Protein AF-A0A812SIA8-F1 (afdb_monomer_lite)

Sequence (496 aa):
LVAKLEPYLVTMYHTCRINGMEFVLPHRTGDLTIATNLSPSQRYTIWCGRNTEAVYGKTVLQALLVDAGTQMFEPQRQDDELRVEFVGDSITAGWLVLNDPGSYVNQNQTGEDIFQTWDRHLADAWGTSNWRAVARTGIAIFPYTAYGLQFHRIKDRFLCSEFSYSQCCPNPWDFNKWQADVVVINVGTNDYIPVNPNKPSAATFAVGYGELLLVVRSKYPHALILCIMPLAYTCDSQSRYDAMCRGLTEAVRDAEDEKIRLHLTGTRQAPWLNCNADYVDGTHPTIAGGKKFADRLLPGLTPQIRQFFPEKCRGIGSRCQSPAPVSTSLQNTLSTTDKTTSAASTVATTGLPSTTAASGSRCCYPNCRGPQSFCNTETESPFCTSSAENCQQCGGELCGGGSQTTAAPPSSTTGRTIPASTTTTSEGTESTSGVPGGAVCCYPDCGAPQNQCNTERDSPFCTSSAANCRGCGGELCSGGGGGAQTSAEPTTTTTW

Organism: Symbiodinium pilosum (NCBI:txid2952)

Radius of gyration: 30.66 Å; chains: 1; bounding box: 105×71×91 Å

Foldseek 3Di:
DKWFKAAFPDWWWKWKDKQRDIDIFIGHDGITDPDDPDDQPDDIDMDMDTFADLVRDDIDGPDDDDDPPDDDDDDDDCPLAAAEEEQEECQQQAQQQQPFFQDPPPRDNVSTGNCLFLVVLLCVLAVHPNYYYQYYYLEALPWFDFPNATHHHSLQSVQEPHDDRLASHPHGDDLVVDAHQEYEYAHHVNLQPPRGPRNDALQRLLVSVLSSVVLSCLSHVNHQYEYEDQQLQLLDPPCRCVSVVNSVVNNQVVNPDPSRYYDYAAHVVGRQADQRGQARHSRHGHSVNRNSRSVRCQQVPLVVSCVSSVSNQDDDGSGRDHDDPDPPPDDDDDDDDDDDDDDDDDDDDDDDDDDDDDADKWWWAPDSPDDDTDTDGCSSCVQLRVDQVSSVVVRTGIDGDDDDDDDDDDDDDDDDDDDDDDDDDDDDDDDDDDDDWFKFWFADPPDDDDDTGDPVPDDVQLRVDQVSSVVVHTGIDTDDDDDDDDDDDDDDDDDD

pLDDT: mean 75.32, std 26.22, range [24.23, 98.94]

Secondary structure (DSSP, 8-state):
-EEEE---SS-EEEEEEETTEEEEEEESSSEEE---S--TTS---EEEEE-S-GGG----EEEEE--TTPPP-PPPP-TTS--EEEEESHHHHTTTTTSPTT----TTTTS--GGGSHHHHHHHHTT-S-EEEEE-TT-BSS-EEETTEEEPBHHHHHTBSS--SS-S-SSB--GGG---SEEEEE--HHHHSTT-S----HHHHHHHHHHHHHHHHHH-TT-EEEEE--GGGGT-TT-TTHHHHHHHHHHHHHT--TTEEEE----SSS-SS-TTTSBSSSSSBPHHHHHHHHHHHHHHHHHHHHHH-TTTS-SSTTS--PPP-------------------------------------EEEEPPSSSS--EEE-TTT-HHHHS-HHHHHHTT-EEE--------PPPP----------------------------EEE-S-TTS-S----TTS--HHHHS-HHHHHHTT-EEEP--PPPP------------

InterPro domains:
  IPR013830 SGNH hydrolase-type esterase domain [PF13472] (86-289)
  IPR036514 SGNH hydrolase superfamily [G3DSA:3.40.50.1110] (79-305)
  IPR052762 Plant cell wall deacetylase/carbohydrate esterase [PTHR37834] (31-300)

Structure (mmCIF, N/CA/C/O backbone):
data_AF-A0A812SIA8-F1
#
_entry.id   AF-A0A812SIA8-F1
#
loop_
_atom_site.group_PDB
_atom_site.id
_atom_site.type_symbol
_atom_site.label_atom_id
_atom_site.label_alt_id
_atom_site.label_comp_id
_atom_site.label_asym_id
_atom_site.label_entity_id
_atom_site.label_seq_id
_atom_site.pdbx_PDB_ins_code
_atom_site.Cartn_x
_atom_site.Cartn_y
_atom_site.Cartn_z
_atom_site.occupancy
_atom_site.B_iso_or_equiv
_atom_site.auth_seq_id
_atom_site.auth_comp_id
_atom_site.auth_asym_id
_atom_site.auth_atom_id
_atom_site.pdbx_PDB_model_num
ATOM 1 N N . LEU A 1 1 ? -10.620 5.745 27.747 1.00 90.12 1 LEU A N 1
ATOM 2 C CA . LEU A 1 1 ? -10.294 4.605 26.858 1.00 90.12 1 LEU A CA 1
ATOM 3 C C . LEU A 1 1 ? -8.789 4.522 26.667 1.00 90.12 1 LEU A C 1
ATOM 5 O O . LEU A 1 1 ? -8.183 5.458 26.150 1.00 90.12 1 LEU A O 1
ATOM 9 N N . VAL A 1 2 ? -8.201 3.404 27.073 1.00 94.12 2 VAL A N 1
ATOM 10 C CA . VAL A 1 2 ? -6.756 3.168 27.038 1.00 94.12 2 VAL A CA 1
ATOM 11 C C . VAL A 1 2 ? -6.493 1.768 26.477 1.00 94.12 2 VAL A C 1
ATOM 13 O O . VAL A 1 2 ? -7.212 0.833 26.815 1.00 94.12 2 VAL A O 1
ATOM 16 N N . ALA A 1 3 ? -5.481 1.604 25.632 1.00 93.31 3 ALA A N 1
ATOM 17 C CA . ALA A 1 3 ? -5.003 0.302 25.179 1.00 93.31 3 ALA A CA 1
ATOM 18 C C . ALA A 1 3 ? -3.750 -0.107 25.960 1.00 93.31 3 ALA A C 1
ATOM 20 O O . ALA A 1 3 ? -2.763 0.625 25.988 1.00 93.31 3 ALA A O 1
ATOM 21 N N . LYS A 1 4 ? -3.766 -1.298 26.560 1.00 93.44 4 LYS A N 1
ATOM 22 C CA . LYS A 1 4 ? -2.557 -1.919 27.107 1.00 93.44 4 LYS A CA 1
ATOM 23 C C . LYS A 1 4 ? -1.784 -2.565 25.971 1.00 93.44 4 LYS A C 1
ATOM 25 O O . LYS A 1 4 ? -2.264 -3.535 25.378 1.00 93.44 4 LYS A O 1
ATOM 30 N N . LEU A 1 5 ? -0.617 -2.011 25.670 1.00 91.94 5 LEU A N 1
ATOM 31 C CA . LEU A 1 5 ? 0.277 -2.489 24.622 1.00 91.94 5 LEU A CA 1
ATOM 32 C C . LEU A 1 5 ? 1.606 -2.925 25.233 1.00 91.94 5 LEU A C 1
ATOM 34 O O . LEU A 1 5 ? 2.056 -2.361 26.232 1.00 91.94 5 LEU A O 1
ATOM 38 N N . GLU A 1 6 ? 2.258 -3.903 24.610 1.00 89.62 6 GLU A N 1
ATOM 39 C CA . GLU A 1 6 ? 3.629 -4.252 24.980 1.00 89.62 6 GLU A CA 1
ATOM 40 C C . GLU A 1 6 ? 4.594 -3.077 24.743 1.00 89.62 6 GLU A C 1
ATOM 42 O O . GLU A 1 6 ? 4.413 -2.308 23.794 1.00 89.62 6 GLU A O 1
ATOM 47 N N . PRO A 1 7 ? 5.612 -2.902 25.604 1.00 83.38 7 PRO A N 1
ATOM 48 C CA . PRO A 1 7 ? 6.613 -1.862 25.427 1.00 83.38 7 PRO A CA 1
ATOM 49 C C . PRO A 1 7 ? 7.530 -2.157 24.234 1.00 83.38 7 PRO A C 1
ATOM 51 O O . PRO A 1 7 ? 7.851 -3.306 23.933 1.00 83.38 7 PRO A O 1
ATOM 54 N N . TYR A 1 8 ? 8.028 -1.091 23.616 1.00 84.25 8 TYR A N 1
ATOM 55 C CA . TYR A 1 8 ? 8.915 -1.137 22.460 1.00 84.25 8 TYR A CA 1
ATOM 56 C C . TYR A 1 8 ? 10.282 -0.540 22.786 1.00 84.25 8 TYR A C 1
ATOM 58 O O . TYR A 1 8 ? 10.429 0.340 23.638 1.00 84.25 8 TYR A O 1
ATOM 66 N N . LEU A 1 9 ? 11.302 -0.970 22.042 1.00 85.56 9 LEU A N 1
ATOM 67 C CA . LEU A 1 9 ? 12.637 -0.370 22.124 1.00 85.56 9 LEU A CA 1
ATOM 68 C C . LEU A 1 9 ? 12.656 1.061 21.560 1.00 85.56 9 LEU A C 1
ATOM 70 O O . LEU A 1 9 ? 13.369 1.933 22.064 1.00 85.56 9 LEU A O 1
ATOM 74 N N . VAL A 1 10 ? 11.826 1.305 20.548 1.00 90.69 10 VAL A N 1
ATOM 75 C CA . VAL A 1 10 ? 11.660 2.579 19.841 1.00 90.69 10 VAL A CA 1
ATOM 76 C C . VAL A 1 10 ? 10.206 3.043 19.922 1.00 90.69 10 VAL A C 1
ATOM 78 O O . VAL A 1 10 ? 9.308 2.231 20.112 1.00 90.69 10 VAL A O 1
ATOM 81 N N . THR A 1 11 ? 9.954 4.343 19.790 1.00 92.44 11 THR A N 1
ATOM 82 C CA . THR A 1 11 ? 8.580 4.868 19.781 1.00 92.44 11 THR A CA 1
ATOM 83 C C . THR A 1 11 ? 7.831 4.382 18.543 1.00 92.44 11 THR A C 1
ATOM 85 O O . THR A 1 11 ? 8.273 4.636 17.427 1.00 92.44 11 THR A O 1
ATOM 88 N N . MET A 1 12 ? 6.703 3.708 18.744 1.00 93.19 12 MET A N 1
ATOM 89 C CA . MET A 1 12 ? 5.738 3.348 17.709 1.00 93.19 12 MET A CA 1
ATOM 90 C C . MET A 1 12 ? 4.672 4.428 17.571 1.00 93.19 12 MET A C 1
ATOM 92 O O . MET A 1 12 ? 4.285 5.053 18.557 1.00 93.19 12 MET A O 1
ATOM 96 N N . TYR A 1 13 ? 4.151 4.601 16.362 1.00 95.44 13 TYR A N 1
ATOM 97 C CA . TYR A 1 13 ? 3.065 5.533 16.077 1.00 95.44 13 TYR A CA 1
ATOM 98 C C . TYR A 1 13 ? 1.818 4.762 15.655 1.00 95.44 13 TYR A C 1
ATOM 100 O O . TYR A 1 13 ? 1.906 3.783 14.907 1.00 95.44 13 TYR A O 1
ATOM 108 N N . HIS A 1 14 ? 0.672 5.191 16.178 1.00 96.06 14 HIS A N 1
ATOM 109 C CA . HIS A 1 14 ? -0.622 4.592 15.889 1.00 96.06 14 HIS A CA 1
ATOM 110 C C . HIS A 1 14 ? -1.625 5.671 15.503 1.00 96.06 14 HIS A C 1
ATOM 112 O O . HIS A 1 14 ? -1.846 6.623 16.251 1.00 96.06 14 HIS A O 1
ATOM 118 N N . THR A 1 15 ? -2.268 5.492 14.361 1.00 96.31 15 THR A N 1
ATOM 119 C CA . THR A 1 15 ? -3.341 6.351 13.884 1.00 96.31 15 THR A CA 1
ATOM 120 C C . THR A 1 15 ? -4.644 5.793 14.402 1.00 96.31 15 THR A C 1
ATOM 122 O O . THR A 1 15 ? -5.022 4.676 14.056 1.00 96.31 15 THR A O 1
ATOM 125 N N . CYS A 1 16 ? -5.322 6.564 15.243 1.00 96.00 16 CYS A N 1
ATOM 126 C CA . CYS A 1 16 ? -6.601 6.209 15.831 1.00 96.00 16 CYS A CA 1
ATOM 127 C C . CYS A 1 16 ? -7.698 7.153 15.342 1.00 96.00 16 CYS A C 1
ATOM 129 O O . CYS A 1 16 ? -7.508 8.364 15.272 1.00 96.00 16 CYS A O 1
ATOM 131 N N . ARG A 1 17 ? -8.875 6.599 15.053 1.00 93.88 17 ARG A N 1
ATOM 132 C CA . ARG A 1 17 ? -10.089 7.326 14.692 1.00 93.88 17 ARG A CA 1
ATOM 133 C C . ARG A 1 17 ? -11.150 7.152 15.755 1.00 93.88 17 ARG A C 1
ATOM 135 O O . ARG A 1 17 ? -11.394 6.031 16.186 1.00 93.88 17 ARG A O 1
ATOM 142 N N . ILE A 1 18 ? -11.824 8.241 16.107 1.00 93.62 18 ILE A N 1
ATOM 143 C CA . ILE A 1 18 ? -12.968 8.249 17.022 1.00 93.62 18 ILE A CA 1
ATOM 144 C C . ILE A 1 18 ? -14.119 8.947 16.316 1.00 93.62 18 ILE A C 1
ATOM 146 O O . ILE A 1 18 ? -14.053 10.146 16.050 1.00 93.62 18 ILE A O 1
ATOM 150 N N . ASN A 1 19 ? -15.160 8.186 15.969 1.00 90.12 19 ASN A N 1
ATOM 151 C CA . ASN A 1 19 ? -16.284 8.668 15.153 1.00 90.12 19 ASN A CA 1
ATOM 152 C C . ASN A 1 19 ? -15.824 9.399 13.873 1.00 90.12 19 ASN A C 1
ATOM 154 O O . ASN A 1 19 ? -16.420 10.388 13.457 1.00 90.12 19 ASN A O 1
ATOM 158 N N . GLY A 1 20 ? -14.735 8.916 13.265 1.00 85.56 20 GLY A N 1
ATOM 159 C CA . GLY A 1 20 ? -14.153 9.467 12.039 1.00 85.56 20 GLY A CA 1
ATOM 160 C C . GLY A 1 20 ? -13.110 10.572 12.238 1.00 85.56 20 GLY A C 1
ATOM 161 O O . GLY A 1 20 ? -12.382 10.858 11.294 1.00 85.56 20 GLY A O 1
ATOM 162 N N . MET A 1 21 ? -12.973 11.155 13.435 1.00 90.81 21 MET A N 1
ATOM 163 C CA . MET A 1 21 ? -11.885 12.101 13.724 1.00 90.81 21 MET A CA 1
ATOM 164 C C . MET A 1 21 ? -10.586 11.347 13.984 1.00 90.81 21 MET A C 1
ATOM 166 O O . MET A 1 21 ? -10.565 10.475 14.850 1.00 90.81 21 MET A O 1
ATOM 170 N N . GLU A 1 22 ? -9.529 11.679 13.248 1.00 94.25 22 GLU A N 1
ATOM 171 C CA . GLU A 1 22 ? -8.248 10.971 13.261 1.00 94.25 22 GLU A CA 1
ATOM 172 C C . GLU A 1 22 ? -7.178 11.693 14.091 1.00 94.25 22 GLU A C 1
ATOM 174 O O . GLU A 1 22 ? -7.073 12.919 14.057 1.00 94.25 22 GLU A O 1
ATOM 179 N N . PHE A 1 23 ? -6.369 10.916 14.813 1.00 94.88 23 PHE A N 1
ATOM 180 C CA . PHE A 1 23 ? -5.256 11.382 15.635 1.00 94.88 23 PHE A CA 1
ATOM 181 C C . PHE A 1 23 ? -4.086 10.403 15.529 1.00 94.88 23 PHE A C 1
ATOM 183 O O . PHE A 1 23 ? -4.294 9.189 15.541 1.00 94.88 23 PHE A O 1
ATOM 190 N N . VAL A 1 24 ? -2.858 10.920 15.505 1.00 96.00 24 VAL A N 1
ATOM 191 C CA . VAL A 1 24 ? -1.638 10.104 15.585 1.00 96.00 24 VAL A CA 1
ATOM 192 C C . VAL A 1 24 ? -1.130 10.108 17.022 1.00 96.00 24 VAL A C 1
ATOM 194 O O . VAL A 1 24 ? -0.903 11.166 17.610 1.00 96.00 24 VAL A O 1
ATOM 197 N N . LEU A 1 25 ? -0.953 8.919 17.595 1.00 96.00 25 LEU A N 1
ATOM 198 C CA . LEU A 1 25 ? -0.569 8.724 18.988 1.00 96.00 25 LEU A CA 1
ATOM 199 C C . LEU A 1 25 ? 0.788 8.006 19.081 1.00 96.00 25 LEU A C 1
ATOM 201 O O . LEU A 1 25 ? 0.918 6.879 18.588 1.00 96.00 25 LEU A O 1
ATOM 205 N N . PRO A 1 26 ? 1.802 8.614 19.725 1.00 94.94 26 PRO A N 1
ATOM 206 C CA . PRO A 1 26 ? 3.062 7.944 20.004 1.00 94.94 26 PRO A CA 1
ATOM 207 C C . PRO A 1 26 ? 2.915 6.991 21.195 1.00 94.94 26 PRO A C 1
ATOM 209 O O . PRO A 1 26 ? 2.277 7.304 22.200 1.00 94.94 26 PRO A O 1
ATOM 212 N N . HIS A 1 27 ? 3.573 5.842 21.119 1.00 93.56 27 HIS A N 1
ATOM 213 C CA . HIS A 1 27 ? 3.637 4.862 22.194 1.00 93.56 27 HIS A CA 1
ATOM 214 C C . HIS A 1 27 ? 5.036 4.259 22.278 1.00 93.56 27 HIS A C 1
ATOM 216 O O . HIS A 1 27 ? 5.619 3.875 21.270 1.00 93.56 27 HIS A O 1
ATOM 222 N N . ARG A 1 28 ? 5.594 4.177 23.485 1.00 91.25 28 ARG A N 1
ATOM 223 C CA . ARG A 1 28 ? 6.912 3.564 23.710 1.00 91.25 28 ARG A CA 1
ATOM 224 C C . ARG A 1 28 ? 6.871 2.574 24.861 1.00 91.25 28 ARG A C 1
ATOM 226 O O . ARG A 1 28 ? 7.358 1.458 24.734 1.00 91.25 28 ARG A O 1
ATOM 233 N N . THR A 1 29 ? 6.294 2.979 25.984 1.00 90.19 29 THR A N 1
ATOM 234 C CA . THR A 1 29 ? 6.144 2.153 27.183 1.00 90.19 29 THR A CA 1
ATOM 235 C C . THR A 1 29 ? 4.802 2.437 27.849 1.00 90.19 29 THR A C 1
ATOM 237 O O . THR A 1 29 ? 4.195 3.481 27.611 1.00 90.19 29 THR A O 1
ATOM 240 N N . GLY A 1 30 ? 4.361 1.515 28.708 1.00 90.62 30 GLY A N 1
ATOM 241 C CA . GLY A 1 30 ? 3.122 1.656 29.472 1.00 90.62 30 GLY A CA 1
ATOM 242 C C . GLY A 1 30 ? 1.870 1.530 28.608 1.00 90.62 30 GLY A C 1
ATOM 243 O O . GLY A 1 30 ? 1.895 0.918 27.542 1.00 90.62 30 GLY A O 1
ATOM 244 N N . ASP A 1 31 ? 0.777 2.115 29.077 1.00 95.00 31 ASP A N 1
ATOM 245 C CA . ASP A 1 31 ? -0.505 2.054 28.388 1.00 95.00 31 ASP A CA 1
ATOM 246 C C . ASP A 1 31 ? -0.655 3.219 27.383 1.00 95.00 31 ASP A C 1
ATOM 248 O O . ASP A 1 31 ? -0.233 4.346 27.647 1.00 95.00 31 ASP A O 1
ATOM 252 N N . LEU A 1 32 ? -1.275 2.966 26.226 1.00 96.12 32 LEU A N 1
ATOM 253 C CA . LEU A 1 32 ? -1.594 3.976 25.214 1.00 96.12 32 LEU A CA 1
ATOM 254 C C . LEU A 1 32 ? -2.969 4.593 25.488 1.00 96.12 32 LEU A C 1
ATOM 256 O O . LEU A 1 32 ? -4.004 3.964 25.257 1.00 96.12 32 LEU A O 1
ATOM 260 N N . THR A 1 33 ? -3.006 5.844 25.938 1.00 96.25 33 THR A N 1
ATOM 261 C CA . THR A 1 33 ? -4.268 6.583 26.090 1.00 96.25 33 THR A CA 1
ATOM 262 C C . THR A 1 33 ? -4.817 6.975 24.720 1.00 96.25 33 THR A C 1
ATOM 264 O O . THR A 1 33 ? -4.254 7.839 24.058 1.00 96.25 33 THR A O 1
ATOM 267 N N . ILE A 1 34 ? -5.933 6.361 24.313 1.00 96.25 34 ILE A N 1
ATOM 268 C CA . ILE A 1 34 ? -6.592 6.646 23.028 1.00 96.25 34 ILE A CA 1
ATOM 269 C C . ILE A 1 34 ? -7.491 7.876 23.152 1.00 96.25 34 ILE A C 1
ATOM 271 O O . ILE A 1 34 ? -7.475 8.751 22.293 1.00 96.25 34 ILE A O 1
ATOM 275 N N . ALA A 1 35 ? -8.285 7.942 24.224 1.00 94.75 35 ALA A N 1
ATOM 276 C CA . ALA A 1 35 ? -9.158 9.078 24.489 1.00 94.75 35 ALA A CA 1
ATOM 277 C C . ALA A 1 35 ? -9.558 9.201 25.953 1.00 94.75 35 ALA A C 1
ATOM 279 O O . ALA A 1 35 ? -9.746 8.208 26.667 1.00 94.75 35 ALA A O 1
ATOM 280 N N . THR A 1 36 ? -9.768 10.447 26.355 1.00 94.75 36 THR A N 1
ATOM 281 C CA . THR A 1 36 ? -10.303 10.864 27.651 1.00 94.75 36 THR A CA 1
ATOM 282 C C . THR A 1 36 ? -11.478 11.814 27.432 1.00 94.75 36 THR A C 1
ATOM 284 O O . THR A 1 36 ? -11.692 12.296 26.320 1.00 94.75 36 THR A O 1
ATOM 287 N N . ASN A 1 37 ? -12.256 12.074 28.487 1.00 94.44 37 ASN A N 1
ATOM 288 C CA . ASN A 1 37 ? -13.378 13.023 28.463 1.00 94.44 37 ASN A CA 1
ATOM 289 C C . ASN A 1 37 ? -14.449 12.715 27.396 1.00 94.44 37 ASN A C 1
ATOM 291 O O . ASN A 1 37 ? -15.082 13.623 26.860 1.00 94.44 37 ASN A O 1
ATOM 295 N N . LEU A 1 38 ? -14.655 11.431 27.087 1.00 93.38 38 LEU A N 1
ATOM 296 C CA . LEU A 1 38 ? -15.755 10.988 26.234 1.00 93.38 38 LEU A CA 1
ATOM 297 C C . LEU A 1 38 ? -17.080 11.088 27.003 1.00 93.38 38 LEU A C 1
ATOM 299 O O . LEU A 1 38 ? -17.133 10.803 28.199 1.00 93.38 38 LEU A O 1
ATOM 303 N N . SER A 1 39 ? -18.156 11.483 26.322 1.00 94.00 39 SER A N 1
ATOM 304 C CA . SER A 1 39 ? -19.481 11.571 26.938 1.00 94.00 39 SER A CA 1
ATOM 305 C C . SER A 1 39 ? -20.013 10.170 27.261 1.00 94.00 39 SER A C 1
ATOM 307 O O . SER A 1 39 ? -20.141 9.355 26.344 1.00 94.00 39 SER A O 1
ATOM 309 N N . PRO A 1 40 ? -20.423 9.880 28.510 1.00 91.56 40 PRO A N 1
ATOM 310 C CA . PRO A 1 40 ? -20.933 8.559 28.883 1.00 91.56 40 PRO A CA 1
ATOM 311 C C . PRO A 1 40 ? -22.282 8.221 28.227 1.00 91.56 40 PRO A C 1
ATOM 313 O O . PRO A 1 40 ? -22.687 7.064 28.210 1.00 91.56 40 PRO A O 1
ATOM 316 N N . SER A 1 41 ? -22.991 9.215 27.680 1.00 92.19 41 SER A N 1
ATOM 317 C CA . SER A 1 41 ? -24.277 9.030 26.995 1.00 92.19 41 SER A CA 1
ATOM 318 C C . SER A 1 41 ? -24.155 8.755 25.493 1.00 92.19 41 SER A C 1
ATOM 320 O O . SER A 1 41 ? -25.172 8.604 24.817 1.00 92.19 41 SER A O 1
ATOM 322 N N . GLN A 1 42 ? -22.936 8.716 24.945 1.00 93.81 42 GLN A N 1
ATOM 323 C CA . GLN A 1 42 ? -22.697 8.542 23.514 1.00 93.81 42 GLN A CA 1
ATOM 324 C C . GLN A 1 42 ? -22.036 7.200 23.200 1.00 93.81 42 GLN A C 1
ATOM 326 O O . GLN A 1 42 ? -21.227 6.680 23.965 1.00 93.81 42 GLN A O 1
ATOM 331 N N . ARG A 1 43 ? -22.352 6.661 22.018 1.00 93.56 43 ARG A N 1
ATOM 332 C CA . ARG A 1 43 ? -21.612 5.546 21.423 1.00 93.56 43 ARG A CA 1
ATOM 333 C C . ARG A 1 43 ? -20.447 6.094 20.599 1.00 93.56 43 ARG A C 1
ATOM 335 O O . ARG A 1 43 ? -20.614 7.052 19.843 1.00 93.56 43 ARG A O 1
ATOM 342 N N . TYR A 1 44 ? -19.301 5.429 20.708 1.00 93.06 44 TYR A N 1
ATOM 343 C CA . TYR A 1 44 ? -18.110 5.727 19.922 1.00 93.06 44 TYR A CA 1
ATOM 344 C C . TYR A 1 44 ? -17.671 4.504 19.124 1.00 93.06 44 TYR A C 1
ATOM 346 O O . TYR A 1 44 ? -17.627 3.398 19.659 1.00 93.06 44 TYR A O 1
ATOM 354 N N . THR A 1 45 ? -17.309 4.722 17.864 1.00 92.12 45 THR A N 1
ATOM 355 C CA . THR A 1 45 ? -16.558 3.757 17.061 1.00 92.12 45 THR A CA 1
ATOM 356 C C . THR A 1 45 ? -15.093 4.156 17.102 1.00 92.12 45 THR A C 1
ATOM 358 O O . THR A 1 45 ? -14.754 5.279 16.716 1.00 92.12 45 THR A O 1
ATOM 361 N N . ILE A 1 46 ? -14.244 3.241 17.572 1.00 91.88 46 ILE A N 1
ATOM 362 C CA . ILE A 1 46 ? -12.792 3.411 17.578 1.00 91.88 46 ILE A CA 1
ATOM 363 C C . ILE A 1 46 ? -12.165 2.454 16.574 1.00 91.88 46 ILE A C 1
ATOM 365 O O . ILE A 1 46 ? -12.459 1.262 16.573 1.00 91.88 46 ILE A O 1
ATOM 369 N N . TRP A 1 47 ? -11.274 2.988 15.751 1.00 91.88 47 TRP A N 1
ATOM 370 C CA . TRP A 1 47 ? -10.407 2.224 14.863 1.00 91.88 47 TRP A CA 1
ATOM 371 C C . TRP A 1 47 ? -8.976 2.685 15.102 1.00 91.88 47 TRP A C 1
ATOM 373 O O . TRP A 1 47 ? -8.759 3.886 15.198 1.00 91.88 47 TRP A O 1
ATOM 383 N N . CYS A 1 48 ? -8.011 1.779 15.209 1.00 93.69 48 CYS A N 1
ATOM 384 C CA . CYS A 1 48 ? -6.603 2.148 15.314 1.00 93.69 48 CYS A CA 1
ATOM 385 C C . CYS A 1 48 ? -5.758 1.242 14.424 1.00 93.69 48 CYS A C 1
ATOM 387 O O . CYS A 1 48 ? -5.990 0.035 14.374 1.00 93.69 48 CYS A O 1
ATOM 389 N N . GLY A 1 49 ? -4.749 1.817 13.782 1.00 93.94 49 GLY A N 1
ATOM 390 C CA . GLY A 1 49 ? -3.759 1.095 12.997 1.00 93.94 49 GLY A CA 1
ATOM 391 C C . GLY A 1 49 ? -2.356 1.603 13.291 1.00 93.94 49 GLY A C 1
ATOM 392 O O . GLY A 1 49 ? -2.170 2.721 13.766 1.00 93.94 49 GLY A O 1
ATOM 393 N N . ARG A 1 50 ? -1.360 0.759 13.042 1.00 94.81 50 ARG A N 1
ATOM 394 C CA . ARG A 1 50 ? 0.052 1.104 13.213 1.00 94.81 50 ARG A CA 1
ATOM 395 C C . ARG A 1 50 ? 0.571 1.818 11.967 1.00 94.81 50 ARG A C 1
ATOM 397 O O . ARG A 1 50 ? 0.323 1.344 10.865 1.00 94.81 50 ARG A O 1
ATOM 404 N N . ASN A 1 51 ? 1.303 2.913 12.160 1.00 96.81 51 ASN A N 1
ATOM 405 C CA . ASN A 1 51 ? 1.822 3.742 11.067 1.00 96.81 51 ASN A CA 1
ATOM 406 C C . ASN A 1 51 ? 3.084 3.149 10.422 1.00 96.81 51 ASN A C 1
ATOM 408 O O . ASN A 1 51 ? 3.307 3.353 9.237 1.00 96.81 51 ASN A O 1
ATOM 412 N N . THR A 1 52 ? 3.903 2.450 11.213 1.00 94.56 52 THR A N 1
ATOM 413 C CA . THR A 1 52 ? 5.284 2.087 10.867 1.00 94.56 52 THR A CA 1
ATOM 414 C C . THR A 1 52 ? 5.465 0.597 10.563 1.00 94.56 52 THR A C 1
ATOM 416 O O . THR A 1 52 ? 4.746 -0.259 11.083 1.00 94.56 52 THR A O 1
ATOM 419 N N . GLU A 1 53 ? 6.493 0.263 9.793 1.00 94.38 53 GLU A N 1
ATOM 420 C CA . GLU A 1 53 ? 6.838 -1.072 9.321 1.00 94.38 53 GLU A CA 1
ATOM 421 C C . GLU A 1 53 ? 7.058 -2.072 10.454 1.00 94.38 53 GLU A C 1
ATOM 423 O O . GLU A 1 53 ? 7.598 -1.753 11.518 1.00 94.38 53 GLU A O 1
ATOM 428 N N . ALA A 1 54 ? 6.756 -3.344 10.182 1.00 92.62 54 ALA A N 1
ATOM 429 C CA . ALA A 1 54 ? 6.962 -4.459 11.111 1.00 92.62 54 ALA A CA 1
ATOM 430 C C . ALA A 1 54 ? 8.429 -4.634 11.561 1.00 92.62 54 ALA A C 1
ATOM 432 O O . ALA A 1 54 ? 8.695 -5.253 12.593 1.00 92.62 54 ALA A O 1
ATOM 433 N N . VAL A 1 55 ? 9.383 -4.051 10.828 1.00 90.62 55 VAL A N 1
ATOM 434 C CA . VAL A 1 55 ? 10.813 -4.042 11.158 1.00 90.62 55 VAL A CA 1
ATOM 435 C C . VAL A 1 55 ? 11.115 -3.428 12.531 1.00 90.62 55 VAL A C 1
ATOM 437 O O . VAL A 1 55 ? 12.079 -3.827 13.187 1.00 90.62 55 VAL A O 1
ATOM 440 N N . TYR A 1 56 ? 10.263 -2.516 13.008 1.00 91.38 56 TYR A N 1
ATOM 441 C CA . TYR A 1 56 ? 10.426 -1.859 14.306 1.00 91.38 56 TYR A CA 1
ATOM 442 C C . TYR A 1 56 ? 9.898 -2.661 15.503 1.00 91.38 56 TYR A C 1
ATOM 444 O O . TYR A 1 56 ? 9.904 -2.174 16.634 1.00 91.38 56 TYR A O 1
ATOM 452 N N . GLY A 1 57 ? 9.462 -3.899 15.271 1.00 88.75 57 GLY A N 1
ATOM 453 C CA . GLY A 1 57 ? 8.969 -4.808 16.302 1.00 88.75 57 GLY A CA 1
ATOM 454 C C . GLY A 1 57 ? 7.499 -5.149 16.110 1.00 88.75 57 GLY A C 1
ATOM 455 O O . GLY A 1 57 ? 6.853 -4.662 15.188 1.00 88.75 57 GLY A O 1
ATOM 456 N N . LYS A 1 58 ? 6.958 -5.995 16.984 1.00 88.75 58 LYS A N 1
ATOM 457 C CA . LYS A 1 58 ? 5.570 -6.466 16.932 1.00 88.75 58 LYS A CA 1
ATOM 458 C C . LYS A 1 58 ? 4.681 -5.631 17.844 1.00 88.75 58 LYS A C 1
ATOM 460 O O . LYS A 1 58 ? 5.053 -5.383 18.982 1.00 88.75 58 LYS A O 1
ATOM 465 N N . THR A 1 59 ? 3.500 -5.256 17.360 1.00 90.62 59 THR A N 1
ATOM 466 C CA . THR A 1 59 ? 2.474 -4.603 18.181 1.00 90.62 59 THR A CA 1
ATOM 467 C C . THR A 1 59 ? 1.502 -5.628 18.737 1.00 90.62 59 THR A C 1
ATOM 469 O O . THR A 1 59 ? 0.851 -6.333 17.971 1.00 90.62 59 THR A O 1
ATOM 472 N N . VAL A 1 60 ? 1.401 -5.707 20.066 1.00 91.81 60 VAL A N 1
ATOM 473 C CA . VAL A 1 60 ? 0.509 -6.641 20.767 1.00 91.81 60 VAL A CA 1
ATOM 474 C C . VAL A 1 60 ? -0.479 -5.855 21.623 1.00 91.81 60 VAL A C 1
ATOM 476 O O . VAL A 1 60 ? -0.079 -5.168 22.562 1.00 91.81 60 VAL A O 1
ATOM 479 N N . LEU A 1 61 ? -1.772 -5.970 21.303 1.00 93.62 61 LEU A N 1
ATOM 480 C CA . LEU A 1 61 ? -2.864 -5.454 22.129 1.00 93.62 61 LEU A CA 1
ATOM 481 C C . LEU A 1 61 ? -3.224 -6.485 23.200 1.00 93.62 61 LEU A C 1
ATOM 483 O O . LEU A 1 61 ? -3.769 -7.539 22.887 1.00 93.62 61 LEU A O 1
ATOM 487 N N . GLN A 1 62 ? -2.928 -6.172 24.459 1.00 95.38 62 GLN A N 1
ATOM 488 C CA . GLN A 1 62 ? -3.178 -7.070 25.588 1.00 95.38 62 GLN A CA 1
ATOM 489 C C . GLN A 1 62 ? -4.573 -6.871 26.183 1.00 95.38 62 GLN A C 1
ATOM 491 O O . GLN A 1 62 ? -5.240 -7.834 26.554 1.00 95.38 62 GLN A O 1
ATOM 496 N N . ALA A 1 63 ? -5.010 -5.616 26.302 1.00 94.25 63 ALA A N 1
ATOM 497 C CA . ALA A 1 63 ? -6.313 -5.274 26.857 1.00 94.25 63 ALA A CA 1
ATOM 498 C C . ALA A 1 63 ? -6.772 -3.884 26.408 1.00 94.25 63 ALA A C 1
ATOM 500 O O . ALA A 1 63 ? -5.959 -3.012 26.100 1.00 94.25 63 ALA A O 1
ATOM 501 N N . LEU A 1 64 ? -8.083 -3.661 26.463 1.00 95.06 64 LEU A N 1
ATOM 502 C CA . LEU A 1 64 ? -8.683 -2.331 26.442 1.00 95.06 64 LEU A CA 1
ATOM 503 C C . LEU A 1 64 ? -9.174 -1.996 27.850 1.00 95.06 64 LEU A C 1
ATOM 505 O O . LEU A 1 64 ? -9.905 -2.774 28.460 1.00 95.06 64 LEU A O 1
ATOM 509 N N . LEU A 1 65 ? -8.771 -0.838 28.362 1.00 95.94 65 LEU A N 1
ATOM 510 C CA . LEU A 1 65 ? -9.240 -0.287 29.626 1.00 95.94 65 LEU A CA 1
ATOM 511 C C . LEU A 1 65 ? -10.254 0.812 29.339 1.00 95.94 65 LEU A C 1
ATOM 513 O O . LEU A 1 65 ? -9.999 1.767 28.592 1.00 95.94 65 LEU A O 1
ATOM 517 N N . VAL A 1 66 ? -11.411 0.668 29.961 1.00 95.69 66 VAL A N 1
ATOM 518 C CA . VAL A 1 66 ? -12.554 1.561 29.828 1.00 95.69 66 VAL A CA 1
ATOM 519 C C . VAL A 1 66 ? -13.086 1.903 31.211 1.00 95.69 66 VAL A C 1
ATOM 521 O O . VAL A 1 66 ? -12.840 1.173 32.174 1.00 95.69 66 VAL A O 1
ATOM 524 N N . ASP A 1 67 ? -13.805 3.017 31.306 1.00 95.94 67 ASP A N 1
ATOM 525 C CA . ASP A 1 67 ? -14.401 3.446 32.566 1.00 95.94 67 ASP A CA 1
ATOM 526 C C . ASP A 1 67 ? -15.494 2.458 32.997 1.00 95.94 67 ASP A C 1
ATOM 528 O O . ASP A 1 67 ? -16.126 1.792 32.165 1.00 95.94 67 ASP A O 1
ATOM 532 N N . ALA A 1 68 ? -15.723 2.353 34.308 1.00 94.06 68 ALA A N 1
ATOM 533 C CA . ALA A 1 68 ? -16.733 1.455 34.856 1.00 94.06 68 ALA A CA 1
ATOM 534 C C . ALA A 1 68 ? -18.120 1.759 34.262 1.00 94.06 68 ALA A C 1
ATOM 536 O O . ALA A 1 68 ? -18.521 2.914 34.145 1.00 94.06 68 ALA A O 1
ATOM 537 N N . GLY A 1 69 ? -18.857 0.710 33.890 1.00 91.19 69 GLY A N 1
ATOM 538 C CA . GLY A 1 69 ? -20.167 0.841 33.243 1.00 91.19 69 GLY A CA 1
ATOM 539 C C . GLY A 1 69 ? -20.121 1.042 31.723 1.00 91.19 69 GLY A C 1
ATOM 540 O O . GLY A 1 69 ? -21.180 1.095 31.103 1.00 91.19 69 GLY A O 1
ATOM 541 N N . THR A 1 70 ? -18.935 1.102 31.104 1.00 94.50 70 THR A N 1
ATOM 542 C CA . THR A 1 70 ? -18.816 1.127 29.638 1.00 94.50 70 THR A CA 1
ATOM 543 C C . THR A 1 70 ? -19.372 -0.158 29.033 1.00 94.50 70 THR A C 1
ATOM 545 O O . THR A 1 70 ? -18.927 -1.259 29.357 1.00 94.50 70 THR A O 1
ATOM 548 N N . GLN A 1 71 ? -20.317 -0.015 28.106 1.00 94.06 71 GLN A N 1
ATOM 549 C CA . GLN A 1 71 ? -20.828 -1.120 27.309 1.00 94.06 71 GLN A CA 1
ATOM 550 C C . GLN A 1 71 ? -20.018 -1.254 26.017 1.00 94.06 71 GLN A C 1
ATOM 552 O O . GLN A 1 71 ? -19.927 -0.310 25.232 1.00 94.06 71 GLN A O 1
ATOM 557 N N . MET A 1 72 ? -19.467 -2.444 25.780 1.00 92.06 72 MET A N 1
ATOM 558 C CA . MET A 1 72 ? -18.831 -2.795 24.511 1.00 92.06 72 MET A CA 1
ATOM 559 C C . MET A 1 72 ? -19.880 -3.350 23.546 1.00 92.06 72 MET A C 1
ATOM 561 O O . MET A 1 72 ? -20.774 -4.098 23.946 1.00 92.06 72 MET A O 1
ATOM 565 N N . PHE A 1 73 ? -19.764 -2.980 22.276 1.00 90.69 73 PHE A N 1
ATOM 566 C CA . PHE A 1 73 ? -20.604 -3.489 21.197 1.00 90.69 73 PHE A CA 1
ATOM 567 C C . PHE A 1 73 ? -19.728 -4.222 20.192 1.00 90.69 73 PHE A C 1
ATOM 569 O O . PHE A 1 73 ? -18.574 -3.842 19.989 1.00 90.69 73 PHE A O 1
ATOM 576 N N . GLU A 1 74 ? -20.295 -5.234 19.541 1.00 88.69 74 GLU A N 1
ATOM 577 C CA . GLU A 1 74 ? -19.643 -5.848 18.389 1.00 88.69 74 GLU A CA 1
ATOM 578 C C . GLU A 1 74 ? -19.425 -4.791 17.295 1.00 88.69 74 GLU A C 1
ATOM 580 O O . GLU A 1 74 ? -20.350 -4.016 17.003 1.00 88.69 74 GLU A O 1
ATOM 585 N N . PRO A 1 75 ? -18.222 -4.721 16.698 1.00 83.94 75 PRO A N 1
ATOM 586 C CA . PRO A 1 75 ? -17.979 -3.826 15.581 1.00 83.94 75 PRO A CA 1
ATOM 587 C C . PRO A 1 75 ? -18.883 -4.205 14.405 1.00 83.94 75 PRO A C 1
ATOM 589 O O . PRO A 1 75 ? -19.254 -5.367 14.219 1.00 83.94 75 PRO A O 1
ATOM 592 N N . GLN A 1 76 ? -19.253 -3.212 13.593 1.00 80.19 76 GLN A N 1
ATOM 593 C CA . GLN A 1 76 ? -20.012 -3.486 12.377 1.00 80.19 76 GLN A CA 1
ATOM 594 C C . GLN A 1 76 ? -19.205 -4.415 11.470 1.00 80.19 76 GLN A C 1
ATOM 596 O O . GLN A 1 76 ? -18.015 -4.191 11.241 1.00 80.19 76 GLN A O 1
ATOM 601 N N . ARG A 1 77 ? -19.857 -5.463 10.958 1.00 79.19 77 ARG A N 1
ATOM 602 C CA . ARG A 1 77 ? -19.227 -6.353 9.987 1.00 79.19 77 ARG A CA 1
ATOM 603 C C . ARG A 1 77 ? -18.910 -5.577 8.717 1.00 79.19 77 ARG A C 1
ATOM 605 O O . ARG A 1 77 ? -19.742 -4.825 8.223 1.00 79.19 77 ARG A O 1
ATOM 612 N N . GLN A 1 78 ? -17.723 -5.824 8.184 1.00 80.38 78 GLN A N 1
ATOM 613 C CA . GLN A 1 78 ? -17.209 -5.202 6.964 1.00 80.38 78 GLN A CA 1
ATOM 614 C C . GLN A 1 78 ? -17.227 -6.194 5.797 1.00 80.38 78 GLN A C 1
ATOM 616 O O . GLN A 1 78 ? -16.340 -6.187 4.947 1.00 80.38 78 GLN A O 1
ATOM 621 N N . ASP A 1 79 ? -18.195 -7.113 5.795 1.00 81.31 79 ASP A N 1
ATOM 622 C CA . ASP A 1 79 ? -18.277 -8.188 4.798 1.00 81.31 79 ASP A CA 1
ATOM 623 C C . ASP A 1 79 ? -18.577 -7.641 3.392 1.00 81.31 79 ASP A C 1
ATOM 625 O O . ASP A 1 79 ? -18.104 -8.197 2.398 1.00 81.31 79 ASP A O 1
ATOM 629 N N . ASP A 1 80 ? -19.278 -6.506 3.332 1.00 85.44 80 ASP A N 1
ATOM 630 C CA . ASP A 1 80 ? -19.608 -5.788 2.099 1.00 85.44 80 ASP A CA 1
ATOM 631 C C . ASP A 1 80 ? -18.520 -4.786 1.671 1.00 85.44 80 ASP A C 1
ATOM 633 O O . ASP A 1 80 ? -18.598 -4.227 0.575 1.00 85.44 80 ASP A O 1
ATOM 637 N N . GLU A 1 81 ? -17.506 -4.537 2.510 1.00 91.81 81 GLU A N 1
ATOM 638 C CA . GLU A 1 81 ? -16.387 -3.669 2.135 1.00 91.81 81 GLU A CA 1
ATOM 639 C C . GLU A 1 81 ? -15.453 -4.381 1.151 1.00 91.81 81 GLU A C 1
ATOM 641 O O . GLU A 1 81 ? -15.229 -5.595 1.213 1.00 91.81 81 GLU A O 1
ATOM 646 N N . LEU A 1 82 ? -14.864 -3.595 0.249 1.00 95.88 82 LEU A N 1
ATOM 647 C CA . LEU A 1 82 ? -13.801 -4.064 -0.627 1.00 95.88 82 LEU A CA 1
ATOM 648 C C . LEU A 1 82 ? -12.563 -4.423 0.202 1.00 95.88 82 LEU A C 1
ATOM 650 O O . LEU A 1 82 ? -11.990 -3.565 0.867 1.00 95.88 82 LEU A O 1
ATOM 654 N N . ARG A 1 83 ? -12.119 -5.674 0.134 1.00 97.62 83 ARG A N 1
ATOM 655 C CA . ARG A 1 83 ? -10.909 -6.156 0.803 1.00 97.62 83 ARG A CA 1
ATOM 656 C C . ARG A 1 83 ? -9.698 -5.926 -0.081 1.00 97.62 83 ARG A C 1
ATOM 658 O O . ARG A 1 83 ? -9.589 -6.547 -1.140 1.00 97.62 83 ARG A O 1
ATOM 665 N N . VAL A 1 84 ? -8.791 -5.052 0.347 1.00 98.62 84 VAL A N 1
ATOM 666 C CA . VAL A 1 84 ? -7.634 -4.648 -0.466 1.00 98.62 84 VAL A CA 1
ATOM 667 C C . VAL A 1 84 ? -6.326 -4.980 0.238 1.00 98.62 84 VAL A C 1
ATOM 669 O O . VAL A 1 84 ? -6.111 -4.581 1.378 1.00 98.62 84 VAL A O 1
ATOM 672 N N . GLU A 1 85 ? -5.428 -5.685 -0.443 1.00 98.81 85 GLU A N 1
ATOM 673 C CA . GLU A 1 85 ? -4.053 -5.859 0.023 1.00 98.81 85 GLU A CA 1
ATOM 674 C C . GLU A 1 85 ? -3.073 -5.117 -0.879 1.00 98.81 85 GLU A C 1
ATOM 676 O O . GLU A 1 85 ? -2.994 -5.364 -2.081 1.00 98.81 85 GLU A O 1
ATOM 681 N N . PHE A 1 86 ? -2.296 -4.220 -0.287 1.00 98.88 86 PHE A N 1
ATOM 682 C CA . PHE A 1 86 ? -1.188 -3.557 -0.957 1.00 98.88 86 PHE A CA 1
ATOM 683 C C . PHE A 1 86 ? 0.098 -4.347 -0.715 1.00 98.88 86 PHE A C 1
ATOM 685 O O . PHE A 1 86 ? 0.428 -4.682 0.420 1.00 98.88 86 PHE A O 1
ATOM 692 N N . VAL A 1 87 ? 0.836 -4.656 -1.774 1.00 98.88 87 VAL A N 1
ATOM 693 C CA . VAL A 1 87 ? 2.115 -5.371 -1.709 1.00 98.88 87 VAL A CA 1
ATOM 694 C C . VAL A 1 87 ? 3.182 -4.461 -2.290 1.00 98.88 87 VAL A C 1
ATOM 696 O O . VAL A 1 87 ? 3.079 -4.050 -3.447 1.00 98.88 87 VAL A O 1
ATOM 699 N N . GLY A 1 88 ? 4.201 -4.117 -1.508 1.00 98.19 88 GLY A N 1
ATOM 700 C CA . GLY A 1 88 ? 5.087 -3.035 -1.917 1.00 98.19 88 GLY A CA 1
ATOM 701 C C . GLY A 1 88 ? 6.426 -2.950 -1.211 1.00 98.19 88 GLY A C 1
ATOM 702 O O . GLY A 1 88 ? 6.813 -3.806 -0.418 1.00 98.19 88 GLY A O 1
ATOM 703 N N . ASP A 1 89 ? 7.142 -1.882 -1.535 1.00 98.00 89 ASP A N 1
ATOM 704 C CA . ASP A 1 89 ? 8.408 -1.506 -0.919 1.00 98.00 89 ASP A CA 1
ATOM 705 C C . ASP A 1 89 ? 8.260 -0.285 0.009 1.00 98.00 89 ASP A C 1
ATOM 707 O O . ASP A 1 89 ? 7.178 -0.028 0.545 1.00 98.00 89 ASP A O 1
ATOM 711 N N . SER A 1 90 ? 9.345 0.464 0.213 1.00 97.25 90 SER A N 1
ATOM 712 C CA . SER A 1 90 ? 9.386 1.692 1.011 1.00 97.25 90 SER A CA 1
ATOM 713 C C . SER A 1 90 ? 8.339 2.733 0.599 1.00 97.25 90 SER A C 1
ATOM 715 O O . SER A 1 90 ? 7.848 3.470 1.450 1.00 97.25 90 SER A O 1
ATOM 717 N N . ILE A 1 91 ? 7.954 2.784 -0.681 1.00 97.94 91 ILE A N 1
ATOM 718 C CA . ILE A 1 91 ? 6.947 3.729 -1.190 1.00 97.94 91 ILE A CA 1
ATOM 719 C C . ILE A 1 91 ? 5.554 3.394 -0.640 1.00 97.94 91 ILE A C 1
ATOM 721 O O . ILE A 1 91 ? 4.747 4.288 -0.401 1.00 97.94 91 ILE A O 1
ATOM 725 N N . THR A 1 92 ? 5.268 2.105 -0.447 1.00 98.50 92 THR A N 1
ATOM 726 C CA . THR A 1 92 ? 4.002 1.625 0.138 1.00 98.50 92 THR A CA 1
ATOM 727 C C . THR A 1 92 ? 4.064 1.634 1.662 1.00 98.50 92 THR A C 1
ATOM 729 O O . THR A 1 92 ? 3.079 1.945 2.307 1.00 98.50 92 THR A O 1
ATOM 732 N N . ALA A 1 93 ? 5.229 1.353 2.247 1.00 97.88 93 ALA A N 1
ATOM 733 C CA . ALA A 1 93 ? 5.439 1.442 3.692 1.00 97.88 93 ALA A CA 1
ATOM 734 C C . ALA A 1 93 ? 5.347 2.880 4.240 1.00 97.88 93 ALA A C 1
ATOM 736 O O . ALA A 1 93 ? 5.065 3.078 5.416 1.00 97.88 93 ALA A O 1
ATOM 737 N N . GLY A 1 94 ? 5.573 3.886 3.390 1.00 97.69 94 GLY A N 1
ATOM 738 C CA . GLY A 1 94 ? 5.549 5.294 3.784 1.00 97.69 94 GLY A CA 1
ATOM 739 C C . GLY A 1 94 ? 6.882 5.811 4.299 1.00 97.69 94 GLY A C 1
ATOM 740 O O . GLY A 1 94 ? 6.908 6.799 5.027 1.00 97.69 94 GLY A O 1
ATOM 741 N N . TRP A 1 95 ? 7.995 5.180 3.921 1.00 97.38 95 TRP A N 1
ATOM 742 C CA . TRP A 1 95 ? 9.335 5.632 4.289 1.00 97.38 95 TRP A CA 1
ATOM 743 C C . TRP A 1 95 ? 9.575 7.078 3.841 1.00 97.38 95 TRP A C 1
ATOM 745 O O . TRP A 1 95 ? 9.406 7.407 2.667 1.00 97.38 95 TRP A O 1
ATOM 755 N N . LEU A 1 96 ? 9.991 7.930 4.784 1.00 97.38 96 LEU A N 1
ATOM 756 C CA . LEU A 1 96 ? 10.225 9.372 4.613 1.00 97.38 96 LEU A CA 1
ATOM 757 C C . LEU A 1 96 ? 9.005 10.198 4.186 1.00 97.38 96 LEU A C 1
ATOM 759 O O . LEU A 1 96 ? 9.166 11.386 3.927 1.00 97.38 96 LEU A O 1
ATOM 763 N N . VAL A 1 97 ? 7.794 9.639 4.127 1.00 97.69 97 VAL A N 1
ATOM 764 C CA . VAL A 1 97 ? 6.614 10.346 3.594 1.00 97.69 97 VAL A CA 1
ATOM 765 C C . VAL A 1 97 ? 6.311 11.658 4.331 1.00 97.69 97 VAL A C 1
ATOM 767 O O . VAL A 1 97 ? 5.761 12.584 3.734 1.00 97.69 97 VAL A O 1
ATOM 770 N N . LEU A 1 98 ? 6.705 11.753 5.608 1.00 97.06 98 LEU A N 1
ATOM 771 C CA . LEU A 1 98 ? 6.522 12.932 6.462 1.00 97.06 98 LEU A CA 1
ATOM 772 C C . LEU A 1 98 ? 7.577 14.029 6.247 1.00 97.06 98 LEU A C 1
ATOM 774 O O . LEU A 1 98 ? 7.480 15.095 6.856 1.00 97.06 98 LEU A O 1
ATOM 778 N N . ASN A 1 99 ? 8.593 13.780 5.424 1.00 97.50 99 ASN A N 1
ATOM 779 C CA . ASN A 1 99 ? 9.641 14.749 5.149 1.00 97.50 99 ASN A CA 1
ATOM 780 C C . ASN A 1 99 ? 9.274 15.678 3.988 1.00 97.50 99 ASN A C 1
ATOM 782 O O . ASN A 1 99 ? 8.598 15.301 3.029 1.00 97.50 99 ASN A O 1
ATOM 786 N N . ASP A 1 100 ? 9.819 16.891 4.046 1.00 96.19 100 ASP A N 1
ATOM 787 C CA . ASP A 1 100 ? 9.766 17.839 2.938 1.00 96.19 100 ASP A CA 1
ATOM 788 C C . ASP A 1 100 ? 10.651 17.398 1.755 1.00 96.19 100 ASP A C 1
ATOM 790 O O . ASP A 1 100 ? 11.639 16.677 1.947 1.00 96.19 100 ASP A O 1
ATOM 794 N N . PRO A 1 101 ? 10.367 17.877 0.527 1.00 96.31 101 PRO A N 1
ATOM 795 C CA . PRO A 1 101 ? 11.234 17.652 -0.625 1.00 96.31 101 PRO A CA 1
ATOM 796 C C . PRO A 1 101 ? 12.689 18.054 -0.358 1.00 96.31 101 PRO A C 1
ATOM 798 O O . PRO A 1 101 ? 12.969 19.157 0.113 1.00 96.31 101 PRO A O 1
ATOM 801 N N . GLY A 1 102 ? 13.631 17.161 -0.664 1.00 91.19 102 GLY A N 1
ATOM 802 C CA . GLY A 1 102 ? 15.063 17.356 -0.423 1.00 91.19 102 GLY A CA 1
ATOM 803 C C . GLY A 1 102 ? 15.503 17.202 1.038 1.00 91.19 102 GLY A C 1
ATOM 804 O O . GLY A 1 102 ? 16.688 17.378 1.329 1.00 91.19 102 GLY A O 1
ATOM 805 N N . SER A 1 103 ? 14.592 16.875 1.962 1.00 92.19 103 SER A N 1
ATOM 806 C CA . SER A 1 103 ? 14.899 16.723 3.385 1.00 92.19 103 SER A CA 1
ATOM 807 C C . SER A 1 103 ? 15.195 15.270 3.754 1.00 92.19 103 SER A C 1
ATOM 809 O O . SER A 1 103 ? 14.325 14.402 3.761 1.00 92.19 103 SER A O 1
ATOM 811 N N . TYR A 1 104 ? 16.445 15.013 4.133 1.00 86.81 104 TYR A N 1
ATOM 812 C CA . TYR A 1 104 ? 16.942 13.684 4.508 1.00 86.81 104 TYR A CA 1
ATOM 813 C C . TYR A 1 104 ? 16.995 13.468 6.030 1.00 86.81 104 TYR A C 1
ATOM 815 O O . TYR A 1 104 ? 17.816 12.694 6.523 1.00 86.81 104 TYR A O 1
ATOM 823 N N . VAL A 1 105 ? 16.152 14.167 6.792 1.00 89.88 105 VAL A N 1
ATOM 824 C CA . VAL A 1 105 ? 16.002 13.962 8.245 1.00 89.88 105 VAL A CA 1
ATOM 825 C C . VAL A 1 105 ? 15.155 12.718 8.536 1.00 89.88 105 VAL A C 1
ATOM 827 O O . VAL A 1 105 ? 14.649 12.093 7.614 1.00 89.88 105 VAL A O 1
ATOM 830 N N . ASN A 1 106 ? 14.996 12.330 9.806 1.00 91.19 106 ASN A N 1
ATOM 831 C CA . ASN A 1 106 ? 14.024 11.300 10.213 1.00 91.19 106 ASN A CA 1
ATOM 832 C C . ASN A 1 106 ? 14.080 9.989 9.397 1.00 91.19 106 ASN A C 1
ATOM 834 O O . ASN A 1 106 ? 13.049 9.393 9.107 1.00 91.19 106 ASN A O 1
ATOM 838 N N . GLN A 1 107 ? 15.284 9.524 9.041 1.00 92.12 107 GLN A N 1
ATOM 839 C CA . GLN A 1 107 ? 15.511 8.238 8.362 1.00 92.12 107 GLN A CA 1
ATOM 840 C C . GLN A 1 107 ? 15.338 7.065 9.337 1.00 92.12 107 GLN A C 1
ATOM 842 O O . GLN A 1 107 ? 16.266 6.305 9.613 1.00 92.12 107 GLN A O 1
ATOM 847 N N . ASN A 1 108 ? 14.162 6.988 9.946 1.00 91.62 108 ASN A N 1
ATOM 848 C CA . ASN A 1 108 ? 13.723 5.974 10.888 1.00 91.62 108 ASN A CA 1
ATOM 849 C C . ASN A 1 108 ? 12.192 6.085 11.046 1.00 91.62 108 ASN A C 1
ATOM 851 O O . ASN A 1 108 ? 11.529 6.799 10.296 1.00 91.62 108 ASN A O 1
ATOM 855 N N . GLN A 1 109 ? 11.637 5.434 12.066 1.00 92.38 109 GLN A N 1
ATOM 856 C CA . GLN A 1 109 ? 10.200 5.372 12.312 1.00 92.38 109 GLN A CA 1
ATOM 857 C C . GLN A 1 109 ? 9.514 6.733 12.552 1.00 92.38 109 GLN A C 1
ATOM 859 O O . GLN A 1 109 ? 8.291 6.788 12.575 1.00 92.38 109 GLN A O 1
ATOM 864 N N . THR A 1 110 ? 10.257 7.826 12.774 1.00 94.38 110 THR A N 1
ATOM 865 C CA . THR A 1 110 ? 9.689 9.180 12.918 1.00 94.38 110 THR A CA 1
ATOM 866 C C . THR A 1 110 ? 9.391 9.869 11.588 1.00 94.38 110 THR A C 1
ATOM 868 O O . THR A 1 110 ? 8.689 10.876 11.590 1.00 94.38 110 THR A O 1
ATOM 871 N N . GLY A 1 111 ? 9.940 9.377 10.474 1.00 95.56 111 GLY A N 1
ATOM 872 C CA . GLY A 1 111 ? 9.672 9.892 9.128 1.00 95.56 111 GLY A CA 1
ATOM 873 C C . GLY A 1 111 ? 8.660 9.053 8.350 1.00 95.56 111 GLY A C 1
ATOM 874 O O . GLY A 1 111 ? 8.376 9.371 7.197 1.00 95.56 111 GLY A O 1
ATOM 875 N N . GLU A 1 112 ? 8.148 7.980 8.954 1.00 96.00 112 GLU A N 1
ATOM 876 C CA . GLU A 1 112 ? 7.342 6.966 8.285 1.00 96.00 112 GLU A CA 1
ATOM 877 C C . GLU A 1 112 ? 5.881 6.991 8.731 1.00 96.00 112 GLU A C 1
ATOM 879 O O . GLU A 1 112 ? 5.591 6.999 9.931 1.00 96.00 112 GLU A O 1
ATOM 884 N N . ASP A 1 113 ? 4.963 6.977 7.761 1.00 97.56 113 ASP A N 1
ATOM 885 C CA . ASP A 1 113 ? 3.531 6.904 8.036 1.00 97.56 113 ASP A CA 1
ATOM 886 C C . ASP A 1 113 ? 2.705 6.338 6.869 1.00 97.56 113 ASP A C 1
ATOM 888 O O . ASP A 1 113 ? 2.333 7.066 5.946 1.00 97.56 113 ASP A O 1
ATOM 892 N N . ILE A 1 114 ? 2.322 5.060 6.944 1.00 97.50 114 ILE A N 1
ATOM 893 C CA . ILE A 1 114 ? 1.442 4.427 5.946 1.00 97.50 114 ILE A CA 1
ATOM 894 C C . ILE A 1 114 ? 0.048 5.080 5.833 1.00 97.50 114 ILE A C 1
ATOM 896 O O . ILE A 1 114 ? -0.663 4.890 4.853 1.00 97.50 114 ILE A O 1
ATOM 900 N N . PHE A 1 115 ? -0.396 5.885 6.802 1.00 97.38 115 PHE A N 1
ATOM 901 C CA . PHE A 1 115 ? -1.669 6.611 6.681 1.00 97.38 115 PHE A CA 1
ATOM 902 C C . PHE A 1 115 ? -1.559 7.897 5.860 1.00 97.38 115 PHE A C 1
ATOM 904 O O . PHE A 1 115 ? -2.574 8.538 5.593 1.00 97.38 115 PHE A O 1
ATOM 911 N N . GLN A 1 116 ? -0.354 8.261 5.421 1.00 97.75 116 GLN A N 1
ATOM 912 C CA . GLN A 1 116 ? -0.105 9.415 4.554 1.00 97.75 116 GLN A CA 1
ATOM 913 C C . GLN A 1 116 ? 0.327 9.010 3.136 1.00 97.75 116 GLN A C 1
ATOM 915 O O . GLN A 1 116 ? 0.758 9.854 2.348 1.00 97.75 116 GLN A O 1
ATOM 920 N N . THR A 1 117 ? 0.231 7.724 2.794 1.00 98.19 117 THR A N 1
ATOM 921 C CA . THR A 1 117 ? 0.691 7.179 1.514 1.00 98.19 117 THR A CA 1
ATOM 922 C C . THR A 1 117 ? -0.422 7.059 0.472 1.00 98.19 117 THR A C 1
ATOM 924 O O . THR A 1 117 ? -1.621 7.212 0.724 1.00 98.19 117 THR A O 1
ATOM 927 N N . TRP A 1 118 ? -0.007 6.779 -0.764 1.00 98.38 118 TRP A N 1
ATOM 928 C CA . TRP A 1 118 ? -0.881 6.613 -1.922 1.00 98.38 118 TRP A CA 1
ATOM 929 C C . TRP A 1 118 ? -1.907 5.479 -1.749 1.00 98.38 118 TRP A C 1
ATOM 931 O O . TRP A 1 118 ? -3.051 5.624 -2.171 1.00 98.38 118 TRP A O 1
ATOM 941 N N . ASP A 1 119 ? -1.536 4.374 -1.109 1.00 97.56 119 ASP A N 1
ATOM 942 C CA . ASP A 1 119 ? -2.401 3.224 -0.849 1.00 97.56 119 ASP A CA 1
ATOM 943 C C . ASP A 1 119 ? -3.538 3.570 0.117 1.00 97.56 119 ASP A C 1
ATOM 945 O O . ASP A 1 119 ? -4.700 3.250 -0.161 1.00 97.56 119 ASP A O 1
ATOM 949 N N . ARG A 1 120 ? -3.259 4.352 1.169 1.00 97.06 120 ARG A N 1
ATOM 950 C CA . ARG A 1 120 ? -4.309 4.914 2.025 1.00 97.06 120 ARG A CA 1
ATOM 951 C C . ARG A 1 120 ? -5.280 5.791 1.233 1.00 97.06 120 ARG A C 1
ATOM 953 O O . ARG A 1 120 ? -6.496 5.664 1.397 1.00 97.06 120 ARG A O 1
ATOM 960 N N . HIS A 1 121 ? -4.766 6.652 0.354 1.00 98.00 121 HIS A N 1
ATOM 961 C CA . HIS A 1 121 ? -5.604 7.498 -0.500 1.00 98.00 121 HIS A CA 1
ATOM 962 C C . HIS A 1 121 ? -6.484 6.688 -1.465 1.00 98.00 121 HIS A C 1
ATOM 964 O O . HIS A 1 121 ? -7.635 7.067 -1.702 1.00 98.00 121 HIS A O 1
ATOM 970 N N . LEU A 1 122 ? -5.981 5.569 -1.999 1.00 98.38 122 LEU A N 1
ATOM 971 C CA . LEU A 1 122 ? -6.779 4.650 -2.812 1.00 98.38 122 LEU A CA 1
ATOM 972 C C . LEU A 1 122 ? -7.882 3.984 -1.983 1.00 98.38 122 LEU A C 1
ATOM 974 O O . LEU A 1 122 ? -9.041 4.015 -2.395 1.00 98.38 122 LEU A O 1
ATOM 978 N N . ALA A 1 123 ? -7.555 3.456 -0.799 1.00 96.75 123 ALA A N 1
ATOM 979 C CA . ALA A 1 123 ? -8.534 2.843 0.100 1.00 96.75 123 ALA A CA 1
ATOM 980 C C . ALA A 1 123 ? -9.673 3.816 0.464 1.00 96.75 123 ALA A C 1
ATOM 982 O O . ALA A 1 123 ? -10.848 3.449 0.409 1.00 96.75 123 ALA A O 1
ATOM 983 N N . ASP A 1 124 ? -9.350 5.087 0.729 1.00 94.75 124 ASP A N 1
ATOM 984 C CA . ASP A 1 124 ? -10.346 6.135 0.985 1.00 94.75 124 ASP A CA 1
ATOM 985 C C . ASP A 1 124 ? -11.222 6.455 -0.222 1.00 94.75 124 ASP A C 1
ATOM 987 O O . ASP A 1 124 ? -12.435 6.641 -0.094 1.00 94.75 124 ASP A O 1
ATOM 991 N N . ALA A 1 125 ? -10.635 6.523 -1.415 1.00 96.19 125 ALA A N 1
ATOM 992 C CA . ALA A 1 125 ? -11.402 6.718 -2.638 1.00 96.19 125 ALA A CA 1
ATOM 993 C C . ALA A 1 125 ? -12.322 5.524 -2.936 1.00 96.19 125 ALA A C 1
ATOM 995 O O . ALA A 1 125 ? -13.410 5.710 -3.493 1.00 96.19 125 ALA A O 1
ATOM 996 N N . TRP A 1 126 ? -11.918 4.323 -2.529 1.00 96.06 126 TRP A N 1
ATOM 997 C CA . TRP A 1 126 ? -12.713 3.105 -2.628 1.00 96.06 126 TRP A CA 1
ATOM 998 C C . TRP A 1 126 ? -13.647 2.875 -1.436 1.00 96.06 126 TRP A C 1
ATOM 1000 O O . TRP A 1 126 ? -14.367 1.881 -1.419 1.00 96.06 126 TRP A O 1
ATOM 1010 N N . GLY A 1 127 ? -13.685 3.802 -0.474 1.00 92.06 127 GLY A N 1
ATOM 1011 C CA . GLY A 1 127 ? -14.611 3.750 0.654 1.00 92.06 127 GLY A CA 1
ATOM 1012 C C . GLY A 1 127 ? -14.427 2.517 1.538 1.00 92.06 127 GLY A C 1
ATOM 1013 O O . GLY A 1 127 ? -15.401 2.064 2.132 1.00 92.06 127 GLY A O 1
ATOM 1014 N N . THR A 1 128 ? -13.212 1.967 1.606 1.00 92.50 128 THR A N 1
ATOM 1015 C CA . THR A 1 128 ? -12.913 0.774 2.402 1.00 92.50 128 THR A CA 1
ATOM 1016 C C . THR A 1 128 ? -11.976 1.087 3.559 1.00 92.50 128 THR A C 1
ATOM 1018 O O . THR A 1 128 ? -10.977 1.799 3.430 1.00 92.50 128 THR A O 1
ATOM 1021 N N . SER A 1 129 ? -12.303 0.524 4.714 1.00 90.38 129 SER A N 1
ATOM 1022 C CA . SER A 1 129 ? -11.427 0.441 5.877 1.00 90.38 129 SER A CA 1
ATOM 1023 C C . SER A 1 129 ? -10.803 -0.950 6.034 1.00 90.38 129 SER A C 1
ATOM 1025 O O . SER A 1 129 ? -9.873 -1.112 6.823 1.00 90.38 129 SER A O 1
ATOM 1027 N N . ASN A 1 130 ? -11.252 -1.924 5.237 1.00 93.69 130 ASN A N 1
ATOM 1028 C CA . ASN A 1 130 ? -10.757 -3.295 5.190 1.00 93.69 130 ASN A CA 1
ATOM 1029 C C . ASN A 1 130 ? -9.590 -3.438 4.200 1.00 93.69 130 ASN A C 1
ATOM 1031 O O . ASN A 1 130 ? -9.656 -4.159 3.200 1.00 93.69 130 ASN A O 1
ATOM 1035 N N . TRP A 1 131 ? -8.512 -2.712 4.473 1.00 95.62 131 TRP A N 1
ATOM 1036 C CA . TRP A 1 131 ? -7.280 -2.793 3.702 1.00 95.62 131 TRP A CA 1
ATOM 1037 C C . TRP A 1 131 ? -6.093 -3.134 4.600 1.00 95.62 131 TRP A C 1
ATOM 1039 O O . TRP A 1 131 ? -6.102 -2.875 5.805 1.00 95.62 131 TRP A O 1
ATOM 1049 N N . ARG A 1 132 ? -5.068 -3.738 4.006 1.00 96.12 132 ARG A N 1
ATOM 1050 C CA . ARG A 1 132 ? -3.809 -4.076 4.674 1.00 96.12 132 ARG A CA 1
ATOM 1051 C C . ARG A 1 132 ? -2.639 -3.918 3.715 1.00 96.12 132 ARG A C 1
ATOM 1053 O O . ARG A 1 132 ? -2.843 -3.885 2.503 1.00 96.12 132 ARG A O 1
ATOM 1060 N N . ALA A 1 133 ? -1.428 -3.864 4.253 1.00 97.44 133 ALA A N 1
ATOM 1061 C CA . ALA A 1 133 ? -0.220 -3.786 3.451 1.00 97.44 133 ALA A CA 1
ATOM 1062 C C . ALA A 1 133 ? 0.818 -4.819 3.891 1.00 97.44 133 ALA A C 1
ATOM 1064 O O . ALA A 1 133 ? 1.082 -4.984 5.083 1.00 97.44 133 ALA A O 1
ATOM 1065 N N . VAL A 1 134 ? 1.441 -5.470 2.912 1.00 97.69 134 VAL A N 1
ATOM 1066 C CA . VAL A 1 134 ? 2.704 -6.185 3.075 1.00 97.69 134 VAL A CA 1
ATOM 1067 C C . VAL A 1 134 ? 3.770 -5.393 2.338 1.00 97.69 134 VAL A C 1
ATOM 1069 O O . VAL A 1 134 ? 3.965 -5.540 1.131 1.00 97.69 134 VAL A O 1
ATOM 1072 N N . ALA A 1 135 ? 4.438 -4.516 3.078 1.00 97.19 135 ALA A N 1
ATOM 1073 C CA . ALA A 1 135 ? 5.454 -3.632 2.539 1.00 97.19 135 ALA A CA 1
ATOM 1074 C C . ALA A 1 135 ? 6.696 -3.610 3.424 1.00 97.19 135 ALA A C 1
ATOM 1076 O O . ALA A 1 135 ? 6.609 -3.792 4.642 1.00 97.19 135 ALA A O 1
ATOM 1077 N N . ARG A 1 136 ? 7.859 -3.420 2.796 1.00 95.50 136 ARG A N 1
ATOM 1078 C CA . ARG A 1 136 ? 9.118 -3.247 3.518 1.00 95.50 136 ARG A CA 1
ATOM 1079 C C . ARG A 1 136 ? 10.081 -2.337 2.764 1.00 95.50 136 ARG A C 1
ATOM 1081 O O . ARG A 1 136 ? 10.347 -2.554 1.581 1.00 95.50 136 ARG A O 1
ATOM 1088 N N . THR A 1 137 ? 10.703 -1.404 3.473 1.00 95.75 137 THR A N 1
ATOM 1089 C CA . THR A 1 137 ? 11.794 -0.589 2.949 1.00 95.75 137 THR A CA 1
ATOM 1090 C C . THR A 1 137 ? 12.931 -1.451 2.402 1.00 95.75 137 THR A C 1
ATOM 1092 O O . THR A 1 137 ? 13.425 -2.375 3.057 1.00 95.75 137 THR A O 1
ATOM 1095 N N . GLY A 1 138 ? 13.328 -1.156 1.160 1.00 94.75 138 GLY A N 1
ATOM 1096 C CA . GLY A 1 138 ? 14.374 -1.873 0.428 1.00 94.75 138 GLY A CA 1
ATOM 1097 C C . GLY A 1 138 ? 13.979 -3.262 -0.084 1.00 94.75 138 GLY A C 1
ATOM 1098 O O . GLY A 1 138 ? 14.824 -3.969 -0.616 1.00 94.75 138 GLY A O 1
ATOM 1099 N N . ILE A 1 139 ? 12.732 -3.716 0.072 1.00 95.69 139 ILE A N 1
ATOM 1100 C CA . ILE A 1 139 ? 12.345 -5.022 -0.475 1.00 95.69 139 ILE A CA 1
ATOM 1101 C C . ILE A 1 139 ? 12.235 -4.974 -2.002 1.00 95.69 139 ILE A C 1
ATOM 1103 O O . ILE A 1 139 ? 11.894 -3.946 -2.590 1.00 95.69 139 ILE A O 1
ATOM 1107 N N . ALA A 1 140 ? 12.553 -6.092 -2.640 1.00 97.19 140 ALA A N 1
ATOM 1108 C CA . ALA A 1 140 ? 12.711 -6.211 -4.083 1.00 97.19 140 ALA A CA 1
ATOM 1109 C C . ALA A 1 140 ? 12.138 -7.546 -4.581 1.00 97.19 140 ALA A C 1
ATOM 1111 O O . ALA A 1 140 ? 11.733 -8.404 -3.783 1.00 97.19 140 ALA A O 1
ATOM 1112 N N . ILE A 1 141 ? 12.118 -7.735 -5.900 1.00 98.00 141 ILE A N 1
ATOM 1113 C CA . ILE A 1 141 ? 11.822 -9.035 -6.512 1.00 98.00 141 ILE A CA 1
ATOM 1114 C C . ILE A 1 141 ? 12.957 -10.022 -6.218 1.00 98.00 141 ILE A C 1
ATOM 1116 O O . ILE A 1 141 ? 12.699 -11.164 -5.826 1.00 98.00 141 ILE A O 1
ATOM 1120 N N . PHE A 1 142 ? 14.209 -9.571 -6.324 1.00 94.94 142 PHE A N 1
ATOM 1121 C CA . PHE A 1 142 ? 15.396 -10.373 -6.028 1.00 94.94 142 PHE A CA 1
ATOM 1122 C C . PHE A 1 142 ? 16.022 -10.030 -4.676 1.00 94.94 142 PHE A C 1
ATOM 1124 O O . PHE A 1 142 ? 15.979 -8.883 -4.231 1.00 94.94 142 PHE A O 1
ATOM 1131 N N . PRO A 1 143 ? 16.646 -11.009 -3.999 1.00 91.31 143 PRO A N 1
ATOM 1132 C CA . PRO A 1 143 ? 17.362 -10.733 -2.771 1.00 91.31 143 PRO A CA 1
ATOM 1133 C C . PRO A 1 143 ? 18.672 -10.010 -3.099 1.00 91.31 143 PRO A C 1
ATOM 1135 O O . PRO A 1 143 ? 19.352 -10.322 -4.078 1.00 91.31 143 PRO A O 1
ATOM 1138 N N . TYR A 1 144 ? 19.061 -9.074 -2.245 1.00 91.81 144 TYR A N 1
ATOM 1139 C CA . TYR A 1 144 ? 20.335 -8.375 -2.368 1.00 91.81 144 TYR A CA 1
ATOM 1140 C C . TYR A 1 144 ? 20.831 -7.922 -0.998 1.00 91.81 144 TYR A C 1
ATOM 1142 O O . TYR A 1 144 ? 20.081 -7.907 -0.018 1.00 91.81 144 TYR A O 1
ATOM 1150 N N . THR A 1 145 ? 22.106 -7.552 -0.939 1.00 90.00 145 THR A N 1
ATOM 1151 C CA . THR A 1 145 ? 22.736 -7.039 0.276 1.00 90.00 145 THR A CA 1
ATOM 1152 C C . THR A 1 145 ? 23.172 -5.608 0.039 1.00 90.00 145 THR A C 1
ATOM 1154 O O . THR A 1 145 ? 23.915 -5.330 -0.899 1.00 90.00 145 THR A O 1
ATOM 1157 N N . ALA A 1 146 ? 22.725 -4.706 0.905 1.00 89.38 146 ALA A N 1
ATOM 1158 C CA . ALA A 1 146 ? 23.153 -3.314 0.924 1.00 89.38 146 ALA A CA 1
ATOM 1159 C C . ALA A 1 146 ? 23.136 -2.803 2.367 1.00 89.38 146 ALA A C 1
ATOM 1161 O O . ALA A 1 146 ? 22.374 -3.297 3.194 1.00 89.38 146 ALA A O 1
ATOM 1162 N N . TYR A 1 147 ? 23.992 -1.830 2.686 1.00 86.38 147 TYR A N 1
ATOM 1163 C CA . TYR A 1 147 ? 24.068 -1.224 4.027 1.00 86.38 147 TYR A CA 1
ATOM 1164 C C . TYR A 1 147 ? 24.301 -2.227 5.176 1.00 86.38 147 TYR A C 1
ATOM 1166 O O . TYR A 1 147 ? 23.862 -2.008 6.300 1.00 86.38 147 TYR A O 1
ATOM 1174 N N . GLY A 1 148 ? 24.967 -3.353 4.898 1.00 85.69 148 GLY A N 1
ATOM 1175 C CA . GLY A 1 148 ? 25.161 -4.430 5.878 1.00 85.69 148 GLY A CA 1
ATOM 1176 C C . GLY A 1 148 ? 23.892 -5.230 6.205 1.00 85.69 148 GLY A C 1
ATOM 1177 O O . GLY A 1 148 ? 23.904 -6.026 7.140 1.00 85.69 148 GLY A O 1
ATOM 1178 N N . LEU A 1 149 ? 22.810 -5.043 5.443 1.00 85.81 149 LEU A N 1
ATOM 1179 C CA . LEU A 1 149 ? 21.531 -5.728 5.602 1.00 85.81 149 LEU A CA 1
ATOM 1180 C C . LEU A 1 149 ? 21.255 -6.650 4.413 1.00 85.81 149 LEU A C 1
ATOM 1182 O O . LEU A 1 149 ? 21.491 -6.286 3.261 1.00 85.81 149 LEU A O 1
ATOM 1186 N N . GLN A 1 150 ? 20.695 -7.824 4.703 1.00 87.88 150 GLN A N 1
ATOM 1187 C CA . GLN A 1 150 ? 20.118 -8.710 3.695 1.00 87.88 150 GLN A CA 1
ATOM 1188 C C . GLN A 1 150 ? 18.650 -8.330 3.462 1.00 87.88 150 GLN A C 1
ATOM 1190 O O . GLN A 1 150 ? 17.811 -8.400 4.371 1.00 87.88 150 GLN A O 1
ATOM 1195 N N . PHE A 1 151 ? 18.325 -7.979 2.223 1.00 89.12 151 PHE A N 1
ATOM 1196 C CA . PHE A 1 151 ? 16.954 -7.821 1.755 1.00 89.12 151 PHE A CA 1
ATOM 1197 C C . PHE A 1 151 ? 16.490 -9.143 1.140 1.00 89.12 151 PHE A C 1
ATOM 1199 O O . PHE A 1 151 ? 17.203 -9.766 0.350 1.00 89.12 151 PHE A O 1
ATOM 1206 N N . HIS A 1 152 ? 15.318 -9.610 1.570 1.00 88.50 152 HIS A N 1
ATOM 1207 C CA . HIS A 1 152 ? 14.682 -10.819 1.038 1.00 88.50 152 HIS A CA 1
ATOM 1208 C C . HIS A 1 152 ? 13.733 -10.459 -0.101 1.00 88.50 152 HIS A C 1
ATOM 1210 O O . HIS A 1 152 ? 13.415 -9.287 -0.292 1.00 88.50 152 HIS A O 1
ATOM 1216 N N . ARG A 1 153 ? 13.245 -11.469 -0.820 1.00 92.38 153 ARG A N 1
ATOM 1217 C CA . ARG A 1 153 ? 12.259 -11.277 -1.882 1.00 92.38 153 ARG A CA 1
ATOM 1218 C C . ARG A 1 153 ? 10.905 -10.932 -1.273 1.00 92.38 153 ARG A C 1
ATOM 1220 O O . ARG A 1 153 ? 10.518 -11.501 -0.247 1.00 92.38 153 ARG A O 1
ATOM 1227 N N . ILE A 1 154 ? 10.152 -10.055 -1.931 1.00 96.50 154 ILE A N 1
ATOM 1228 C CA . ILE A 1 154 ? 8.778 -9.750 -1.513 1.00 96.50 154 ILE A CA 1
ATOM 1229 C C . ILE A 1 154 ? 7.885 -10.995 -1.533 1.00 96.50 154 ILE A C 1
ATOM 1231 O O . ILE A 1 154 ? 7.082 -11.161 -0.622 1.00 96.50 154 ILE A O 1
ATOM 1235 N N . LYS A 1 155 ? 8.080 -11.917 -2.492 1.00 95.06 155 LYS A N 1
ATOM 1236 C CA . LYS A 1 155 ? 7.280 -13.150 -2.590 1.00 95.06 155 LYS A CA 1
ATOM 1237 C C . LYS A 1 155 ? 7.376 -14.015 -1.330 1.00 95.06 155 LYS A C 1
ATOM 1239 O O . LYS A 1 155 ? 6.388 -14.621 -0.934 1.00 95.06 155 LYS A O 1
ATOM 1244 N N . ASP A 1 156 ? 8.540 -14.021 -0.678 1.00 93.06 156 ASP A N 1
ATOM 1245 C CA . ASP A 1 156 ? 8.767 -14.815 0.528 1.00 93.06 156 ASP A CA 1
ATOM 1246 C C . ASP A 1 156 ? 8.141 -14.122 1.745 1.00 93.06 156 ASP A C 1
ATOM 1248 O O . ASP A 1 156 ? 7.501 -14.765 2.570 1.00 93.06 156 ASP A O 1
ATOM 1252 N N . ARG A 1 157 ? 8.274 -12.790 1.844 1.00 93.88 157 ARG A N 1
ATOM 1253 C CA . ARG A 1 157 ? 7.714 -12.001 2.957 1.00 93.88 157 ARG A CA 1
ATOM 1254 C C . ARG A 1 157 ? 6.195 -11.859 2.894 1.00 93.88 157 ARG A C 1
ATOM 1256 O O . ARG A 1 157 ? 5.566 -11.775 3.942 1.00 93.88 157 ARG A O 1
ATOM 1263 N N . PHE A 1 158 ? 5.616 -11.893 1.697 1.00 96.81 158 PHE A N 1
ATOM 1264 C CA . PHE A 1 158 ? 4.172 -11.936 1.464 1.00 96.81 158 PHE A CA 1
ATOM 1265 C C . PHE A 1 158 ? 3.486 -13.102 2.186 1.00 96.81 158 PHE A C 1
ATOM 1267 O O . PHE A 1 158 ? 2.356 -12.975 2.644 1.00 96.81 158 PHE A O 1
ATOM 1274 N N . LEU A 1 159 ? 4.185 -14.226 2.341 1.00 95.94 159 LEU A N 1
ATOM 1275 C CA . LEU A 1 159 ? 3.650 -15.432 2.967 1.00 95.94 159 LEU A CA 1
ATOM 1276 C C . LEU A 1 159 ? 3.643 -15.382 4.501 1.00 95.94 159 LEU A C 1
ATOM 1278 O O . LEU A 1 159 ? 3.202 -16.343 5.131 1.00 95.94 159 LEU A O 1
ATOM 1282 N N . CYS A 1 160 ? 4.136 -14.305 5.111 1.00 94.31 160 CYS A N 1
ATOM 1283 C CA . CYS A 1 160 ? 4.453 -14.262 6.533 1.00 94.31 160 CYS A CA 1
ATOM 1284 C C . CYS A 1 160 ? 3.473 -13.410 7.326 1.00 94.31 160 CYS A C 1
ATOM 1286 O O . CYS A 1 160 ? 3.051 -12.344 6.893 1.00 94.31 160 CYS A O 1
ATOM 1288 N N . SER A 1 161 ? 3.167 -13.857 8.541 1.00 93.31 161 SER A N 1
ATOM 1289 C CA . SER A 1 161 ? 2.363 -13.085 9.493 1.00 93.31 161 SER A CA 1
ATOM 1290 C C . SER A 1 161 ? 3.196 -12.102 10.317 1.00 93.31 161 SER A C 1
ATOM 1292 O O . SER A 1 161 ? 2.647 -11.177 10.912 1.00 93.31 161 SER A O 1
ATOM 1294 N N . GLU A 1 162 ? 4.518 -12.297 10.373 1.00 90.56 162 GLU A N 1
ATOM 1295 C CA . GLU A 1 162 ? 5.424 -11.522 11.221 1.00 90.56 162 GLU A CA 1
ATOM 1296 C C . GLU A 1 162 ? 6.777 -11.287 10.539 1.00 90.56 162 GLU A C 1
ATOM 1298 O O . GLU A 1 162 ? 7.259 -12.101 9.746 1.00 90.56 162 GLU A O 1
ATOM 1303 N N . PHE A 1 163 ? 7.417 -10.168 10.881 1.00 90.88 163 PHE A N 1
ATOM 1304 C CA . PHE A 1 163 ? 8.760 -9.843 10.418 1.00 90.88 163 PHE A CA 1
ATOM 1305 C C . PHE A 1 163 ? 9.834 -10.433 11.342 1.00 90.88 163 PHE A C 1
ATOM 1307 O O . PHE A 1 163 ? 9.686 -10.457 12.561 1.00 90.88 163 PHE A O 1
ATOM 1314 N N . SER A 1 164 ? 10.959 -10.849 10.758 1.00 86.62 164 SER A N 1
ATOM 1315 C CA . SER A 1 164 ? 12.168 -11.219 11.498 1.00 86.62 164 SER A CA 1
ATOM 1316 C C . SER A 1 164 ? 13.423 -10.884 10.695 1.00 86.62 164 SER A C 1
ATOM 1318 O O . SER A 1 164 ? 13.469 -11.089 9.481 1.00 86.62 164 SER A O 1
ATOM 1320 N N . TYR A 1 165 ? 14.459 -10.394 11.376 1.00 82.00 165 TYR A N 1
ATOM 1321 C CA . TYR A 1 165 ? 15.780 -10.174 10.780 1.00 82.00 165 TYR A CA 1
ATOM 1322 C C . TYR A 1 165 ? 16.558 -11.475 10.567 1.00 82.00 165 TYR A C 1
ATOM 1324 O O . TYR A 1 165 ? 17.331 -11.579 9.620 1.00 82.00 165 TYR A O 1
ATOM 1332 N N . SER A 1 166 ? 16.379 -12.458 11.452 1.00 80.75 166 SER A N 1
ATOM 1333 C CA . SER A 1 166 ? 17.105 -13.732 11.411 1.00 80.75 166 SER A CA 1
ATOM 1334 C C . SER A 1 166 ? 16.376 -14.804 10.606 1.00 80.75 166 SER A C 1
ATOM 1336 O O . SER A 1 166 ? 17.000 -15.773 10.174 1.00 80.75 166 SER A O 1
ATOM 1338 N N . GLN A 1 167 ? 15.065 -14.637 10.419 1.00 79.69 167 GLN A N 1
ATOM 1339 C CA . GLN A 1 167 ? 14.213 -15.585 9.720 1.00 79.69 167 GLN A CA 1
ATOM 1340 C C . GLN A 1 167 ? 13.426 -14.904 8.602 1.00 79.69 167 GLN A C 1
ATOM 1342 O O . GLN A 1 167 ? 12.825 -13.845 8.791 1.00 79.69 167 GLN A O 1
ATOM 1347 N N . CYS A 1 168 ? 13.410 -15.529 7.424 1.00 77.75 168 CYS A N 1
ATOM 1348 C CA . CYS A 1 168 ? 12.650 -15.030 6.282 1.00 77.75 168 CYS A CA 1
ATOM 1349 C C . CYS A 1 168 ? 11.144 -15.052 6.570 1.00 77.75 168 CYS A C 1
ATOM 1351 O O . CYS A 1 168 ? 10.460 -14.063 6.330 1.00 77.75 168 CYS A O 1
ATOM 1353 N N . CYS A 1 169 ? 10.654 -16.131 7.179 1.00 86.31 169 CYS A N 1
ATOM 1354 C CA . CYS A 1 169 ? 9.259 -16.264 7.568 1.00 86.31 169 CYS A CA 1
ATOM 1355 C C . CYS A 1 169 ? 9.162 -16.925 8.944 1.00 86.31 169 CYS A C 1
ATOM 1357 O O . CYS A 1 169 ? 9.128 -18.151 9.015 1.00 86.31 169 CYS A O 1
ATOM 1359 N N . PRO A 1 170 ? 9.198 -16.152 10.047 1.00 83.94 170 PRO A N 1
ATOM 1360 C CA . PRO A 1 170 ? 9.140 -16.732 11.388 1.00 83.94 170 PRO A CA 1
ATOM 1361 C C . PRO A 1 170 ? 7.834 -17.498 11.616 1.00 83.94 170 PRO A C 1
ATOM 1363 O O . PRO A 1 170 ? 7.850 -18.554 12.235 1.00 83.94 170 PRO A O 1
ATOM 1366 N N . ASN A 1 171 ? 6.725 -16.991 11.067 1.00 89.75 171 ASN A N 1
ATOM 1367 C CA . ASN A 1 171 ? 5.426 -17.648 11.071 1.00 89.75 171 ASN A CA 1
ATOM 1368 C C . ASN A 1 171 ? 4.728 -17.421 9.720 1.00 89.75 171 ASN A C 1
ATOM 1370 O O . ASN A 1 171 ? 4.668 -16.270 9.265 1.00 89.75 171 ASN A O 1
ATOM 1374 N N . PRO A 1 172 ? 4.155 -18.463 9.094 1.00 93.69 172 PRO A N 1
ATOM 1375 C CA . PRO A 1 172 ? 3.331 -18.289 7.906 1.00 93.69 172 PRO A CA 1
ATOM 1376 C C . PRO A 1 172 ? 2.020 -17.562 8.248 1.00 93.69 172 PRO A C 1
ATOM 1378 O O . PRO A 1 172 ? 1.512 -17.640 9.371 1.00 93.69 172 PRO A O 1
ATOM 1381 N N . TRP A 1 173 ? 1.468 -16.833 7.282 1.00 96.56 173 TRP A N 1
ATOM 1382 C CA . TRP A 1 173 ? 0.118 -16.282 7.350 1.00 96.56 173 TRP A CA 1
ATOM 1383 C C . TRP A 1 173 ? -0.906 -17.322 6.879 1.00 96.56 173 TRP A C 1
ATOM 1385 O O . TRP A 1 173 ? -0.728 -17.975 5.852 1.00 96.56 173 TRP A O 1
ATOM 1395 N N . ASP A 1 174 ? -2.006 -17.457 7.621 1.00 97.38 174 ASP A N 1
ATOM 1396 C CA . ASP A 1 174 ? -3.145 -18.280 7.209 1.00 97.38 174 ASP A CA 1
ATOM 1397 C C . ASP A 1 174 ? -4.103 -17.451 6.345 1.00 97.38 174 ASP A C 1
ATOM 1399 O O . ASP A 1 174 ? -4.930 -16.683 6.846 1.00 97.38 174 ASP A O 1
ATOM 1403 N N . PHE A 1 175 ? -3.993 -17.626 5.030 1.00 97.00 175 PHE A N 1
ATOM 1404 C CA . PHE A 1 175 ? -4.805 -16.918 4.042 1.00 97.00 175 PHE A CA 1
ATOM 1405 C C . PHE A 1 175 ? -6.294 -17.301 4.079 1.00 97.00 175 PHE A C 1
ATOM 1407 O O . PHE A 1 175 ? -7.112 -16.569 3.531 1.00 97.00 175 PHE A O 1
ATOM 1414 N N . ASN A 1 176 ? -6.705 -18.367 4.776 1.00 96.19 176 ASN A N 1
ATOM 1415 C CA . ASN A 1 176 ? -8.134 -18.670 4.932 1.00 96.19 176 ASN A CA 1
ATOM 1416 C C . ASN A 1 176 ? -8.844 -17.687 5.874 1.00 96.19 176 ASN A C 1
ATOM 1418 O O . ASN A 1 176 ? -10.062 -17.539 5.812 1.00 96.19 176 ASN A O 1
ATOM 1422 N N . LYS A 1 177 ? -8.092 -16.985 6.732 1.00 95.25 177 LYS A N 1
ATOM 1423 C CA . LYS A 1 177 ? -8.647 -15.990 7.662 1.00 95.25 177 LYS A CA 1
ATOM 1424 C C . LYS A 1 177 ? -9.091 -14.709 6.969 1.00 95.25 177 LYS A C 1
ATOM 1426 O O . LYS A 1 177 ? -9.927 -13.986 7.503 1.00 95.25 177 LYS A O 1
ATOM 1431 N N . TRP A 1 178 ? -8.507 -14.400 5.814 1.00 96.00 178 TRP A N 1
ATOM 1432 C CA . TRP A 1 178 ? -8.797 -13.183 5.071 1.00 96.00 178 TRP A CA 1
ATOM 1433 C C . TRP A 1 178 ? -8.430 -13.371 3.600 1.00 96.00 178 TRP A C 1
ATOM 1435 O O . TRP A 1 178 ? -7.293 -13.713 3.281 1.00 96.00 178 TRP A O 1
ATOM 1445 N N . GLN A 1 179 ? -9.396 -13.125 2.719 1.00 97.25 179 GLN A N 1
ATOM 1446 C CA . GLN A 1 179 ? -9.255 -13.232 1.269 1.00 97.25 179 GLN A CA 1
ATOM 1447 C C . GLN A 1 179 ? -9.415 -11.846 0.644 1.00 97.25 179 GLN A C 1
ATOM 1449 O O . GLN A 1 179 ? -10.427 -11.184 0.894 1.00 97.25 179 GLN A O 1
ATOM 1454 N N . ALA A 1 180 ? -8.421 -11.428 -0.143 1.00 98.31 180 ALA A N 1
ATOM 1455 C CA . ALA A 1 180 ? -8.459 -10.172 -0.878 1.00 98.31 180 ALA A CA 1
ATOM 1456 C C . ALA A 1 180 ? -9.499 -10.230 -2.004 1.00 98.31 180 ALA A C 1
ATOM 1458 O O . ALA A 1 180 ? -9.571 -11.218 -2.736 1.00 98.31 180 ALA A O 1
ATOM 1459 N N . ASP A 1 181 ? -10.236 -9.138 -2.194 1.00 98.69 181 ASP A N 1
ATOM 1460 C CA . ASP A 1 181 ? -10.925 -8.877 -3.459 1.00 98.69 181 ASP A CA 1
ATOM 1461 C C . ASP A 1 181 ? -9.930 -8.279 -4.467 1.00 98.69 181 ASP A C 1
ATOM 1463 O O . ASP A 1 181 ? -9.924 -8.634 -5.644 1.00 98.69 181 ASP A O 1
ATOM 1467 N N . VAL A 1 182 ? -9.046 -7.390 -4.000 1.00 98.81 182 VAL A N 1
ATOM 1468 C CA . VAL A 1 182 ? -8.054 -6.699 -4.831 1.00 98.81 182 VAL A CA 1
ATOM 1469 C C . VAL A 1 182 ? -6.675 -6.790 -4.189 1.00 98.81 182 VAL A C 1
ATOM 1471 O O . VAL A 1 182 ? -6.522 -6.522 -2.999 1.00 98.81 182 VAL A O 1
ATOM 1474 N N . VAL A 1 183 ? -5.661 -7.114 -4.988 1.00 98.94 183 VAL A N 1
ATOM 1475 C CA . VAL A 1 183 ? -4.252 -6.990 -4.606 1.00 98.94 183 VAL A CA 1
ATOM 1476 C C . VAL A 1 183 ? -3.606 -5.935 -5.488 1.00 98.94 183 VAL A C 1
ATOM 1478 O O . VAL A 1 183 ? -3.683 -6.031 -6.708 1.00 98.94 183 VAL A O 1
ATOM 1481 N N . VAL A 1 184 ? -2.963 -4.933 -4.899 1.00 98.94 184 VAL A N 1
ATOM 1482 C CA . VAL A 1 184 ? -2.253 -3.885 -5.642 1.00 98.94 184 VAL A CA 1
ATOM 1483 C C . VAL A 1 184 ? -0.760 -4.028 -5.382 1.00 98.94 184 VAL A C 1
ATOM 1485 O O . VAL A 1 184 ? -0.322 -3.898 -4.242 1.00 98.94 184 VAL A O 1
ATOM 1488 N N . ILE A 1 185 ? 0.025 -4.301 -6.424 1.00 98.94 185 ILE A N 1
ATOM 1489 C CA . ILE A 1 185 ? 1.459 -4.593 -6.306 1.00 98.94 185 ILE A CA 1
ATOM 1490 C C . ILE A 1 185 ? 2.274 -3.427 -6.864 1.00 98.94 185 ILE A C 1
ATOM 1492 O O . ILE A 1 185 ? 2.168 -3.112 -8.047 1.00 98.94 185 ILE A O 1
ATOM 1496 N N . ASN A 1 186 ? 3.124 -2.818 -6.039 1.00 98.56 186 ASN A N 1
ATOM 1497 C CA . ASN A 1 186 ? 4.069 -1.770 -6.430 1.00 98.56 186 ASN A CA 1
ATOM 1498 C C . ASN A 1 186 ? 5.476 -2.129 -5.923 1.00 98.56 186 ASN A C 1
ATOM 1500 O O . ASN A 1 186 ? 5.897 -1.702 -4.849 1.00 98.56 186 ASN A O 1
ATOM 1504 N N . VAL A 1 187 ? 6.170 -2.983 -6.682 1.00 98.19 187 VAL A N 1
ATOM 1505 C CA . VAL A 1 187 ? 7.512 -3.500 -6.365 1.00 98.19 187 VAL A CA 1
ATOM 1506 C C . VAL A 1 187 ? 8.358 -3.504 -7.635 1.00 98.19 187 VAL A C 1
ATOM 1508 O O . VAL A 1 187 ? 7.845 -3.737 -8.728 1.00 98.19 187 VAL A O 1
ATOM 1511 N N . GLY A 1 188 ? 9.658 -3.264 -7.492 1.00 97.25 188 GLY A N 1
ATOM 1512 C CA . GLY A 1 188 ? 10.633 -3.287 -8.588 1.00 97.25 188 GLY A CA 1
ATOM 1513 C C . GLY A 1 188 ? 11.666 -2.169 -8.486 1.00 97.25 188 GLY A C 1
ATOM 1514 O O . GLY A 1 188 ? 12.743 -2.264 -9.069 1.00 97.25 188 GLY A O 1
ATOM 1515 N N . THR A 1 189 ? 11.375 -1.129 -7.698 1.00 96.69 189 THR A N 1
ATOM 1516 C CA . THR A 1 189 ? 12.267 0.015 -7.474 1.00 96.69 189 THR A CA 1
ATOM 1517 C C . THR A 1 189 ? 13.649 -0.449 -7.006 1.00 96.69 189 THR A C 1
ATOM 1519 O O . THR A 1 189 ? 14.672 -0.138 -7.619 1.00 96.69 189 THR A O 1
ATOM 1522 N N . ASN A 1 190 ? 13.684 -1.259 -5.946 1.00 97.12 190 ASN A N 1
ATOM 1523 C CA . ASN A 1 190 ? 14.922 -1.666 -5.279 1.00 97.12 190 ASN A CA 1
ATOM 1524 C C . ASN A 1 190 ? 15.755 -2.685 -6.069 1.00 97.12 190 ASN A C 1
ATOM 1526 O O . ASN A 1 190 ? 16.947 -2.826 -5.804 1.00 97.12 190 ASN A O 1
ATOM 1530 N N . ASP A 1 191 ? 15.188 -3.345 -7.081 1.00 96.88 191 ASP A N 1
ATOM 1531 C CA . ASP A 1 191 ? 15.943 -4.209 -7.998 1.00 96.88 191 ASP A CA 1
ATOM 1532 C C . ASP A 1 191 ? 16.935 -3.406 -8.859 1.00 96.88 191 ASP A C 1
ATOM 1534 O O . ASP A 1 191 ? 17.930 -3.947 -9.341 1.00 96.88 191 ASP A O 1
ATOM 1538 N N . TYR A 1 192 ? 16.690 -2.101 -9.025 1.00 95.25 192 TYR A N 1
ATOM 1539 C CA . TYR A 1 192 ? 17.445 -1.253 -9.944 1.00 95.25 192 TYR A CA 1
ATOM 1540 C C . TYR A 1 192 ? 18.089 -0.025 -9.301 1.00 95.25 192 TYR A C 1
ATOM 1542 O O . TYR A 1 192 ? 18.850 0.657 -9.988 1.00 95.25 192 TYR A O 1
ATOM 1550 N N . ILE A 1 193 ? 17.872 0.262 -8.010 1.00 91.56 193 ILE A N 1
ATOM 1551 C CA . ILE A 1 193 ? 18.556 1.373 -7.322 1.00 91.56 193 ILE A CA 1
ATOM 1552 C C . ILE A 1 193 ? 20.092 1.244 -7.408 1.00 91.56 193 ILE A C 1
ATOM 1554 O O . ILE A 1 193 ? 20.620 0.134 -7.490 1.00 91.56 193 ILE A O 1
ATOM 1558 N N . PRO A 1 194 ? 20.855 2.356 -7.363 1.00 89.75 194 PRO A N 1
ATOM 1559 C CA . PRO A 1 194 ? 22.309 2.324 -7.547 1.00 89.75 194 PRO A CA 1
ATOM 1560 C C . PRO A 1 194 ? 23.049 1.419 -6.566 1.00 89.75 194 PRO A C 1
ATOM 1562 O O . PRO A 1 194 ? 24.052 0.820 -6.936 1.00 89.75 194 PRO A O 1
ATOM 1565 N N . VAL A 1 195 ? 22.548 1.327 -5.334 1.00 87.38 195 VAL A N 1
ATOM 1566 C CA . VAL A 1 195 ? 23.159 0.538 -4.260 1.00 87.38 195 VAL A CA 1
ATOM 1567 C C . VAL A 1 195 ? 22.869 -0.956 -4.358 1.00 87.38 195 VAL A C 1
ATOM 1569 O O . VAL A 1 195 ? 23.473 -1.721 -3.614 1.00 87.38 195 VAL A O 1
ATOM 1572 N N . ASN A 1 196 ? 21.975 -1.386 -5.255 1.00 90.06 196 ASN A N 1
ATOM 1573 C CA . ASN A 1 196 ? 21.791 -2.800 -5.539 1.00 90.06 196 ASN A CA 1
ATOM 1574 C C . ASN A 1 196 ? 22.856 -3.249 -6.562 1.00 90.06 196 ASN A C 1
ATOM 1576 O O . ASN A 1 196 ? 22.835 -2.785 -7.709 1.00 90.06 196 ASN A O 1
ATOM 1580 N N . PRO A 1 197 ? 23.792 -4.138 -6.175 1.00 82.12 197 PRO A N 1
ATOM 1581 C CA . PRO A 1 197 ? 24.830 -4.623 -7.081 1.00 82.12 197 PRO A CA 1
ATOM 1582 C C . PRO A 1 197 ? 24.293 -5.595 -8.145 1.00 82.12 197 PRO A C 1
ATOM 1584 O O . PRO A 1 197 ? 24.946 -5.803 -9.164 1.00 82.12 197 PRO A O 1
ATOM 1587 N N . ASN A 1 198 ? 23.104 -6.168 -7.937 1.00 83.69 198 ASN A N 1
ATOM 1588 C CA . ASN A 1 198 ? 22.560 -7.283 -8.708 1.00 83.69 198 ASN A CA 1
ATOM 1589 C C . ASN A 1 198 ? 21.361 -6.841 -9.556 1.00 83.69 198 ASN A C 1
ATOM 1591 O O . ASN A 1 198 ? 20.237 -7.282 -9.327 1.00 83.69 198 ASN A O 1
ATOM 1595 N N . LYS A 1 199 ? 21.588 -5.966 -10.538 1.00 90.75 199 LYS A N 1
ATOM 1596 C CA . LYS A 1 199 ? 20.515 -5.468 -11.415 1.00 90.75 199 LYS A CA 1
ATOM 1597 C C . LYS A 1 199 ? 20.109 -6.547 -12.427 1.00 90.75 199 LYS A C 1
ATOM 1599 O O . LYS A 1 199 ? 20.936 -6.906 -13.270 1.00 90.75 199 LYS A O 1
ATOM 1604 N N . PRO A 1 200 ? 18.870 -7.067 -12.387 1.00 92.12 200 PRO A N 1
ATOM 1605 C CA . PRO A 1 200 ? 18.464 -8.142 -13.280 1.00 92.12 200 PRO A CA 1
ATOM 1606 C C . PRO A 1 200 ? 18.248 -7.636 -14.714 1.00 92.12 200 PRO A C 1
ATOM 1608 O O . PRO A 1 200 ? 17.871 -6.484 -14.952 1.00 92.12 200 PRO A O 1
ATOM 1611 N N . SER A 1 201 ? 18.438 -8.525 -15.693 1.00 92.00 201 SER A N 1
ATOM 1612 C CA . SER A 1 201 ? 17.968 -8.280 -17.062 1.00 92.00 201 SER A CA 1
ATOM 1613 C C . SER A 1 201 ? 16.434 -8.183 -17.098 1.00 92.00 201 SER A C 1
ATOM 1615 O O . SER A 1 201 ? 15.768 -8.601 -16.153 1.00 92.00 201 SER A O 1
ATOM 1617 N N . ALA A 1 202 ? 15.857 -7.677 -18.193 1.00 91.38 202 ALA A N 1
ATOM 1618 C CA . ALA A 1 202 ? 14.397 -7.622 -18.337 1.00 91.38 202 ALA A CA 1
ATOM 1619 C C . ALA A 1 202 ? 13.755 -9.019 -18.254 1.00 91.38 202 ALA A C 1
ATOM 1621 O O . ALA A 1 202 ? 12.804 -9.198 -17.502 1.00 91.38 202 ALA A O 1
ATOM 1622 N N . ALA A 1 203 ? 14.327 -10.012 -18.944 1.00 89.12 203 ALA A N 1
ATOM 1623 C CA . ALA A 1 203 ? 13.837 -11.391 -18.923 1.00 89.12 203 ALA A CA 1
ATOM 1624 C C . ALA A 1 203 ? 13.961 -12.020 -17.526 1.00 89.12 203 ALA A C 1
ATOM 1626 O O . ALA A 1 203 ? 13.038 -12.661 -17.035 1.00 89.12 203 ALA A O 1
ATOM 1627 N N . THR A 1 204 ? 15.083 -11.781 -16.836 1.00 93.06 204 THR A N 1
ATOM 1628 C CA . THR A 1 204 ? 15.261 -12.237 -15.448 1.00 93.06 204 THR A CA 1
ATOM 1629 C C . THR A 1 204 ? 14.225 -11.594 -14.529 1.00 93.06 204 THR A C 1
ATOM 1631 O O . THR A 1 204 ? 13.605 -12.289 -13.730 1.00 93.06 204 THR A O 1
ATOM 1634 N N . PHE A 1 205 ? 13.994 -10.285 -14.665 1.00 97.31 205 PHE A N 1
ATOM 1635 C CA . PHE A 1 205 ? 12.974 -9.580 -13.896 1.00 97.31 205 PHE A CA 1
ATOM 1636 C C . PHE A 1 205 ? 11.568 -10.114 -14.169 1.00 97.31 205 PHE A C 1
ATOM 1638 O O . PHE A 1 205 ? 10.814 -10.312 -13.219 1.00 97.31 205 PHE A O 1
ATOM 1645 N N . ALA A 1 206 ? 11.245 -10.411 -15.431 1.00 96.00 206 ALA A N 1
ATOM 1646 C CA . ALA A 1 206 ? 9.961 -10.987 -15.808 1.00 96.00 206 ALA A CA 1
ATOM 1647 C C . ALA A 1 206 ? 9.689 -12.311 -15.082 1.00 96.00 206 ALA A C 1
ATOM 1649 O O . ALA A 1 206 ? 8.630 -12.473 -14.481 1.00 96.00 206 ALA A O 1
ATOM 1650 N N . VAL A 1 207 ? 10.675 -13.214 -15.049 1.00 95.75 207 VAL A N 1
ATOM 1651 C CA . VAL A 1 207 ? 10.563 -14.496 -14.333 1.00 95.75 207 VAL A CA 1
ATOM 1652 C C . VAL A 1 207 ? 10.304 -14.273 -12.842 1.00 95.75 207 VAL A C 1
ATOM 1654 O O . VAL A 1 207 ? 9.329 -14.791 -12.304 1.00 95.75 207 VAL A O 1
ATOM 1657 N N . GLY A 1 208 ? 11.127 -13.461 -12.171 1.00 96.19 208 GLY A N 1
ATOM 1658 C CA . GLY A 1 208 ? 10.977 -13.224 -10.730 1.00 96.19 208 GLY A CA 1
ATOM 1659 C C . GLY A 1 208 ? 9.658 -12.537 -10.360 1.00 96.19 208 GLY A C 1
ATOM 1660 O O . GLY A 1 208 ? 9.046 -12.867 -9.343 1.00 96.19 208 GLY A O 1
ATOM 1661 N N . TYR A 1 209 ? 9.188 -11.600 -11.187 1.00 98.75 209 TYR A N 1
ATOM 1662 C CA . TYR A 1 209 ? 7.895 -10.955 -10.976 1.00 98.75 209 TYR A CA 1
ATOM 1663 C C . TYR A 1 209 ? 6.738 -11.931 -11.244 1.00 98.75 209 TYR A C 1
ATOM 1665 O O . TYR A 1 209 ? 5.778 -11.966 -10.479 1.00 98.75 209 TYR A O 1
ATOM 1673 N N . GLY A 1 210 ? 6.850 -12.783 -12.268 1.00 98.25 210 GLY A N 1
ATOM 1674 C CA . GLY A 1 210 ? 5.904 -13.868 -12.537 1.00 98.25 210 GLY A CA 1
ATOM 1675 C C . GLY A 1 210 ? 5.763 -14.835 -11.357 1.00 98.25 210 GLY A C 1
ATOM 1676 O O . GLY A 1 210 ? 4.648 -15.192 -10.984 1.00 98.25 210 GLY A O 1
ATOM 1677 N N . GLU A 1 211 ? 6.862 -15.185 -10.683 1.00 97.62 211 GLU A N 1
ATOM 1678 C CA . GLU A 1 211 ? 6.817 -15.997 -9.458 1.00 97.62 211 GLU A CA 1
ATOM 1679 C C . GLU A 1 211 ? 6.014 -15.325 -8.334 1.00 97.62 211 GLU A C 1
ATOM 1681 O O . GLU A 1 211 ? 5.252 -15.995 -7.635 1.00 97.62 211 GLU A O 1
ATOM 1686 N N . LEU A 1 212 ? 6.156 -14.005 -8.154 1.00 98.75 212 LEU A N 1
ATOM 1687 C CA . LEU A 1 212 ? 5.336 -13.254 -7.201 1.00 98.75 212 LEU A CA 1
ATOM 1688 C C . LEU A 1 212 ? 3.850 -13.334 -7.577 1.00 98.75 212 LEU A C 1
ATOM 1690 O O . LEU A 1 212 ? 3.020 -13.591 -6.707 1.00 98.75 212 LEU A O 1
ATOM 1694 N N . LEU A 1 213 ? 3.515 -13.157 -8.858 1.00 98.81 213 LEU A N 1
ATOM 1695 C CA . LEU A 1 213 ? 2.135 -13.243 -9.343 1.00 98.81 213 LEU A CA 1
ATOM 1696 C C . LEU A 1 213 ? 1.522 -14.623 -9.098 1.00 98.81 213 LEU A C 1
ATOM 1698 O O . LEU A 1 213 ? 0.397 -14.704 -8.604 1.00 98.81 213 LEU A O 1
ATOM 1702 N N . LEU A 1 214 ? 2.272 -15.695 -9.363 1.00 98.12 214 LEU A N 1
ATOM 1703 C CA . LEU A 1 214 ? 1.842 -17.067 -9.088 1.00 98.12 214 LEU A CA 1
ATOM 1704 C C . LEU A 1 214 ? 1.574 -17.284 -7.595 1.00 98.12 214 LEU A C 1
ATOM 1706 O O . LEU A 1 214 ? 0.538 -17.842 -7.230 1.00 98.12 214 LEU A O 1
ATOM 1710 N N . VAL A 1 215 ? 2.463 -16.799 -6.722 1.00 97.62 215 VAL A N 1
ATOM 1711 C CA . VAL A 1 215 ? 2.274 -16.893 -5.268 1.00 97.62 215 VAL A CA 1
ATOM 1712 C C . VAL A 1 215 ? 1.020 -16.130 -4.834 1.00 97.62 215 VAL A C 1
ATOM 1714 O O . VAL A 1 215 ? 0.174 -16.706 -4.150 1.00 97.62 215 VAL A O 1
ATOM 1717 N N . VAL A 1 216 ? 0.845 -14.878 -5.265 1.00 98.75 216 VAL A N 1
ATOM 1718 C CA . VAL A 1 216 ? -0.335 -14.065 -4.923 1.00 98.75 216 VAL A CA 1
ATOM 1719 C C . VAL A 1 216 ? -1.620 -14.731 -5.418 1.00 98.75 216 VAL A C 1
ATOM 1721 O O . VAL A 1 216 ? -2.559 -14.895 -4.638 1.00 98.75 216 VAL A O 1
ATOM 1724 N N . ARG A 1 217 ? -1.660 -15.182 -6.678 1.00 98.69 217 ARG A N 1
ATOM 1725 C CA . ARG A 1 217 ? -2.820 -15.880 -7.250 1.00 98.69 217 ARG A CA 1
ATOM 1726 C C . ARG A 1 217 ? -3.144 -17.167 -6.492 1.00 98.69 217 ARG A C 1
ATOM 1728 O O . ARG A 1 217 ? -4.318 -17.430 -6.247 1.00 98.69 217 ARG A O 1
ATOM 1735 N N . SER A 1 218 ? -2.136 -17.936 -6.072 1.00 97.94 218 SER A N 1
ATOM 1736 C CA . SER A 1 218 ? -2.347 -19.170 -5.298 1.00 97.94 218 SER A CA 1
ATOM 1737 C C . SER A 1 218 ? -3.021 -18.919 -3.944 1.00 97.94 218 SER A C 1
ATOM 1739 O O . SER A 1 218 ? -3.770 -19.765 -3.458 1.00 97.94 218 SER A O 1
ATOM 1741 N N . LYS A 1 219 ? -2.770 -17.756 -3.328 1.00 98.44 219 LYS A N 1
ATOM 1742 C CA . LYS A 1 219 ? -3.335 -17.387 -2.024 1.00 98.44 219 LYS A CA 1
ATOM 1743 C C . LYS A 1 219 ? -4.661 -16.636 -2.137 1.00 98.44 219 LYS A C 1
ATOM 1745 O O . LYS A 1 219 ? -5.487 -16.749 -1.231 1.00 98.44 219 LYS A O 1
ATOM 1750 N N . TYR A 1 220 ? -4.878 -15.941 -3.255 1.00 98.62 220 TYR A N 1
ATOM 1751 C CA . TYR A 1 220 ? -6.123 -15.254 -3.597 1.00 98.62 220 TYR A CA 1
ATOM 1752 C C . TYR A 1 220 ? -6.623 -15.653 -4.992 1.00 98.62 220 TYR A C 1
ATOM 1754 O O . TYR A 1 220 ? -6.476 -14.901 -5.967 1.00 98.62 220 TYR A O 1
ATOM 1762 N N . PRO A 1 221 ? -7.267 -16.824 -5.113 1.00 98.00 221 PRO A N 1
ATOM 1763 C CA . PRO A 1 221 ? -7.680 -17.367 -6.407 1.00 98.00 221 PRO A CA 1
ATOM 1764 C C . PRO A 1 221 ? -8.702 -16.491 -7.146 1.00 98.00 221 PRO A C 1
ATOM 1766 O O . PRO A 1 221 ? -8.819 -16.580 -8.365 1.00 98.00 221 PRO A O 1
ATOM 1769 N N . HIS A 1 222 ? -9.434 -15.623 -6.440 1.00 97.62 222 HIS A N 1
ATOM 1770 C CA . HIS A 1 222 ? -10.496 -14.800 -7.030 1.00 97.62 222 HIS A CA 1
ATOM 1771 C C . HIS A 1 222 ? -10.152 -13.316 -7.179 1.00 97.62 222 HIS A C 1
ATOM 1773 O O . HIS A 1 222 ? -10.916 -12.598 -7.835 1.00 97.62 222 HIS A O 1
ATOM 1779 N N . ALA A 1 223 ? -9.028 -12.870 -6.608 1.00 98.75 223 ALA A N 1
ATOM 1780 C CA . ALA A 1 223 ? -8.685 -11.456 -6.536 1.00 98.75 223 ALA A CA 1
ATOM 1781 C C . ALA A 1 223 ? -8.392 -10.840 -7.910 1.00 98.75 223 ALA A C 1
ATOM 1783 O O . ALA A 1 223 ? -7.837 -11.486 -8.801 1.00 98.75 223 ALA A O 1
ATOM 1784 N N . LEU A 1 224 ? -8.700 -9.557 -8.057 1.00 98.88 224 LEU A N 1
ATOM 1785 C CA . LEU A 1 224 ? -8.125 -8.716 -9.100 1.00 98.88 224 LEU A CA 1
ATOM 1786 C C . LEU A 1 224 ? -6.722 -8.278 -8.656 1.00 98.88 224 LEU A C 1
ATOM 1788 O O . LEU A 1 224 ? -6.579 -7.629 -7.625 1.00 98.88 224 LEU A O 1
ATOM 1792 N N . ILE A 1 225 ? -5.691 -8.627 -9.419 1.00 98.94 225 ILE A N 1
ATOM 1793 C CA . ILE A 1 225 ? -4.293 -8.285 -9.143 1.00 98.94 225 ILE A CA 1
ATOM 1794 C C . ILE A 1 225 ? -3.884 -7.138 -10.071 1.00 98.94 225 ILE A C 1
ATOM 1796 O O . ILE A 1 225 ? -3.818 -7.290 -11.292 1.00 98.94 225 ILE A O 1
ATOM 1800 N N . LEU A 1 226 ? -3.619 -5.976 -9.483 1.00 98.88 226 LEU A N 1
ATOM 1801 C CA . LEU A 1 226 ? -3.278 -4.734 -10.165 1.00 98.88 226 LEU A CA 1
ATOM 1802 C C . LEU A 1 226 ? -1.786 -4.446 -9.972 1.00 98.88 226 LEU A C 1
ATOM 1804 O O . LEU A 1 226 ? -1.358 -3.991 -8.912 1.00 98.88 226 LEU A O 1
ATOM 1808 N N . CYS A 1 227 ? -0.986 -4.713 -10.997 1.00 98.88 227 CYS A N 1
ATOM 1809 C CA . CYS A 1 227 ? 0.450 -4.456 -11.007 1.00 98.88 227 CYS A CA 1
ATOM 1810 C C . CYS A 1 227 ? 0.708 -3.013 -11.433 1.00 98.88 227 CYS A C 1
ATOM 1812 O O . CYS A 1 227 ? 0.363 -2.619 -12.546 1.00 98.88 227 CYS A O 1
ATOM 1814 N N . ILE A 1 228 ? 1.322 -2.219 -10.565 1.00 98.38 228 ILE A N 1
ATOM 1815 C CA . ILE A 1 228 ? 1.623 -0.813 -10.819 1.00 98.38 228 ILE A CA 1
ATOM 1816 C C . ILE A 1 228 ? 3.063 -0.685 -11.304 1.00 98.38 228 ILE A C 1
ATOM 1818 O O . ILE A 1 228 ? 3.976 -1.213 -10.675 1.00 98.38 228 ILE A O 1
ATOM 1822 N N . MET A 1 229 ? 3.274 0.045 -12.401 1.00 96.25 229 MET A N 1
ATOM 1823 C CA . MET A 1 229 ? 4.614 0.404 -12.865 1.00 96.25 229 MET A CA 1
ATOM 1824 C C . MET A 1 229 ? 5.279 1.368 -11.860 1.00 96.25 229 MET A C 1
ATOM 1826 O O . MET A 1 229 ? 4.799 2.502 -11.733 1.00 96.25 229 MET A O 1
ATOM 1830 N N . PRO A 1 230 ? 6.369 0.984 -11.165 1.00 93.62 230 PRO A N 1
ATOM 1831 C CA . PRO A 1 230 ? 6.956 1.810 -10.106 1.00 93.62 230 PRO A CA 1
ATOM 1832 C C . PRO A 1 230 ? 7.374 3.197 -10.597 1.00 93.62 230 PRO A C 1
ATOM 1834 O O . PRO A 1 230 ? 8.049 3.309 -11.611 1.00 93.62 230 PRO A O 1
ATOM 1837 N N . LEU A 1 231 ? 7.013 4.264 -9.877 1.00 89.38 231 LEU A N 1
ATOM 1838 C CA . LEU A 1 231 ? 7.175 5.657 -10.330 1.00 89.38 231 LEU A CA 1
ATOM 1839 C C . LEU A 1 231 ? 8.623 6.106 -10.580 1.00 89.38 231 LEU A C 1
ATOM 1841 O O . LEU A 1 231 ? 8.849 7.016 -11.378 1.00 89.38 231 LEU A O 1
ATOM 1845 N N . ALA A 1 232 ? 9.602 5.489 -9.915 1.00 85.50 232 ALA A N 1
ATOM 1846 C CA . ALA A 1 232 ? 10.990 5.950 -9.929 1.00 85.50 232 ALA A CA 1
ATOM 1847 C C . ALA A 1 232 ? 11.583 6.077 -11.349 1.00 85.50 232 ALA A C 1
ATOM 1849 O O . ALA A 1 232 ? 12.445 6.926 -11.581 1.00 85.50 232 ALA A O 1
ATOM 1850 N N . TYR A 1 233 ? 11.090 5.309 -12.333 1.00 86.62 233 TYR A N 1
ATOM 1851 C CA . TYR A 1 233 ? 11.576 5.416 -13.714 1.00 86.62 233 TYR A CA 1
ATOM 1852 C C . TYR A 1 233 ? 11.246 6.746 -14.397 1.00 86.62 233 TYR A C 1
ATOM 1854 O O . TYR A 1 233 ? 11.974 7.146 -15.306 1.00 86.62 233 TYR A O 1
ATOM 1862 N N . THR A 1 234 ? 10.182 7.445 -13.985 1.00 87.88 234 THR A N 1
ATOM 1863 C CA . THR A 1 234 ? 9.752 8.679 -14.664 1.00 87.88 234 THR A CA 1
ATOM 1864 C C . THR A 1 234 ? 10.676 9.854 -14.374 1.00 87.88 234 THR A C 1
ATOM 1866 O O . THR A 1 234 ? 10.726 10.795 -15.159 1.00 87.88 234 THR A O 1
ATOM 1869 N N . CYS A 1 235 ? 11.406 9.793 -13.259 1.00 87.50 235 CYS A N 1
ATOM 1870 C CA . CYS A 1 235 ? 12.374 10.806 -12.840 1.00 87.50 235 CYS A CA 1
ATOM 1871 C C . CYS A 1 235 ? 13.830 10.377 -13.056 1.00 87.50 235 CYS A C 1
ATOM 1873 O O . CYS A 1 235 ? 14.751 11.161 -12.832 1.00 87.50 235 CYS A O 1
ATOM 1875 N N . ASP A 1 236 ? 14.052 9.150 -13.523 1.00 85.31 236 ASP A N 1
ATOM 1876 C CA . ASP A 1 236 ? 15.375 8.641 -13.846 1.00 85.31 236 ASP A CA 1
ATOM 1877 C C . ASP A 1 236 ? 15.800 9.062 -15.257 1.00 85.31 236 ASP A C 1
ATOM 1879 O O . ASP A 1 236 ? 15.199 8.657 -16.254 1.00 85.31 236 ASP A O 1
ATOM 1883 N N . SER A 1 237 ? 16.877 9.840 -15.351 1.00 77.50 237 SER A N 1
ATOM 1884 C CA . SER A 1 237 ? 17.450 10.285 -16.625 1.00 77.50 237 SER A CA 1
ATOM 1885 C C . SER A 1 237 ? 18.352 9.242 -17.298 1.00 77.50 237 SER A C 1
ATOM 1887 O O . SER A 1 237 ? 18.765 9.453 -18.436 1.00 77.50 237 SER A O 1
ATOM 1889 N N . GLN A 1 238 ? 18.660 8.123 -16.629 1.00 74.62 238 GLN A N 1
ATOM 1890 C CA . GLN A 1 238 ? 19.715 7.181 -17.030 1.00 74.62 238 GLN A CA 1
ATOM 1891 C C . GLN A 1 238 ? 19.205 5.808 -17.494 1.00 74.62 238 GLN A C 1
ATOM 1893 O O . GLN A 1 238 ? 19.955 4.838 -17.408 1.00 74.62 238 GLN A O 1
ATOM 1898 N N . SER A 1 239 ? 17.943 5.704 -17.934 1.00 84.25 239 SER A N 1
ATOM 1899 C CA . SER A 1 239 ? 17.313 4.452 -18.413 1.00 84.25 239 SER A CA 1
ATOM 1900 C C . SER A 1 239 ? 17.442 3.237 -17.473 1.00 84.25 239 SER A C 1
ATOM 1902 O O . SER A 1 239 ? 17.208 2.093 -17.865 1.00 84.25 239 SER A O 1
ATOM 1904 N N . ARG A 1 240 ? 17.749 3.472 -16.195 1.00 87.88 240 ARG A N 1
ATOM 1905 C CA . ARG A 1 240 ? 18.099 2.476 -15.176 1.00 87.88 240 ARG A CA 1
ATOM 1906 C C . ARG A 1 240 ? 17.000 1.445 -14.976 1.00 87.88 240 ARG A C 1
ATOM 1908 O O . ARG A 1 240 ? 17.277 0.268 -14.775 1.00 87.88 240 ARG A O 1
ATOM 1915 N N . TYR A 1 241 ? 15.761 1.907 -15.055 1.00 93.75 241 TYR A N 1
ATOM 1916 C CA . TYR A 1 241 ? 14.561 1.114 -14.829 1.00 93.75 241 TYR A CA 1
ATOM 1917 C C . TYR A 1 241 ? 13.955 0.552 -16.124 1.00 93.75 241 TYR A C 1
ATOM 1919 O O . TYR A 1 241 ? 12.906 -0.077 -16.084 1.00 93.75 241 TYR A O 1
ATOM 1927 N N . ASP A 1 242 ? 14.580 0.726 -17.291 1.00 92.25 242 ASP A N 1
ATOM 1928 C CA . ASP A 1 242 ? 13.981 0.265 -18.553 1.00 92.25 242 ASP A CA 1
ATOM 1929 C C . ASP A 1 242 ? 13.835 -1.261 -18.609 1.00 92.25 242 ASP A C 1
ATOM 1931 O O . ASP A 1 242 ? 12.877 -1.782 -19.183 1.00 92.25 2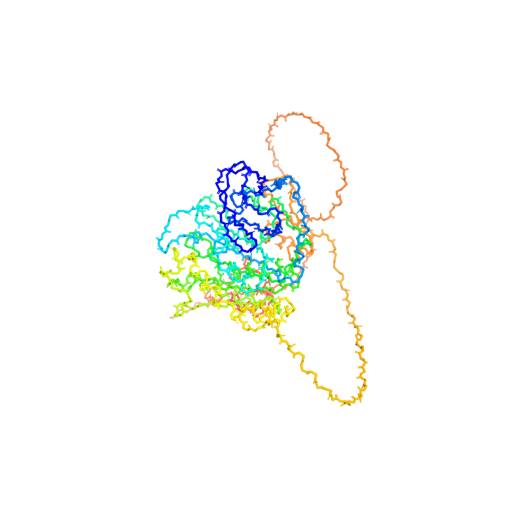42 ASP A O 1
ATOM 1935 N N . ALA A 1 243 ? 14.777 -1.986 -17.997 1.00 92.31 243 ALA A N 1
ATOM 1936 C CA . ALA A 1 243 ? 14.692 -3.435 -17.861 1.00 92.31 243 ALA A CA 1
ATOM 1937 C C . ALA A 1 243 ? 13.537 -3.855 -16.938 1.00 92.31 243 ALA A C 1
ATOM 1939 O O . ALA A 1 243 ? 12.801 -4.770 -17.300 1.00 92.31 243 ALA A O 1
ATOM 1940 N N . MET A 1 244 ? 13.318 -3.135 -15.831 1.00 96.12 244 MET A N 1
ATOM 1941 C CA . MET A 1 244 ? 12.155 -3.311 -14.953 1.00 96.12 244 MET A CA 1
ATOM 1942 C C . MET A 1 244 ? 10.853 -3.125 -15.733 1.00 96.12 244 MET A C 1
ATOM 1944 O O . MET A 1 244 ? 9.980 -3.983 -15.682 1.00 96.12 244 MET A O 1
ATOM 1948 N N . CYS A 1 245 ? 10.731 -2.028 -16.491 1.00 93.31 245 CYS A N 1
ATOM 1949 C CA . CYS A 1 245 ? 9.507 -1.713 -17.226 1.00 93.31 245 CYS A CA 1
ATOM 1950 C C . CYS A 1 245 ? 9.171 -2.792 -18.261 1.00 93.31 245 CYS A C 1
ATOM 1952 O O . CYS A 1 245 ? 8.019 -3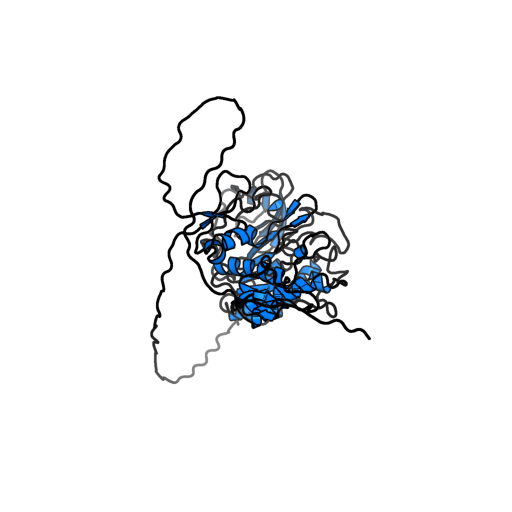.217 -18.363 1.00 93.31 245 CYS A O 1
ATOM 1954 N N . ARG A 1 246 ? 10.177 -3.261 -19.014 1.00 94.38 246 ARG A N 1
ATOM 1955 C CA . ARG A 1 246 ? 10.001 -4.358 -19.975 1.00 94.38 246 ARG A CA 1
ATOM 1956 C C . ARG A 1 246 ? 9.659 -5.671 -19.277 1.00 94.38 246 ARG A C 1
ATOM 1958 O O . ARG A 1 246 ? 8.678 -6.296 -19.656 1.00 94.38 246 ARG A O 1
ATOM 1965 N N . GLY A 1 247 ? 10.421 -6.043 -18.250 1.00 95.69 247 GLY A N 1
ATOM 1966 C CA . GLY A 1 247 ? 10.234 -7.302 -17.534 1.00 95.69 247 GLY A CA 1
ATOM 1967 C C . GLY A 1 247 ? 8.886 -7.386 -16.820 1.00 95.69 247 GLY A C 1
ATOM 1968 O O . GLY A 1 247 ? 8.217 -8.405 -16.898 1.00 95.69 247 GLY A O 1
ATOM 1969 N N . LEU A 1 248 ? 8.432 -6.300 -16.191 1.00 98.12 248 LEU A N 1
ATOM 1970 C CA . LEU A 1 248 ? 7.099 -6.230 -15.587 1.00 98.12 248 LEU A CA 1
ATOM 1971 C C . LEU A 1 248 ? 5.991 -6.388 -16.637 1.00 98.12 248 LEU A C 1
ATOM 1973 O O . LEU A 1 248 ? 5.019 -7.108 -16.420 1.00 98.12 248 LEU A O 1
ATOM 1977 N N . THR A 1 249 ? 6.141 -5.712 -17.780 1.00 96.00 249 THR A N 1
ATOM 1978 C CA . THR A 1 249 ? 5.171 -5.806 -18.880 1.00 96.00 249 THR A CA 1
ATOM 1979 C C . THR A 1 249 ? 5.086 -7.227 -19.422 1.00 96.00 249 THR A C 1
ATOM 1981 O O . THR A 1 249 ? 3.990 -7.735 -19.645 1.00 96.00 249 THR A O 1
ATOM 1984 N N . GLU A 1 250 ? 6.237 -7.872 -19.593 1.00 93.62 250 GLU A N 1
ATOM 1985 C CA . GLU A 1 250 ? 6.344 -9.266 -20.007 1.00 93.62 250 GLU A CA 1
ATOM 1986 C C . GLU A 1 250 ? 5.730 -10.218 -18.975 1.00 93.62 250 GLU A C 1
ATOM 1988 O O . GLU A 1 250 ? 4.855 -10.993 -19.337 1.00 93.62 250 GLU A O 1
ATOM 1993 N N . ALA A 1 251 ? 6.062 -10.083 -17.688 1.00 97.44 251 ALA A N 1
ATOM 1994 C CA . ALA A 1 251 ? 5.505 -10.923 -16.625 1.00 97.44 251 ALA A CA 1
ATOM 1995 C C . ALA A 1 251 ? 3.972 -10.887 -16.571 1.00 97.44 251 ALA A C 1
ATOM 1997 O O . ALA A 1 251 ? 3.332 -11.921 -16.407 1.00 97.44 251 ALA A O 1
ATOM 1998 N N . VAL A 1 252 ? 3.370 -9.699 -16.701 1.00 96.31 252 VAL A N 1
ATOM 1999 C CA . VAL A 1 252 ? 1.906 -9.566 -16.688 1.00 96.31 252 VAL A CA 1
ATOM 2000 C C . VAL A 1 252 ? 1.279 -10.126 -17.964 1.00 96.31 252 VAL A C 1
ATOM 2002 O O . VAL A 1 252 ? 0.214 -10.734 -17.892 1.00 96.31 252 VAL A O 1
ATOM 2005 N N . ARG A 1 253 ? 1.921 -9.942 -19.125 1.00 93.44 253 ARG A N 1
ATOM 2006 C CA . ARG A 1 253 ? 1.467 -10.533 -20.393 1.00 93.44 253 ARG A CA 1
ATOM 2007 C C . ARG A 1 253 ? 1.487 -12.062 -20.318 1.00 93.44 253 ARG A C 1
ATOM 2009 O O . ARG A 1 253 ? 0.493 -12.691 -20.661 1.00 93.44 253 ARG A O 1
ATOM 2016 N N . ASP A 1 254 ? 2.595 -12.626 -19.850 1.00 92.62 254 ASP A N 1
ATOM 2017 C CA . ASP A 1 254 ? 2.851 -14.069 -19.818 1.00 92.62 254 ASP A CA 1
ATOM 2018 C C . ASP A 1 254 ? 2.073 -14.783 -18.703 1.00 92.62 254 ASP A C 1
ATOM 2020 O O . ASP A 1 254 ? 1.965 -16.005 -18.704 1.00 92.62 254 ASP A O 1
ATOM 2024 N N . ALA A 1 255 ? 1.496 -14.034 -17.759 1.00 93.31 255 ALA A N 1
ATOM 2025 C CA . ALA A 1 255 ? 0.608 -14.599 -16.753 1.00 93.31 255 ALA A CA 1
ATOM 2026 C C . ALA A 1 255 ? -0.702 -15.148 -17.349 1.00 93.31 255 ALA A C 1
ATOM 2028 O O . ALA A 1 255 ? -1.353 -15.954 -16.691 1.00 93.31 255 ALA A O 1
ATOM 2029 N N . GLU A 1 256 ? -1.102 -14.688 -18.547 1.00 93.69 256 GLU A N 1
ATOM 2030 C CA . GLU A 1 256 ? -2.298 -15.140 -19.287 1.00 93.69 256 GLU A CA 1
ATOM 2031 C C . GLU A 1 256 ? -3.591 -15.197 -18.439 1.00 93.69 256 GLU A C 1
ATOM 2033 O O . GLU A 1 256 ? -4.513 -15.968 -18.701 1.00 93.69 256 GLU A O 1
ATOM 2038 N N . ASP A 1 257 ? -3.685 -14.338 -17.420 1.00 97.12 257 ASP A N 1
ATOM 2039 C CA . ASP A 1 257 ? -4.778 -14.293 -16.449 1.00 97.12 257 ASP A CA 1
ATOM 2040 C C . ASP A 1 257 ? -5.573 -12.991 -16.613 1.00 97.12 257 ASP A C 1
ATOM 2042 O O . ASP A 1 257 ? -5.067 -11.875 -16.449 1.00 97.12 257 ASP A O 1
ATOM 2046 N N . GLU A 1 258 ? -6.868 -13.117 -16.909 1.00 95.00 258 GLU A N 1
ATOM 2047 C CA . GLU A 1 258 ? -7.754 -11.973 -17.115 1.00 95.00 258 GLU A CA 1
ATOM 2048 C C . GLU A 1 258 ? -8.023 -11.130 -15.854 1.00 95.00 258 GLU A C 1
ATOM 2050 O O . GLU A 1 258 ? -8.685 -10.101 -15.926 1.00 95.00 258 GLU A O 1
ATOM 2055 N N . LYS A 1 259 ? -7.537 -11.529 -14.688 1.00 98.44 259 LYS A N 1
ATOM 2056 C CA . LYS A 1 259 ? -7.599 -10.747 -13.455 1.00 98.44 259 LYS A CA 1
ATOM 2057 C C . LYS A 1 259 ? -6.223 -10.272 -13.011 1.00 98.44 259 LYS A C 1
ATOM 2059 O O . LYS A 1 259 ? -6.113 -9.755 -11.905 1.00 98.44 259 LYS A O 1
ATOM 2064 N N . ILE A 1 260 ? -5.194 -10.405 -13.845 1.00 98.69 260 ILE A N 1
ATOM 2065 C CA . ILE A 1 260 ? -3.893 -9.762 -13.648 1.00 98.69 260 ILE A CA 1
ATOM 2066 C C . ILE A 1 260 ? -3.775 -8.622 -14.660 1.00 98.69 260 ILE A C 1
ATOM 2068 O O . ILE A 1 260 ? -4.019 -8.784 -15.859 1.00 98.69 260 ILE A O 1
ATOM 2072 N N . ARG A 1 261 ? -3.516 -7.411 -14.165 1.00 97.62 261 ARG A N 1
ATOM 2073 C CA . ARG A 1 261 ? -3.612 -6.179 -14.955 1.00 97.62 261 ARG A CA 1
ATOM 2074 C C . ARG A 1 261 ? -2.433 -5.270 -14.680 1.00 97.62 261 ARG A C 1
ATOM 2076 O O . ARG A 1 261 ? -2.156 -4.932 -13.533 1.00 97.62 261 ARG A O 1
ATOM 2083 N N . LEU A 1 262 ? -1.770 -4.839 -15.750 1.00 97.75 262 LEU A N 1
ATOM 2084 C CA . LEU A 1 262 ? -0.702 -3.853 -15.679 1.00 97.75 262 LEU A CA 1
ATOM 2085 C C . LEU A 1 262 ? -1.282 -2.443 -15.754 1.00 97.75 262 LEU A C 1
ATOM 2087 O O . LEU A 1 262 ? -2.028 -2.109 -16.674 1.00 97.75 262 LEU A O 1
ATOM 2091 N N . HIS A 1 263 ? -0.855 -1.597 -14.829 1.00 95.94 263 HIS A N 1
ATOM 2092 C CA . HIS A 1 263 ? -1.147 -0.178 -14.805 1.00 95.94 263 HIS A CA 1
ATOM 2093 C C . HIS A 1 263 ? 0.132 0.617 -14.990 1.00 95.94 263 HIS A C 1
ATOM 2095 O O . HIS A 1 263 ? 0.978 0.715 -14.098 1.00 95.94 263 HIS A O 1
ATOM 2101 N N . LEU A 1 264 ? 0.255 1.196 -16.180 1.00 91.00 264 LEU A N 1
ATOM 2102 C CA . LEU A 1 264 ? 1.332 2.120 -16.488 1.00 91.00 264 LEU A CA 1
ATOM 2103 C C . LEU A 1 264 ? 1.169 3.401 -15.672 1.00 91.00 264 LEU A C 1
ATOM 2105 O O . LEU A 1 264 ? 0.055 3.870 -15.426 1.00 91.00 264 LEU A O 1
ATOM 2109 N N . THR A 1 265 ? 2.300 3.975 -15.290 1.00 88.81 265 THR A N 1
ATOM 2110 C CA . THR A 1 265 ? 2.372 5.304 -14.684 1.00 88.81 265 THR A CA 1
ATOM 2111 C C . THR A 1 265 ? 2.867 6.315 -15.725 1.00 88.81 265 THR A C 1
ATOM 2113 O O . THR A 1 265 ? 2.933 5.992 -16.914 1.00 88.81 265 THR A O 1
ATOM 2116 N N . GLY A 1 266 ? 3.146 7.563 -15.331 1.00 85.62 266 GLY A N 1
ATOM 2117 C CA . GLY A 1 266 ? 3.608 8.617 -16.252 1.00 85.62 266 GLY A CA 1
ATOM 2118 C C . GLY A 1 266 ? 4.862 8.221 -17.028 1.00 85.62 266 GLY A C 1
ATOM 2119 O O . GLY A 1 266 ? 5.455 7.196 -16.740 1.00 85.62 266 GLY A O 1
ATOM 2120 N N . THR A 1 267 ? 5.303 9.019 -17.995 1.00 88.50 267 THR A N 1
ATOM 2121 C CA . THR A 1 267 ? 6.541 8.743 -18.753 1.00 88.50 267 THR A CA 1
ATOM 2122 C C . THR A 1 267 ? 7.648 9.704 -18.330 1.00 88.50 267 THR A C 1
ATOM 2124 O O . THR A 1 267 ? 7.395 10.649 -17.592 1.00 88.50 267 THR A O 1
ATOM 2127 N N . ARG A 1 268 ? 8.878 9.532 -18.827 1.00 85.44 268 ARG A N 1
ATOM 2128 C CA . ARG A 1 268 ? 9.941 10.536 -18.617 1.00 85.44 268 ARG A CA 1
ATOM 2129 C C . ARG A 1 268 ? 9.609 11.887 -19.259 1.00 85.44 268 ARG A C 1
ATOM 2131 O O . ARG A 1 268 ? 10.005 12.927 -18.752 1.00 85.44 268 ARG A O 1
ATOM 2138 N N . GLN A 1 269 ? 8.876 11.873 -20.373 1.00 86.88 269 GLN A N 1
ATOM 2139 C CA . GLN A 1 269 ? 8.447 13.077 -21.093 1.00 86.88 269 GLN A CA 1
ATOM 2140 C C . GLN A 1 269 ? 7.205 13.721 -20.465 1.00 86.88 269 GLN A C 1
ATOM 2142 O O . GLN A 1 269 ? 6.995 14.922 -20.604 1.00 86.88 269 GLN A O 1
ATOM 2147 N N . ALA A 1 270 ? 6.380 12.926 -19.785 1.00 88.06 270 ALA A N 1
ATOM 2148 C CA . ALA A 1 270 ? 5.168 13.367 -19.110 1.00 88.06 270 ALA A CA 1
ATOM 2149 C C . ALA A 1 270 ? 5.053 12.682 -17.737 1.00 88.06 270 ALA A C 1
ATOM 2151 O O . ALA A 1 270 ? 4.182 11.819 -17.545 1.00 88.06 270 ALA A O 1
ATOM 2152 N N . PRO A 1 271 ? 5.941 13.020 -16.781 1.00 91.50 271 PRO A N 1
ATOM 2153 C CA . PRO A 1 271 ? 5.913 12.402 -15.467 1.00 91.50 271 PRO A CA 1
ATOM 2154 C C . PRO A 1 271 ? 4.630 12.812 -14.745 1.00 91.50 271 PRO A C 1
ATOM 2156 O O . PRO A 1 271 ? 4.132 13.931 -14.881 1.00 91.50 271 PRO A O 1
ATOM 2159 N N . TRP A 1 272 ? 4.053 11.883 -13.984 1.00 93.56 272 TRP A N 1
ATOM 2160 C CA . TRP A 1 272 ? 2.853 12.177 -13.195 1.00 93.56 272 TRP A CA 1
ATOM 2161 C C . TRP A 1 272 ? 3.154 13.048 -11.981 1.00 93.56 272 TRP A C 1
ATOM 2163 O O . TRP A 1 272 ? 2.299 13.835 -11.573 1.00 93.56 272 TRP A O 1
ATOM 2173 N N . LEU A 1 273 ? 4.358 12.898 -11.432 1.00 95.12 273 LEU A N 1
ATOM 2174 C CA . LEU A 1 273 ? 4.854 13.630 -10.277 1.00 95.12 273 LEU A CA 1
ATOM 2175 C C . LEU A 1 273 ? 5.975 14.579 -10.694 1.00 95.12 273 LEU A C 1
ATOM 2177 O O . LEU A 1 273 ? 6.777 14.269 -11.576 1.00 95.12 273 LEU A O 1
ATOM 2181 N N . ASN A 1 274 ? 6.053 15.731 -10.036 1.00 95.44 274 ASN A N 1
ATOM 2182 C CA . ASN A 1 274 ? 7.184 16.631 -10.183 1.00 95.44 274 ASN A CA 1
ATOM 2183 C C . ASN A 1 274 ? 8.406 16.042 -9.463 1.00 95.44 274 ASN A C 1
ATOM 2185 O O . ASN A 1 274 ? 8.410 15.933 -8.240 1.00 95.44 274 ASN A O 1
ATOM 2189 N N . CYS A 1 275 ? 9.463 15.727 -10.211 1.00 93.00 275 CYS A N 1
ATOM 2190 C CA . CYS A 1 275 ? 10.656 15.059 -9.684 1.00 93.00 275 CYS A CA 1
ATOM 2191 C C . CYS A 1 275 ? 11.377 15.808 -8.549 1.00 93.00 275 CYS A C 1
ATOM 2193 O O . CYS A 1 275 ? 12.085 15.173 -7.777 1.00 93.00 275 CYS A O 1
ATOM 2195 N N . ASN A 1 276 ? 11.180 17.125 -8.424 1.00 93.38 276 ASN A N 1
ATOM 2196 C CA . ASN A 1 276 ? 11.809 17.946 -7.387 1.00 93.38 276 ASN A CA 1
ATOM 2197 C C . ASN A 1 276 ? 10.875 18.263 -6.213 1.00 93.38 276 ASN A C 1
ATOM 2199 O O . ASN A 1 276 ? 11.353 18.475 -5.108 1.00 93.38 276 ASN A O 1
ATOM 2203 N N . ALA A 1 277 ? 9.565 18.367 -6.455 1.00 96.19 277 ALA A N 1
ATOM 2204 C CA . ALA A 1 277 ? 8.605 18.861 -5.461 1.00 96.19 277 ALA A CA 1
ATOM 2205 C C . ALA A 1 277 ? 7.706 17.768 -4.867 1.00 96.19 277 ALA A C 1
ATOM 2207 O O . ALA A 1 277 ? 7.144 17.955 -3.794 1.00 96.19 277 ALA A O 1
ATOM 2208 N N . ASP A 1 278 ? 7.546 16.644 -5.566 1.00 97.19 278 ASP A N 1
ATOM 2209 C CA . ASP A 1 278 ? 6.655 15.557 -5.149 1.00 97.19 278 ASP A CA 1
ATOM 2210 C C . ASP A 1 278 ? 7.411 14.359 -4.562 1.00 97.19 278 ASP A C 1
ATOM 2212 O O . ASP A 1 278 ? 6.780 13.399 -4.128 1.00 97.19 278 ASP A O 1
ATOM 2216 N N . TYR A 1 279 ? 8.743 14.432 -4.509 1.00 96.06 279 TYR A N 1
ATOM 2217 C CA . TYR A 1 279 ? 9.609 13.428 -3.899 1.00 96.06 279 TYR A CA 1
ATOM 2218 C C . TYR A 1 279 ? 10.483 14.044 -2.813 1.00 96.06 279 TYR A C 1
ATOM 2220 O O . TYR A 1 279 ? 10.915 15.189 -2.927 1.00 96.06 279 TYR A O 1
ATOM 2228 N N . VAL A 1 280 ? 10.798 13.243 -1.801 1.00 95.69 280 VAL A N 1
ATOM 2229 C CA . VAL A 1 280 ? 11.757 13.579 -0.748 1.00 95.69 280 VAL A CA 1
ATOM 2230 C C . VAL A 1 280 ? 13.184 13.449 -1.271 1.00 95.69 280 VAL A C 1
ATOM 2232 O O . VAL A 1 280 ? 13.976 14.380 -1.166 1.00 95.69 280 VAL A O 1
ATOM 2235 N N . ASP A 1 281 ? 13.500 12.309 -1.883 1.00 92.06 281 ASP A N 1
ATOM 2236 C CA . ASP A 1 281 ? 14.859 11.923 -2.285 1.00 92.06 281 ASP A CA 1
ATOM 2237 C C . ASP A 1 281 ? 14.965 11.487 -3.757 1.00 92.06 281 ASP A C 1
ATOM 2239 O O . ASP A 1 281 ? 15.899 10.796 -4.167 1.00 92.06 281 ASP A O 1
ATOM 2243 N N . GLY A 1 282 ? 13.971 11.858 -4.565 1.00 89.62 282 GLY A N 1
ATOM 2244 C CA . GLY A 1 282 ? 13.832 11.406 -5.951 1.00 89.62 282 GLY A CA 1
ATOM 2245 C C . GLY A 1 282 ? 13.306 9.973 -6.106 1.00 89.62 282 GLY A C 1
ATOM 2246 O O . GLY A 1 282 ? 13.149 9.522 -7.238 1.00 89.62 282 GLY A O 1
ATOM 2247 N N . THR A 1 283 ? 13.017 9.266 -5.005 1.00 93.31 283 THR A N 1
ATOM 2248 C CA . THR A 1 283 ? 12.408 7.923 -5.005 1.00 93.31 283 THR A CA 1
ATOM 2249 C C . THR A 1 283 ? 11.116 7.888 -4.190 1.00 93.31 283 THR A C 1
ATOM 2251 O O . THR A 1 283 ? 10.088 7.434 -4.691 1.00 93.31 283 THR A O 1
ATOM 2254 N N . HIS A 1 284 ? 11.144 8.400 -2.960 1.00 96.38 284 HIS A N 1
ATOM 2255 C CA . HIS A 1 284 ? 10.030 8.357 -2.015 1.00 96.38 284 HIS A CA 1
ATOM 2256 C C . HIS A 1 284 ? 9.117 9.575 -2.192 1.00 96.38 284 HIS A C 1
ATOM 2258 O O . HIS A 1 284 ? 9.600 10.707 -2.084 1.00 96.38 284 HIS A O 1
ATOM 2264 N N . PRO A 1 285 ? 7.817 9.389 -2.486 1.00 97.12 285 PRO A N 1
ATOM 2265 C CA . PRO A 1 285 ? 6.878 10.498 -2.577 1.00 97.12 285 PRO A CA 1
ATOM 2266 C C . PRO A 1 285 ? 6.673 11.197 -1.228 1.00 97.12 285 PRO A C 1
ATOM 2268 O O . PRO A 1 285 ? 6.620 10.546 -0.188 1.00 97.12 285 PRO A O 1
ATOM 2271 N N . THR A 1 286 ? 6.479 12.515 -1.254 1.00 97.81 286 THR A N 1
ATOM 2272 C CA . THR A 1 286 ? 5.925 13.250 -0.100 1.00 97.81 286 THR A CA 1
ATOM 2273 C C . THR A 1 286 ? 4.442 12.918 0.082 1.00 97.81 286 THR A C 1
ATOM 2275 O O . THR A 1 286 ? 3.831 12.343 -0.819 1.00 97.81 286 THR A O 1
ATOM 2278 N N . ILE A 1 287 ? 3.806 13.369 1.171 1.00 98.00 287 ILE A N 1
ATOM 2279 C CA . ILE A 1 287 ? 2.336 13.288 1.334 1.00 98.00 287 ILE A CA 1
ATOM 2280 C C . ILE A 1 287 ? 1.603 13.818 0.084 1.00 98.00 287 ILE A C 1
ATOM 2282 O O . ILE A 1 287 ? 0.722 13.168 -0.484 1.00 98.00 287 ILE A O 1
ATOM 2286 N N . ALA A 1 288 ? 2.003 14.996 -0.409 1.00 98.06 288 ALA A N 1
ATOM 2287 C CA . ALA A 1 288 ? 1.399 15.596 -1.598 1.00 98.06 288 ALA A CA 1
ATOM 2288 C C . ALA A 1 288 ? 1.670 14.775 -2.873 1.00 98.06 288 ALA A C 1
ATOM 2290 O O . ALA A 1 288 ? 0.773 14.621 -3.710 1.00 98.06 288 ALA A O 1
ATOM 2291 N N . GLY A 1 289 ? 2.880 14.228 -3.016 1.00 97.75 289 GLY A N 1
ATOM 2292 C CA . GLY A 1 289 ? 3.248 13.342 -4.118 1.00 97.75 289 GLY A CA 1
ATOM 2293 C C . GLY A 1 289 ? 2.461 12.031 -4.112 1.00 97.75 289 GLY A C 1
ATOM 2294 O O . GLY A 1 289 ? 1.908 11.643 -5.140 1.00 97.75 289 GLY A O 1
ATOM 2295 N N . GLY A 1 290 ? 2.325 11.391 -2.949 1.00 97.88 290 GLY A N 1
ATOM 2296 C CA . GLY A 1 290 ? 1.534 10.177 -2.749 1.00 97.88 290 GLY A CA 1
ATOM 2297 C C . GLY A 1 290 ? 0.059 10.390 -3.089 1.00 97.88 290 GLY A C 1
ATOM 2298 O O . GLY A 1 290 ? -0.533 9.588 -3.815 1.00 97.88 290 GLY A O 1
ATOM 2299 N N . LYS A 1 291 ? -0.519 11.527 -2.681 1.00 98.12 291 LYS A N 1
ATOM 2300 C CA . LYS A 1 291 ? -1.882 11.900 -3.076 1.00 98.12 291 LYS A CA 1
ATOM 2301 C C . LYS A 1 291 ? -2.025 12.067 -4.590 1.00 98.12 291 LYS A C 1
ATOM 2303 O O . LYS A 1 291 ? -2.948 11.510 -5.182 1.00 98.12 291 LYS A O 1
ATOM 2308 N N . LYS A 1 292 ? -1.119 12.811 -5.236 1.00 98.19 292 LYS A N 1
ATOM 2309 C CA . LYS A 1 292 ? -1.123 12.980 -6.702 1.00 98.19 292 LYS A CA 1
ATOM 2310 C C . LYS A 1 292 ? -0.991 11.640 -7.420 1.00 98.19 292 LYS A C 1
ATOM 2312 O O . LYS A 1 292 ? -1.651 11.427 -8.435 1.00 98.19 292 LYS A O 1
ATOM 2317 N N . PHE A 1 293 ? -0.160 10.742 -6.897 1.00 98.06 293 PHE A N 1
ATOM 2318 C CA . PHE A 1 293 ? 0.012 9.407 -7.449 1.00 98.06 293 PHE A CA 1
ATOM 2319 C C . PHE A 1 293 ? -1.293 8.609 -7.398 1.00 98.06 293 PHE A C 1
ATOM 2321 O O . PHE A 1 293 ? -1.751 8.129 -8.436 1.00 98.06 293 PHE A O 1
ATOM 2328 N N . ALA A 1 294 ? -1.938 8.549 -6.230 1.00 98.19 294 ALA A N 1
ATOM 2329 C CA . ALA A 1 294 ? -3.236 7.904 -6.072 1.00 98.19 294 ALA A CA 1
ATOM 2330 C C . ALA A 1 294 ? -4.296 8.515 -7.007 1.00 98.19 294 ALA A C 1
ATOM 2332 O O . ALA A 1 294 ? -4.953 7.789 -7.752 1.00 98.19 294 ALA A O 1
ATOM 2333 N N . ASP A 1 295 ? -4.403 9.847 -7.055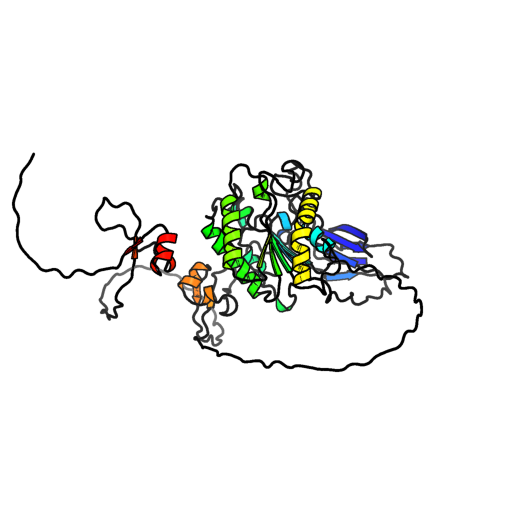 1.00 97.25 295 ASP A N 1
ATOM 2334 C CA . ASP A 1 295 ? -5.361 10.557 -7.914 1.00 97.25 295 ASP A CA 1
ATOM 2335 C C . ASP A 1 295 ? -5.187 10.212 -9.407 1.00 97.25 295 ASP A C 1
ATOM 2337 O O . ASP A 1 295 ? -6.171 10.152 -10.147 1.00 97.25 295 ASP A O 1
ATOM 2341 N N . ARG A 1 296 ? -3.952 9.955 -9.864 1.00 96.81 296 ARG A N 1
ATOM 2342 C CA . ARG A 1 296 ? -3.661 9.539 -11.248 1.00 96.81 296 ARG A CA 1
ATOM 2343 C C . ARG A 1 296 ? -3.958 8.067 -11.520 1.00 96.81 296 ARG A C 1
ATOM 2345 O O . ARG A 1 296 ? -4.292 7.727 -12.652 1.00 96.81 296 ARG A O 1
ATOM 2352 N N . LEU A 1 297 ? -3.865 7.210 -10.507 1.00 96.94 297 LEU A N 1
ATOM 2353 C CA . LEU A 1 297 ? -4.188 5.789 -10.619 1.00 96.94 297 LEU A CA 1
ATOM 2354 C C . LEU A 1 297 ? -5.699 5.532 -10.655 1.00 96.94 297 LEU A C 1
ATOM 2356 O O . LEU A 1 297 ? -6.160 4.699 -11.438 1.00 96.94 297 LEU A O 1
ATOM 2360 N N . LEU A 1 298 ? -6.482 6.248 -9.841 1.00 96.69 298 LEU A N 1
ATOM 2361 C CA . LEU A 1 298 ? -7.911 5.968 -9.656 1.00 96.69 298 LEU A CA 1
ATOM 2362 C C . LEU A 1 298 ? -8.732 5.872 -10.959 1.00 96.69 298 LEU A C 1
ATOM 2364 O O . LEU A 1 298 ? -9.546 4.954 -11.057 1.00 96.69 298 LEU A O 1
ATOM 2368 N N . PRO A 1 299 ? -8.552 6.740 -11.979 1.00 92.31 299 PRO A N 1
ATOM 2369 C CA . PRO A 1 299 ? -9.300 6.622 -13.231 1.00 92.31 299 PRO A CA 1
ATOM 2370 C C . PRO A 1 299 ? -9.051 5.307 -13.979 1.00 92.31 299 PRO A C 1
ATOM 2372 O O . PRO A 1 299 ? -9.939 4.846 -14.690 1.00 92.31 299 PRO A O 1
ATOM 2375 N N . GLY A 1 300 ? -7.869 4.703 -13.820 1.00 90.19 300 GLY A N 1
ATOM 2376 C CA . GLY A 1 300 ? -7.526 3.418 -14.428 1.00 90.19 300 GLY A CA 1
ATOM 2377 C C . GLY A 1 300 ? -7.929 2.216 -13.573 1.00 90.19 300 GLY A C 1
ATOM 2378 O O . GLY A 1 300 ? -8.404 1.221 -14.118 1.00 90.19 300 GLY A O 1
ATOM 2379 N N . LEU A 1 301 ? -7.753 2.301 -12.249 1.00 96.50 301 LEU A N 1
ATOM 2380 C CA . LEU A 1 301 ? -8.005 1.185 -11.327 1.00 96.50 301 LEU A CA 1
ATOM 2381 C C . LEU A 1 301 ? -9.499 1.008 -11.015 1.00 96.50 301 LEU A C 1
ATOM 2383 O O . LEU A 1 301 ? -10.032 -0.096 -11.117 1.00 96.50 301 LEU A O 1
ATOM 2387 N N . THR A 1 302 ? -10.198 2.090 -10.657 1.00 96.19 302 THR A N 1
ATOM 2388 C CA . THR A 1 302 ? -11.568 2.014 -10.120 1.00 96.19 302 THR A CA 1
ATOM 2389 C C . THR A 1 302 ? -12.570 1.367 -11.088 1.00 96.19 302 THR A C 1
ATOM 2391 O O . THR A 1 302 ? -13.371 0.550 -10.632 1.00 96.19 302 THR A O 1
ATOM 2394 N N . PRO A 1 303 ? -12.558 1.647 -12.410 1.00 93.38 303 PRO A N 1
ATOM 2395 C CA . PRO A 1 303 ? -13.460 0.969 -13.342 1.00 93.38 303 PRO A CA 1
ATOM 2396 C C . PRO A 1 303 ? -13.267 -0.550 -13.390 1.00 93.38 303 PRO A C 1
ATOM 2398 O O . PRO A 1 303 ? -14.250 -1.271 -13.519 1.00 93.38 303 PRO A O 1
ATOM 2401 N N . GLN A 1 304 ? -12.034 -1.040 -13.243 1.00 94.50 304 GLN A N 1
ATOM 2402 C CA . GLN A 1 304 ? -11.748 -2.478 -13.251 1.00 94.50 304 GLN A CA 1
ATOM 2403 C C . GLN A 1 304 ? -12.208 -3.138 -11.956 1.00 94.50 304 GLN A C 1
ATOM 2405 O O . GLN A 1 304 ? -12.856 -4.179 -11.989 1.00 94.50 304 GLN A O 1
ATOM 2410 N N . ILE A 1 305 ? -11.967 -2.495 -10.811 1.00 96.50 305 ILE A N 1
ATOM 2411 C CA . ILE A 1 305 ? -12.509 -2.965 -9.530 1.00 96.50 305 ILE A CA 1
ATOM 2412 C C . ILE A 1 305 ? -14.034 -3.054 -9.617 1.00 96.50 305 ILE A C 1
ATOM 2414 O O . ILE A 1 305 ? -14.611 -4.071 -9.251 1.00 96.50 305 ILE A O 1
ATOM 2418 N N . ARG A 1 306 ? -14.690 -2.029 -10.169 1.00 94.31 306 ARG A N 1
ATOM 2419 C CA . ARG A 1 306 ? -16.142 -2.024 -10.380 1.00 94.31 306 ARG A CA 1
ATOM 2420 C C . ARG A 1 306 ? -16.611 -3.101 -11.356 1.00 94.31 306 ARG A C 1
ATOM 2422 O O . ARG A 1 306 ? -17.695 -3.633 -11.172 1.00 94.31 306 ARG A O 1
ATOM 2429 N N . GLN A 1 307 ? -15.823 -3.424 -12.377 1.00 94.06 307 GLN A N 1
ATOM 2430 C CA . GLN A 1 307 ? -16.143 -4.496 -13.318 1.00 94.06 307 GLN A CA 1
ATOM 2431 C C . GLN A 1 307 ? -16.179 -5.866 -12.627 1.00 94.06 307 GLN A C 1
ATOM 2433 O O . GLN A 1 307 ? -17.070 -6.660 -12.913 1.00 94.06 307 GLN A O 1
ATOM 2438 N N . PHE A 1 308 ? -15.226 -6.145 -11.734 1.00 95.56 308 PHE A N 1
ATOM 2439 C CA . PHE A 1 308 ? -15.107 -7.452 -11.077 1.00 95.56 308 PHE A CA 1
ATOM 2440 C C . PHE A 1 308 ? -15.842 -7.551 -9.734 1.00 95.56 308 PHE A C 1
ATOM 2442 O O . PHE A 1 308 ? -16.180 -8.657 -9.320 1.00 95.56 308 PHE A O 1
ATOM 2449 N N . PHE A 1 309 ? -16.096 -6.420 -9.069 1.00 95.31 309 PHE A N 1
ATOM 2450 C CA . PHE A 1 309 ? -16.752 -6.332 -7.759 1.00 95.31 309 PHE A CA 1
ATOM 2451 C C . PHE A 1 309 ? -17.770 -5.169 -7.697 1.00 95.31 309 PHE A C 1
ATOM 2453 O O . PHE A 1 309 ? -17.643 -4.278 -6.846 1.00 95.31 309 PHE A O 1
ATOM 2460 N N . PRO A 1 310 ? -18.780 -5.122 -8.587 1.00 93.31 310 PRO A N 1
ATOM 2461 C CA . PRO A 1 310 ? -19.718 -3.995 -8.690 1.00 93.31 310 PRO A CA 1
ATOM 2462 C C . PRO A 1 310 ? -20.519 -3.737 -7.405 1.00 93.31 310 PRO A C 1
ATOM 2464 O O . PRO A 1 310 ? -20.832 -2.591 -7.075 1.00 93.31 310 PRO A O 1
ATOM 2467 N N . GLU A 1 311 ? -20.802 -4.787 -6.638 1.00 92.12 311 GLU A N 1
ATOM 2468 C CA . GLU A 1 311 ? -21.523 -4.709 -5.360 1.00 92.12 311 GLU A CA 1
ATOM 2469 C C . GLU A 1 311 ? -20.706 -4.028 -4.255 1.00 92.12 311 GLU A C 1
ATOM 2471 O O . GLU A 1 311 ? -21.297 -3.342 -3.410 1.00 92.12 311 GLU A O 1
ATOM 2476 N N . LYS A 1 312 ? -19.374 -4.178 -4.301 1.00 92.94 312 LYS A N 1
ATOM 2477 C CA . LYS A 1 312 ? -18.414 -3.611 -3.339 1.00 92.94 312 LYS A CA 1
ATOM 2478 C C . LYS A 1 312 ? -17.842 -2.266 -3.790 1.00 92.94 312 LYS A C 1
ATOM 2480 O O . LYS A 1 312 ? -17.473 -1.451 -2.952 1.00 92.94 312 LYS A O 1
ATOM 2485 N N . CYS A 1 313 ? -17.807 -1.994 -5.099 1.00 91.94 313 CYS A N 1
ATOM 2486 C CA . CYS A 1 313 ? -17.383 -0.709 -5.654 1.00 91.94 313 CYS A CA 1
ATOM 2487 C C . CYS A 1 313 ? -18.491 -0.004 -6.449 1.00 91.94 313 CYS A C 1
ATOM 2489 O O . CYS A 1 313 ? -18.556 -0.056 -7.678 1.00 91.94 313 CYS A O 1
ATOM 2491 N N . ARG A 1 314 ? -19.354 0.719 -5.732 1.00 83.56 314 ARG A N 1
ATOM 2492 C CA . ARG A 1 314 ? -20.533 1.389 -6.307 1.00 83.56 314 ARG A CA 1
ATOM 2493 C C . ARG A 1 314 ? -20.210 2.760 -6.925 1.00 83.56 314 ARG A C 1
ATOM 2495 O O . ARG A 1 314 ? -19.088 3.258 -6.841 1.00 83.56 314 ARG A O 1
ATOM 2502 N N . GLY A 1 315 ? -21.204 3.375 -7.563 1.00 82.00 315 GLY A N 1
ATOM 2503 C CA . GLY A 1 315 ? -21.117 4.749 -8.076 1.00 82.00 315 GLY A CA 1
ATOM 2504 C C . GLY A 1 315 ? -20.453 4.884 -9.442 1.00 82.00 315 GLY A C 1
ATOM 2505 O O . GLY A 1 315 ? -20.326 3.918 -10.190 1.00 82.00 315 GLY A O 1
ATOM 2506 N N . ILE A 1 316 ? -20.053 6.112 -9.775 1.00 76.12 316 ILE A N 1
ATOM 2507 C CA . ILE A 1 316 ? -19.434 6.475 -11.057 1.00 76.12 316 ILE A CA 1
ATOM 2508 C C . ILE A 1 316 ? -18.078 7.154 -10.848 1.00 76.12 316 ILE A C 1
ATOM 2510 O O . ILE A 1 316 ? -17.775 7.675 -9.775 1.00 76.12 316 ILE A O 1
ATOM 2514 N N . GLY A 1 317 ? -17.259 7.173 -11.899 1.00 83.81 317 GLY A N 1
ATOM 2515 C CA . GLY A 1 317 ? -15.952 7.823 -11.875 1.00 83.81 317 GLY A CA 1
ATOM 2516 C C . GLY A 1 317 ? -14.922 7.074 -11.025 1.00 83.81 317 GLY A C 1
ATOM 2517 O O . GLY A 1 317 ? -14.937 5.841 -10.942 1.00 83.81 317 GLY A O 1
ATOM 2518 N N . SER A 1 318 ? -14.015 7.841 -10.420 1.00 88.12 318 SER A N 1
ATOM 2519 C CA . SER A 1 318 ? -12.810 7.374 -9.727 1.00 88.12 318 SER A CA 1
ATOM 2520 C C . SER A 1 318 ? -13.040 6.869 -8.300 1.00 88.12 318 SER A C 1
ATOM 2522 O O . SER A 1 318 ? -12.098 6.369 -7.694 1.00 88.12 318 SER A O 1
ATOM 2524 N N . ARG A 1 319 ? -14.261 6.958 -7.760 1.00 89.62 319 ARG A N 1
ATOM 2525 C CA . ARG A 1 319 ? -14.582 6.575 -6.375 1.00 89.62 319 ARG A CA 1
ATOM 2526 C C . ARG A 1 319 ? -15.583 5.426 -6.308 1.00 89.62 319 ARG A C 1
ATOM 2528 O O . ARG A 1 319 ? -16.421 5.292 -7.197 1.00 89.62 319 ARG A O 1
ATOM 2535 N N . CYS A 1 320 ? -15.522 4.647 -5.232 1.00 87.50 320 CYS A N 1
ATOM 2536 C CA . CYS A 1 320 ? -16.502 3.607 -4.916 1.00 87.50 320 CYS A CA 1
ATOM 2537 C C . CYS A 1 320 ? -17.526 4.146 -3.903 1.00 87.50 320 CYS A C 1
ATOM 2539 O O . CYS A 1 320 ? -17.487 3.814 -2.724 1.00 87.50 320 CYS A O 1
ATOM 2541 N N . GLN A 1 321 ? -18.405 5.050 -4.333 1.00 80.75 321 GLN A N 1
ATOM 2542 C CA . GLN A 1 321 ? -19.421 5.652 -3.461 1.00 80.75 321 GLN A CA 1
ATOM 2543 C C . GLN A 1 321 ? -20.813 5.224 -3.910 1.00 80.75 321 GLN A C 1
ATOM 2545 O O . GLN A 1 321 ? -21.106 5.213 -5.103 1.00 80.75 321 GLN A O 1
ATOM 2550 N N . SER A 1 322 ? -21.703 4.905 -2.970 1.00 60.97 322 SER A N 1
ATOM 2551 C CA . SER A 1 322 ? -23.124 4.772 -3.303 1.00 60.97 322 SER A CA 1
ATOM 2552 C C . SER A 1 322 ? -23.640 6.096 -3.884 1.00 60.97 322 SER A C 1
ATOM 2554 O O . SER A 1 322 ? -23.260 7.157 -3.379 1.00 60.97 322 SER A O 1
ATOM 2556 N N . PRO A 1 323 ? -24.526 6.075 -4.898 1.00 51.00 323 PRO A N 1
ATOM 2557 C CA . PRO A 1 323 ? -25.338 7.247 -5.195 1.00 51.00 323 PRO A CA 1
ATOM 2558 C C . PRO A 1 323 ? -26.003 7.684 -3.888 1.00 51.00 323 PRO A C 1
ATOM 2560 O O . PRO A 1 323 ? -26.494 6.827 -3.145 1.00 51.00 323 PRO A O 1
ATOM 2563 N N . ALA A 1 324 ? -25.990 8.983 -3.576 1.00 43.62 324 ALA A N 1
ATOM 2564 C CA . ALA A 1 324 ? -26.758 9.492 -2.444 1.00 43.62 324 ALA A CA 1
ATOM 2565 C C . ALA A 1 324 ? -28.188 8.926 -2.530 1.00 43.62 324 ALA A C 1
ATOM 2567 O O . ALA A 1 324 ? -28.714 8.839 -3.647 1.00 43.62 324 ALA A O 1
ATOM 2568 N N . PRO A 1 325 ? -28.819 8.516 -1.413 1.00 40.34 325 PRO A N 1
ATOM 2569 C CA . PRO A 1 325 ? -30.212 8.112 -1.462 1.00 40.34 325 PRO A CA 1
ATOM 2570 C C . PRO A 1 325 ? -30.998 9.280 -2.054 1.00 40.34 325 PRO A C 1
ATOM 2572 O O . PRO A 1 325 ? -31.062 10.364 -1.471 1.00 40.34 325 PRO A O 1
ATOM 2575 N N . VAL A 1 326 ? -31.537 9.078 -3.256 1.00 36.22 326 VAL A N 1
ATOM 2576 C CA . VAL A 1 326 ? -32.487 10.014 -3.841 1.00 36.22 326 VAL A CA 1
ATOM 2577 C C . VAL A 1 326 ? -33.637 10.048 -2.850 1.00 36.22 326 VAL A C 1
ATOM 2579 O O . VAL A 1 326 ? -34.295 9.032 -2.631 1.00 36.22 326 VAL A O 1
ATOM 2582 N N . SER A 1 327 ? -33.838 11.192 -2.200 1.00 36.22 327 SER A N 1
ATOM 2583 C CA . SER A 1 327 ? -35.047 11.445 -1.430 1.00 36.22 327 SER A CA 1
ATOM 2584 C C . SER A 1 327 ? -36.199 11.470 -2.429 1.00 36.22 327 SER A C 1
ATOM 2586 O O . SER A 1 327 ? -36.534 12.509 -2.994 1.00 36.22 327 SER A O 1
ATOM 2588 N N . THR A 1 328 ? -36.740 10.299 -2.753 1.00 34.25 328 THR A N 1
ATOM 2589 C CA . THR A 1 328 ? -37.959 10.187 -3.538 1.00 34.25 328 THR A CA 1
ATOM 2590 C C . THR A 1 328 ? -39.092 10.604 -2.621 1.00 34.25 328 THR A C 1
ATOM 2592 O O . THR A 1 328 ? -39.610 9.802 -1.841 1.00 34.25 328 THR A O 1
ATOM 2595 N N . SER A 1 329 ? -39.468 11.880 -2.700 1.00 33.22 329 SER A N 1
ATOM 2596 C CA . SER A 1 329 ? -40.816 12.283 -2.342 1.00 33.22 329 SER A CA 1
ATOM 2597 C C . SER A 1 329 ? -41.768 11.430 -3.180 1.00 33.22 329 SER A C 1
ATOM 2599 O O . SER A 1 329 ? -41.766 11.462 -4.409 1.00 33.22 329 SER A O 1
ATOM 2601 N N . LEU A 1 330 ? -42.534 10.585 -2.497 1.00 36.41 330 LEU A N 1
ATOM 2602 C CA . LEU A 1 330 ? -43.599 9.800 -3.098 1.00 36.41 330 LEU A CA 1
ATOM 2603 C C . LEU A 1 330 ? -44.617 10.764 -3.716 1.00 36.41 330 LEU A C 1
ATOM 2605 O O . LEU A 1 330 ? -45.444 11.337 -3.010 1.00 36.41 330 LEU A O 1
ATOM 2609 N N . GLN A 1 331 ? -44.578 10.929 -5.035 1.00 33.56 331 GLN A N 1
ATOM 2610 C CA . GLN A 1 331 ? -45.756 11.333 -5.787 1.00 33.56 331 GLN A CA 1
ATOM 2611 C C . GLN A 1 331 ? -46.424 10.072 -6.322 1.00 33.56 331 GLN A C 1
ATOM 2613 O O . GLN A 1 331 ? -46.005 9.474 -7.309 1.00 33.56 331 GLN A O 1
ATOM 2618 N N . ASN A 1 332 ? -47.483 9.682 -5.611 1.00 34.19 332 ASN A N 1
ATOM 2619 C CA . ASN A 1 332 ? -48.517 8.782 -6.092 1.00 34.19 332 ASN A CA 1
ATOM 2620 C C . ASN A 1 332 ? -48.988 9.238 -7.476 1.00 34.19 332 ASN A C 1
ATOM 2622 O O . ASN A 1 332 ? -49.651 10.266 -7.597 1.00 34.19 332 ASN A O 1
ATOM 2626 N N . THR A 1 333 ? -48.730 8.430 -8.495 1.00 30.55 333 THR A N 1
ATOM 2627 C CA . THR A 1 333 ? -49.589 8.372 -9.676 1.00 30.55 333 THR A CA 1
ATOM 2628 C C . THR A 1 333 ? -49.806 6.910 -10.027 1.00 30.55 333 THR A C 1
ATOM 2630 O O . THR A 1 333 ? -48.892 6.187 -10.412 1.00 30.55 333 THR A O 1
ATOM 2633 N N . LEU A 1 334 ? -51.045 6.466 -9.814 1.00 31.33 334 LEU A N 1
ATOM 2634 C CA . LEU A 1 334 ? -51.546 5.206 -10.331 1.00 31.33 334 LEU A CA 1
ATOM 2635 C C . LEU A 1 334 ? -51.504 5.245 -11.859 1.00 31.33 334 LEU A C 1
ATOM 2637 O O . LEU A 1 334 ? -52.038 6.170 -12.471 1.00 31.33 334 LEU A O 1
ATOM 2641 N N . SER A 1 335 ? -50.964 4.199 -12.472 1.00 30.88 335 SER A N 1
ATOM 2642 C CA . SER A 1 335 ? -51.406 3.749 -13.788 1.00 30.88 335 SER A CA 1
ATOM 2643 C C . SER A 1 335 ? -51.223 2.243 -13.909 1.00 30.88 335 SER A C 1
ATOM 2645 O O . SER A 1 335 ? -50.210 1.667 -13.524 1.00 30.88 335 SER A O 1
ATOM 2647 N N . THR A 1 336 ? -52.312 1.635 -14.351 1.00 29.70 336 THR A N 1
ATOM 2648 C CA . THR A 1 336 ? -52.613 0.216 -14.514 1.00 29.70 336 THR A CA 1
ATOM 2649 C C . THR A 1 336 ? -51.998 -0.380 -15.783 1.00 29.70 336 THR A C 1
ATOM 2651 O O . THR A 1 336 ? -51.583 0.366 -16.664 1.00 29.70 336 THR A O 1
ATOM 2654 N N . THR A 1 337 ? -52.099 -1.717 -15.896 1.00 29.19 337 THR A N 1
ATOM 2655 C CA . THR A 1 337 ? -51.842 -2.615 -17.057 1.00 29.19 337 THR A CA 1
ATOM 2656 C C . THR A 1 337 ? -50.361 -2.891 -17.375 1.00 29.19 337 THR A C 1
ATOM 2658 O O . THR A 1 337 ? -49.538 -1.997 -17.284 1.00 29.19 337 THR A O 1
ATOM 2661 N N . ASP A 1 338 ? -49.901 -4.099 -17.716 1.00 29.09 338 ASP A N 1
ATOM 2662 C CA . ASP A 1 338 ? -50.564 -5.375 -17.998 1.00 29.09 338 ASP A CA 1
ATOM 2663 C C . ASP A 1 338 ? -49.579 -6.556 -17.838 1.00 29.09 338 ASP A C 1
ATOM 2665 O O . ASP A 1 338 ? -48.360 -6.381 -17.815 1.00 29.09 338 ASP A O 1
ATOM 2669 N N . LYS A 1 339 ? -50.124 -7.772 -17.731 1.00 29.94 339 LYS A N 1
ATOM 2670 C CA . LYS A 1 339 ? -49.387 -9.050 -17.662 1.00 29.94 339 LYS A CA 1
ATOM 2671 C C . LYS A 1 339 ? -48.636 -9.365 -18.961 1.00 29.94 339 LYS A C 1
ATOM 2673 O O . LYS A 1 339 ? -49.246 -9.309 -20.019 1.00 29.94 339 LYS A O 1
ATOM 2678 N N . THR A 1 340 ? -47.433 -9.943 -18.853 1.00 28.78 340 THR A N 1
ATOM 2679 C CA . THR A 1 340 ? -47.037 -11.105 -19.684 1.00 28.78 340 THR A CA 1
ATOM 2680 C C . THR A 1 340 ? -45.903 -11.925 -19.057 1.00 28.78 340 THR A C 1
ATOM 2682 O O . THR A 1 340 ? -45.084 -11.428 -18.295 1.00 28.78 340 THR A O 1
ATOM 2685 N N . THR A 1 341 ? -45.944 -13.218 -19.361 1.00 28.80 341 THR A N 1
ATOM 2686 C CA . THR A 1 341 ? -45.253 -14.382 -18.787 1.00 28.80 341 THR A CA 1
ATOM 2687 C C . THR A 1 341 ? -43.971 -14.806 -19.525 1.00 28.80 341 THR A C 1
ATOM 2689 O O . THR A 1 341 ? -43.766 -14.430 -20.675 1.00 28.80 341 THR A O 1
ATOM 2692 N N . SER A 1 342 ? -43.257 -15.764 -18.904 1.00 28.59 342 SER A N 1
ATOM 2693 C CA . SER A 1 342 ? -42.232 -16.696 -19.442 1.00 28.59 342 SER A CA 1
ATOM 2694 C C . SER A 1 342 ? -40.774 -16.242 -19.276 1.00 28.59 342 SER A C 1
ATOM 2696 O O . SER A 1 342 ? -40.493 -15.055 -19.321 1.00 28.59 342 SER A O 1
ATOM 2698 N N . ALA A 1 343 ? -39.778 -17.108 -19.092 1.00 27.92 343 ALA A N 1
ATOM 2699 C CA . ALA A 1 343 ? -39.696 -18.511 -18.688 1.00 27.92 343 ALA A CA 1
ATOM 2700 C C . ALA A 1 343 ? -38.246 -18.740 -18.221 1.00 27.92 343 ALA A C 1
ATOM 2702 O O . ALA A 1 343 ? -37.317 -18.101 -18.714 1.00 27.92 343 ALA A O 1
ATOM 2703 N N . ALA A 1 344 ? -38.065 -19.647 -17.264 1.00 27.89 344 ALA A N 1
ATOM 2704 C CA . ALA A 1 344 ? -36.762 -20.121 -16.824 1.00 27.89 344 ALA A CA 1
ATOM 2705 C C . ALA A 1 344 ? -36.111 -20.997 -17.905 1.00 27.89 344 ALA A C 1
ATOM 2707 O O . ALA A 1 344 ? -36.795 -21.805 -18.532 1.00 27.89 344 ALA A O 1
ATOM 2708 N N . SER A 1 345 ? -34.790 -20.890 -18.059 1.00 27.92 345 SER A N 1
ATOM 2709 C CA . SER A 1 345 ? -34.001 -21.875 -18.796 1.00 27.92 345 SER A CA 1
ATOM 2710 C C . SER A 1 345 ? -32.741 -22.216 -18.006 1.00 27.92 345 SER A C 1
ATOM 2712 O O . SER A 1 345 ? -31.863 -21.386 -17.788 1.00 27.92 345 SER A O 1
ATOM 2714 N N . THR A 1 346 ? -32.710 -23.458 -17.542 1.00 27.22 346 THR A N 1
ATOM 2715 C CA . THR A 1 346 ? -31.583 -24.185 -16.963 1.00 27.22 346 THR A CA 1
ATOM 2716 C C . THR A 1 346 ? -30.580 -24.551 -18.057 1.00 27.22 346 THR A C 1
ATOM 2718 O O . THR A 1 346 ? -30.976 -25.004 -19.131 1.00 27.22 346 THR A O 1
ATOM 2721 N N . VAL A 1 347 ? -29.281 -24.419 -17.776 1.00 28.75 347 VAL A N 1
ATOM 2722 C CA . VAL A 1 347 ? -28.210 -25.008 -18.595 1.00 28.75 347 VAL A CA 1
ATOM 2723 C C . VAL A 1 347 ? -27.354 -25.900 -17.707 1.00 28.75 347 VAL A C 1
ATOM 2725 O O . VAL A 1 347 ? -26.902 -25.500 -16.636 1.00 28.75 347 VAL A O 1
ATOM 2728 N N . ALA A 1 348 ? -27.219 -27.142 -18.163 1.00 26.45 348 ALA A N 1
ATOM 2729 C CA . ALA A 1 348 ? -26.516 -28.237 -17.528 1.00 26.45 348 ALA A CA 1
ATOM 2730 C C . ALA A 1 348 ? -24.995 -28.118 -17.691 1.00 26.45 348 ALA A C 1
ATOM 2732 O O . ALA A 1 348 ? -24.486 -27.679 -18.720 1.00 26.45 348 ALA A O 1
ATOM 2733 N N . THR A 1 349 ? -24.290 -28.565 -16.659 1.00 26.80 349 THR A N 1
ATOM 2734 C CA . THR A 1 349 ? -22.844 -28.753 -16.583 1.00 26.80 349 THR A CA 1
ATOM 2735 C C . THR A 1 349 ? -22.417 -30.044 -17.284 1.00 26.80 349 THR A C 1
ATOM 2737 O O . THR A 1 349 ? -22.975 -31.112 -17.039 1.00 26.80 349 THR A O 1
ATOM 2740 N N . THR A 1 350 ? -21.371 -29.968 -18.106 1.00 27.44 350 THR A N 1
ATOM 2741 C CA . THR A 1 350 ? -20.637 -31.131 -18.626 1.00 27.44 350 THR A CA 1
ATOM 2742 C C . THR A 1 350 ? -19.185 -31.045 -18.176 1.00 27.44 350 THR A C 1
ATOM 2744 O O . THR A 1 350 ? -18.486 -30.094 -18.520 1.00 27.44 350 THR A O 1
ATOM 2747 N N . GLY A 1 351 ? -18.754 -32.022 -17.376 1.00 25.77 351 GLY A N 1
ATOM 2748 C CA . GLY A 1 351 ? -17.369 -32.185 -16.940 1.00 25.77 351 GLY A CA 1
ATOM 2749 C C . GLY A 1 351 ? -16.495 -32.879 -17.987 1.00 25.77 351 GLY A C 1
ATOM 2750 O O . GLY A 1 351 ? -16.997 -33.612 -18.838 1.00 25.77 351 GLY A O 1
ATOM 2751 N N . LEU A 1 352 ? -15.182 -32.672 -17.874 1.00 26.86 352 LEU A N 1
ATOM 2752 C CA . LEU A 1 352 ? -14.136 -33.439 -18.554 1.00 26.86 352 LEU A CA 1
ATOM 2753 C C . LEU A 1 352 ? -13.006 -33.799 -17.557 1.00 26.86 352 LEU A C 1
ATOM 2755 O O . LEU A 1 352 ? -12.942 -33.208 -16.478 1.00 26.86 352 LEU A O 1
ATOM 2759 N N . PRO A 1 353 ? -12.179 -34.816 -17.871 1.00 27.69 353 PRO A N 1
ATOM 2760 C CA . PRO A 1 353 ? -11.640 -35.765 -16.906 1.00 27.69 353 PRO A CA 1
ATOM 2761 C C . PRO A 1 353 ? -10.269 -35.395 -16.338 1.00 27.69 353 PRO A C 1
ATOM 2763 O O . PRO A 1 353 ? -9.448 -34.724 -16.956 1.00 27.69 353 PRO A O 1
ATOM 2766 N N . SER A 1 354 ? -10.034 -35.942 -15.153 1.00 26.44 354 SER A N 1
ATOM 2767 C CA . SER A 1 354 ? -8.790 -35.981 -14.401 1.00 26.44 354 SER A CA 1
ATOM 2768 C C . SER A 1 354 ? -7.783 -36.970 -14.999 1.00 26.44 354 SER A C 1
ATOM 2770 O O . SER A 1 354 ? -8.100 -38.136 -15.232 1.00 26.44 354 SER A O 1
ATOM 2772 N N . THR A 1 355 ? -6.534 -36.529 -15.159 1.00 27.94 355 THR A N 1
ATOM 2773 C CA . THR A 1 355 ? -5.369 -37.404 -15.352 1.00 27.94 355 THR A CA 1
ATOM 2774 C C . THR A 1 355 ? -4.440 -37.278 -14.150 1.00 27.94 355 THR A C 1
ATOM 2776 O O . THR A 1 355 ? -3.933 -36.203 -13.842 1.00 27.94 355 THR A O 1
ATOM 2779 N N . THR A 1 356 ? -4.268 -38.396 -13.455 1.00 30.30 356 THR A N 1
ATOM 2780 C CA . THR A 1 356 ? -3.444 -38.613 -12.262 1.00 30.30 356 THR A CA 1
ATOM 2781 C C . THR A 1 356 ? -1.945 -38.619 -12.573 1.00 30.30 356 THR A C 1
ATOM 2783 O O . THR A 1 356 ? -1.512 -39.384 -13.433 1.00 30.30 356 THR A O 1
ATOM 2786 N N . ALA A 1 357 ? -1.155 -37.868 -11.802 1.00 25.50 357 ALA A N 1
ATOM 2787 C CA . ALA A 1 357 ? 0.291 -38.046 -11.651 1.00 25.50 357 ALA A CA 1
ATOM 2788 C C . ALA A 1 357 ? 0.631 -38.170 -10.154 1.00 25.50 357 ALA A C 1
ATOM 2790 O O . ALA A 1 357 ? -0.077 -37.627 -9.307 1.00 25.50 357 ALA A O 1
ATOM 2791 N N . ALA A 1 358 ? 1.643 -38.979 -9.845 1.00 31.55 358 ALA A N 1
ATOM 2792 C CA . ALA A 1 358 ? 1.968 -39.474 -8.510 1.00 31.55 358 ALA A CA 1
ATOM 2793 C C . ALA A 1 358 ? 2.261 -38.361 -7.485 1.00 31.55 358 ALA A C 1
ATOM 2795 O O . ALA A 1 358 ? 2.945 -37.392 -7.786 1.00 31.55 358 ALA A O 1
ATOM 2796 N N . SER A 1 359 ? 1.740 -38.566 -6.274 1.00 46.72 359 SER A N 1
ATOM 2797 C CA . SER A 1 359 ? 1.725 -37.637 -5.143 1.00 46.72 359 SER A CA 1
ATOM 2798 C C . SER A 1 359 ? 2.929 -37.826 -4.214 1.00 46.72 359 SER A C 1
ATOM 2800 O O . SER A 1 359 ? 3.247 -38.957 -3.843 1.00 46.72 359 SER A O 1
ATOM 2802 N N . GLY A 1 360 ? 3.525 -36.722 -3.756 1.00 56.03 360 GLY A N 1
ATOM 2803 C CA . GLY A 1 360 ? 4.270 -36.649 -2.496 1.00 56.03 360 GLY A CA 1
ATOM 2804 C C . GLY A 1 360 ? 5.592 -35.872 -2.499 1.00 56.03 360 GLY A C 1
ATOM 2805 O O . GLY A 1 360 ? 6.275 -35.890 -1.472 1.00 56.03 360 GLY A O 1
ATOM 2806 N N . SER A 1 361 ? 5.982 -35.210 -3.591 1.00 60.66 361 SER A N 1
ATOM 2807 C CA . SER A 1 361 ? 7.273 -34.510 -3.672 1.00 60.66 361 SER A CA 1
ATOM 2808 C C . SER A 1 361 ? 7.213 -33.150 -2.974 1.00 60.66 361 SER A C 1
ATOM 2810 O O . SER A 1 361 ? 6.313 -32.346 -3.210 1.00 60.66 361 SER A O 1
ATOM 2812 N N . ARG A 1 362 ? 8.171 -32.871 -2.084 1.00 73.50 362 ARG A N 1
ATOM 2813 C CA . ARG A 1 362 ? 8.243 -31.605 -1.342 1.00 73.50 362 ARG A CA 1
ATOM 2814 C C . ARG A 1 362 ? 9.564 -30.911 -1.604 1.00 73.50 362 ARG A C 1
ATOM 2816 O O . ARG A 1 362 ? 10.611 -31.544 -1.547 1.00 73.50 362 ARG A O 1
ATOM 2823 N N . CYS A 1 363 ? 9.520 -29.607 -1.838 1.00 64.25 363 CYS A N 1
ATOM 2824 C CA . CYS A 1 363 ? 10.723 -28.794 -1.946 1.00 64.25 363 CYS A CA 1
ATOM 2825 C C . CYS A 1 363 ? 11.011 -28.123 -0.609 1.00 64.25 363 CYS A C 1
ATOM 2827 O O . CYS A 1 363 ? 10.188 -27.334 -0.145 1.00 64.25 363 CYS A O 1
ATOM 2829 N N . CYS A 1 364 ? 12.133 -28.477 0.017 1.00 70.75 364 CYS A N 1
ATOM 2830 C CA . CYS A 1 364 ? 12.485 -28.099 1.380 1.00 70.75 364 CYS A CA 1
ATOM 2831 C C . CYS A 1 364 ? 13.640 -27.101 1.413 1.00 70.75 364 CYS A C 1
ATOM 2833 O O . CYS A 1 364 ? 14.680 -27.325 0.811 1.00 70.75 364 CYS A O 1
ATOM 2835 N N . TYR A 1 365 ? 13.496 -26.014 2.159 1.00 72.06 365 TYR A N 1
ATOM 2836 C CA . TYR A 1 365 ? 14.458 -24.913 2.168 1.00 72.06 365 TYR A CA 1
ATOM 2837 C C . TYR A 1 365 ? 15.376 -24.996 3.401 1.00 72.06 365 TYR A C 1
ATOM 2839 O O . TYR A 1 365 ? 14.868 -24.997 4.531 1.00 72.06 365 TYR A O 1
ATOM 2847 N N . PRO A 1 366 ? 16.715 -25.057 3.233 1.00 50.28 366 PRO A N 1
ATOM 2848 C CA . PRO A 1 366 ? 17.655 -25.041 4.351 1.00 50.28 366 PRO A CA 1
ATOM 2849 C C . PRO A 1 366 ? 17.586 -23.730 5.154 1.00 50.28 366 PRO A C 1
ATOM 2851 O O . PRO A 1 366 ? 17.488 -22.631 4.613 1.00 50.28 366 PRO A O 1
ATOM 2854 N N . ASN A 1 367 ? 17.632 -23.876 6.477 1.00 48.53 367 ASN A N 1
ATOM 2855 C CA . ASN A 1 367 ? 17.158 -22.926 7.482 1.00 48.53 367 ASN A CA 1
ATOM 2856 C C . ASN A 1 367 ? 17.632 -21.464 7.384 1.00 48.53 367 ASN A C 1
ATOM 2858 O O . ASN A 1 367 ? 18.792 -21.118 7.607 1.00 48.53 367 ASN A O 1
ATOM 2862 N N . CYS A 1 368 ? 16.628 -20.592 7.371 1.00 40.06 368 CYS A N 1
ATOM 2863 C CA . CYS A 1 368 ? 16.554 -19.434 8.254 1.00 40.06 368 CYS A CA 1
ATOM 2864 C C . CYS A 1 368 ? 16.633 -19.884 9.733 1.00 40.06 368 CYS A C 1
ATOM 2866 O O . CYS A 1 368 ? 15.632 -20.316 10.286 1.00 40.06 368 CYS A O 1
ATOM 2868 N N . ARG A 1 369 ? 17.832 -19.860 10.339 1.00 31.91 369 ARG A N 1
ATOM 2869 C CA . ARG A 1 369 ? 18.188 -20.301 11.718 1.00 31.91 369 ARG A CA 1
ATOM 2870 C C . ARG A 1 369 ? 17.011 -20.755 12.626 1.00 31.91 369 ARG A C 1
ATOM 2872 O O . ARG A 1 369 ? 16.405 -19.943 13.326 1.00 31.91 369 ARG A O 1
ATOM 2879 N N . GLY A 1 370 ? 16.763 -22.067 12.658 1.00 39.62 370 GLY A N 1
ATOM 2880 C CA . GLY A 1 370 ? 15.830 -22.795 13.538 1.00 39.62 370 GLY A CA 1
ATOM 2881 C C . GLY A 1 370 ? 15.868 -24.306 13.224 1.00 39.62 370 GLY A C 1
ATOM 2882 O O . GLY A 1 370 ? 16.373 -24.658 12.165 1.00 39.62 370 GLY A O 1
ATOM 2883 N N . PRO A 1 371 ? 15.418 -25.222 14.106 1.00 38.81 371 PRO A N 1
ATOM 2884 C CA . PRO A 1 371 ? 15.632 -26.669 13.946 1.00 38.81 371 PRO A CA 1
ATOM 2885 C C . PRO A 1 371 ? 14.650 -27.383 12.992 1.00 38.81 371 PRO A C 1
ATOM 2887 O O . PRO A 1 371 ? 14.609 -28.610 12.999 1.00 38.81 371 PRO A O 1
ATOM 2890 N N . GLN A 1 372 ? 13.868 -26.668 12.174 1.00 46.09 372 GLN A N 1
ATOM 2891 C CA . GLN A 1 372 ? 12.938 -27.286 11.220 1.00 46.09 372 GLN A CA 1
ATOM 2892 C C . GLN A 1 372 ? 13.008 -26.611 9.848 1.00 46.09 372 GLN A C 1
ATOM 2894 O O . GLN A 1 372 ? 12.695 -25.431 9.715 1.00 46.09 372 GLN A O 1
ATOM 2899 N N . SER A 1 373 ? 13.399 -27.390 8.839 1.00 54.00 373 SER A N 1
ATOM 2900 C CA . SER A 1 373 ? 13.288 -27.053 7.422 1.00 54.00 373 SER A CA 1
ATOM 2901 C C . SER A 1 373 ? 11.814 -26.872 7.037 1.00 54.00 373 SER A C 1
ATOM 2903 O O . SER A 1 373 ? 10.971 -27.710 7.357 1.00 54.00 373 SER A O 1
ATOM 2905 N N . PHE A 1 374 ? 11.494 -25.775 6.346 1.00 61.19 374 PHE A N 1
ATOM 2906 C CA . PHE A 1 374 ? 10.168 -25.551 5.760 1.00 61.19 374 PHE A CA 1
ATOM 2907 C C . PHE A 1 374 ? 10.104 -26.203 4.376 1.00 61.19 374 PHE A C 1
ATOM 2909 O O . PHE A 1 374 ? 11.056 -26.072 3.608 1.00 61.19 374 PHE A O 1
ATOM 2916 N N . CYS A 1 375 ? 8.999 -26.878 4.047 1.00 65.25 375 CYS A N 1
ATOM 2917 C CA . CYS A 1 375 ? 8.820 -27.546 2.760 1.00 65.25 375 CYS A CA 1
ATOM 2918 C C . CYS A 1 375 ? 7.463 -27.223 2.132 1.00 65.25 375 CYS A C 1
ATOM 2920 O O . CYS A 1 375 ? 6.438 -27.421 2.784 1.00 65.25 375 CYS A O 1
ATOM 2922 N N . ASN A 1 376 ? 7.454 -26.824 0.859 1.00 61.78 376 ASN A N 1
ATOM 2923 C CA . ASN A 1 376 ? 6.217 -26.588 0.106 1.00 61.78 376 ASN A CA 1
ATOM 2924 C C . ASN A 1 376 ? 5.466 -27.903 -0.150 1.00 61.78 376 ASN A C 1
ATOM 2926 O O . ASN A 1 376 ? 6.087 -28.956 -0.335 1.00 61.78 376 ASN A O 1
ATOM 2930 N N . THR A 1 377 ? 4.136 -27.845 -0.228 1.00 58.78 377 THR A N 1
ATOM 2931 C CA . THR A 1 377 ? 3.324 -28.918 -0.830 1.00 58.78 377 THR A CA 1
ATOM 2932 C C . THR A 1 377 ? 3.226 -28.763 -2.351 1.00 58.78 377 THR A C 1
ATOM 2934 O O . THR A 1 377 ? 3.403 -27.668 -2.887 1.00 58.78 377 THR A O 1
ATOM 2937 N N . GLU A 1 378 ? 2.880 -29.847 -3.058 1.00 48.91 378 GLU A N 1
ATOM 2938 C CA . GLU A 1 378 ? 2.606 -29.818 -4.509 1.00 48.91 378 GLU A CA 1
ATOM 2939 C C . GLU A 1 378 ? 1.550 -28.772 -4.892 1.00 48.91 378 GLU A C 1
ATOM 2941 O O . GLU A 1 378 ? 1.617 -28.173 -5.958 1.00 48.91 378 GLU A O 1
ATOM 2946 N N . THR A 1 379 ? 0.606 -28.491 -3.990 1.00 45.09 379 THR A N 1
ATOM 2947 C CA . THR A 1 379 ? -0.432 -27.467 -4.168 1.00 45.09 379 THR A CA 1
ATOM 2948 C C . THR A 1 379 ? 0.051 -26.037 -3.926 1.00 45.09 379 THR A C 1
ATOM 2950 O O . THR A 1 379 ? -0.524 -25.102 -4.472 1.00 45.09 379 THR A O 1
ATOM 2953 N N . GLU A 1 380 ? 1.086 -25.840 -3.110 1.00 44.34 380 GLU A N 1
ATOM 2954 C CA . GLU A 1 380 ? 1.625 -24.513 -2.794 1.00 44.34 380 GLU A CA 1
ATOM 2955 C C . GLU A 1 380 ? 2.633 -24.033 -3.830 1.00 44.34 380 GLU A C 1
ATOM 2957 O O . GLU A 1 380 ? 2.755 -22.832 -4.064 1.00 44.34 380 GLU A O 1
ATOM 2962 N N . SER A 1 381 ? 3.367 -24.959 -4.445 1.00 56.47 381 SER A N 1
ATOM 2963 C CA . SER A 1 381 ? 4.309 -24.632 -5.506 1.00 56.47 381 SER A CA 1
ATOM 2964 C C . SER A 1 381 ? 4.507 -25.820 -6.452 1.00 56.47 381 SER A C 1
ATOM 2966 O O . SER A 1 381 ? 5.493 -26.558 -6.321 1.00 56.47 381 SER A O 1
ATOM 2968 N N . PRO A 1 382 ? 3.585 -26.012 -7.420 1.00 59.34 382 PRO A N 1
ATOM 2969 C CA . PRO A 1 382 ? 3.646 -27.123 -8.372 1.00 59.34 382 PRO A CA 1
ATOM 2970 C C . PRO A 1 382 ? 4.967 -27.155 -9.143 1.00 59.34 382 PRO A C 1
ATOM 2972 O O . PRO A 1 382 ? 5.521 -28.220 -9.385 1.00 59.34 382 PRO A O 1
ATOM 2975 N N . PHE A 1 383 ? 5.514 -25.977 -9.462 1.00 60.16 383 PHE A N 1
ATOM 2976 C CA . PHE A 1 383 ? 6.812 -25.842 -10.116 1.00 60.16 383 PHE A CA 1
ATOM 2977 C C . PHE A 1 383 ? 7.965 -26.317 -9.221 1.00 60.16 383 PHE A C 1
ATOM 2979 O O . PHE A 1 383 ? 8.717 -27.196 -9.623 1.00 60.16 383 PHE A O 1
ATOM 2986 N N . CYS A 1 384 ? 8.098 -25.793 -7.995 1.00 56.00 384 CYS A N 1
ATOM 2987 C CA . CYS A 1 384 ? 9.236 -26.133 -7.132 1.00 56.00 384 CYS A CA 1
ATOM 2988 C C . CYS A 1 384 ? 9.218 -27.597 -6.667 1.00 56.00 384 CYS A C 1
ATOM 2990 O O . CYS A 1 384 ? 10.255 -28.132 -6.294 1.00 56.00 384 CYS A O 1
ATOM 2992 N N . THR A 1 385 ? 8.052 -28.244 -6.652 1.00 62.41 385 THR A N 1
ATOM 2993 C CA . THR A 1 385 ? 7.876 -29.628 -6.178 1.00 62.41 385 THR A CA 1
ATOM 2994 C C . THR A 1 385 ? 7.942 -30.677 -7.286 1.00 62.41 385 THR A C 1
ATOM 2996 O O . THR A 1 385 ? 7.998 -31.865 -6.979 1.00 62.41 385 THR A O 1
ATOM 2999 N N . SER A 1 386 ? 7.980 -30.275 -8.562 1.00 58.59 386 SER A N 1
ATOM 3000 C CA . SER A 1 386 ? 7.913 -31.217 -9.685 1.00 58.59 386 SER A CA 1
ATOM 3001 C C . SER A 1 386 ? 9.238 -31.910 -10.020 1.00 58.59 386 SER A C 1
ATOM 3003 O O . SER A 1 386 ? 9.212 -32.958 -10.659 1.00 58.59 386 SER A O 1
ATOM 3005 N N . SER A 1 387 ? 10.393 -31.356 -9.629 1.00 64.75 387 SER A N 1
ATOM 3006 C CA . SER A 1 387 ? 11.703 -32.008 -9.799 1.00 64.75 387 SER A CA 1
ATOM 3007 C C . SER A 1 387 ? 12.767 -31.458 -8.844 1.00 64.75 387 SER A C 1
ATOM 3009 O O . SER A 1 387 ? 12.610 -30.382 -8.260 1.00 64.75 387 SER A O 1
ATOM 3011 N N . ALA A 1 388 ? 13.878 -32.189 -8.700 1.00 58.84 388 ALA A N 1
ATOM 3012 C CA . ALA A 1 388 ? 15.021 -31.747 -7.907 1.00 58.84 388 ALA A CA 1
ATOM 3013 C C . ALA A 1 388 ? 15.660 -30.469 -8.472 1.00 58.84 388 ALA A C 1
ATOM 3015 O O . ALA A 1 388 ? 15.989 -29.573 -7.693 1.00 58.84 388 ALA A O 1
ATOM 3016 N N . GLU A 1 389 ? 15.757 -30.333 -9.800 1.00 50.72 389 GLU A N 1
ATOM 3017 C CA . GLU A 1 389 ? 16.271 -29.109 -10.424 1.00 50.72 389 GLU A CA 1
ATOM 3018 C C . GLU A 1 389 ? 15.358 -27.905 -10.166 1.00 50.72 389 GLU A C 1
ATOM 3020 O O . GLU A 1 389 ? 15.846 -26.828 -9.823 1.00 50.72 389 GLU A O 1
ATOM 3025 N N . ASN A 1 390 ? 14.034 -28.069 -10.270 1.00 51.97 390 ASN A N 1
ATOM 3026 C CA . ASN A 1 390 ? 13.102 -26.975 -9.992 1.00 51.97 390 ASN A CA 1
ATOM 3027 C C . ASN A 1 390 ? 13.148 -26.564 -8.519 1.00 51.97 390 ASN A C 1
ATOM 3029 O O . ASN A 1 390 ? 13.078 -25.378 -8.193 1.00 51.97 390 ASN A O 1
ATOM 3033 N N . CYS A 1 391 ? 13.318 -27.532 -7.620 1.00 56.53 391 CYS A N 1
ATOM 3034 C CA . CYS A 1 391 ? 13.460 -27.235 -6.209 1.00 56.53 391 CYS A CA 1
ATOM 3035 C C . CYS A 1 391 ? 14.725 -26.411 -5.909 1.00 56.53 391 CYS A C 1
ATOM 3037 O O . CYS A 1 391 ? 14.652 -25.413 -5.184 1.00 56.53 391 CYS A O 1
ATOM 3039 N N . GLN A 1 392 ? 15.851 -26.744 -6.548 1.00 54.44 392 GLN A N 1
ATOM 3040 C CA . GLN A 1 392 ? 17.092 -25.969 -6.447 1.00 54.44 392 GLN A CA 1
ATOM 3041 C C . GLN A 1 392 ? 16.946 -24.552 -7.007 1.00 54.44 392 GLN A C 1
ATOM 3043 O O . GLN A 1 392 ? 17.428 -23.600 -6.392 1.00 54.44 392 GLN A O 1
ATOM 3048 N N . GLN A 1 393 ? 16.224 -24.376 -8.116 1.00 50.22 393 GLN A N 1
ATOM 3049 C CA . GLN A 1 393 ? 15.934 -23.048 -8.676 1.00 50.22 393 GLN A CA 1
ATOM 3050 C C . GLN A 1 393 ? 15.109 -22.181 -7.718 1.00 50.22 393 GLN A C 1
ATOM 3052 O O . GLN A 1 393 ? 15.317 -20.969 -7.622 1.00 50.22 393 GLN A O 1
ATOM 3057 N N . CYS A 1 394 ? 14.224 -22.804 -6.942 1.00 48.06 394 CYS A N 1
ATOM 3058 C CA . CYS A 1 394 ? 13.479 -22.121 -5.897 1.00 48.06 394 CYS A CA 1
ATOM 3059 C C . CYS A 1 394 ? 14.306 -21.843 -4.631 1.00 48.06 394 CYS A C 1
ATOM 3061 O O . CYS A 1 394 ? 13.836 -21.110 -3.762 1.00 48.06 394 CYS A O 1
ATOM 3063 N N . GLY A 1 395 ? 15.524 -22.384 -4.525 1.00 51.88 395 GLY A N 1
ATOM 3064 C CA . GLY A 1 395 ? 16.422 -22.230 -3.379 1.00 51.88 395 GLY A CA 1
ATOM 3065 C C . GLY A 1 395 ? 16.285 -23.316 -2.307 1.00 51.88 395 GLY A C 1
ATOM 3066 O O . GLY A 1 395 ? 16.707 -23.088 -1.174 1.00 51.88 395 GLY A O 1
ATOM 3067 N N . GLY A 1 396 ? 15.669 -24.457 -2.634 1.00 63.12 396 GLY A N 1
ATOM 3068 C CA . GLY A 1 396 ? 15.484 -25.601 -1.738 1.00 63.12 396 GLY A CA 1
ATOM 3069 C C . GLY A 1 396 ? 16.070 -26.906 -2.290 1.00 63.12 396 GLY A C 1
ATOM 3070 O O . GLY A 1 396 ? 16.661 -26.944 -3.363 1.00 63.12 396 GLY A O 1
ATOM 3071 N N . GLU A 1 397 ? 15.881 -27.994 -1.552 1.00 75.62 397 GLU A N 1
ATOM 3072 C CA . GLU A 1 397 ? 16.243 -29.363 -1.920 1.00 75.62 397 GLU A CA 1
ATOM 3073 C C . GLU A 1 397 ? 15.014 -30.279 -1.855 1.00 75.62 397 GLU A C 1
ATOM 3075 O O . GLU A 1 397 ? 14.199 -30.205 -0.928 1.00 75.62 397 GLU A O 1
ATOM 3080 N N . LEU A 1 398 ? 14.844 -31.130 -2.869 1.00 62.41 398 LEU A N 1
ATOM 3081 C CA . LEU A 1 398 ? 13.670 -31.990 -2.973 1.00 62.41 398 LEU A CA 1
ATOM 3082 C C . LEU A 1 398 ? 13.770 -33.128 -1.950 1.00 62.41 398 LEU A C 1
ATOM 3084 O O . LEU A 1 398 ? 14.728 -33.896 -1.953 1.00 62.41 398 LEU A O 1
ATOM 3088 N N . CYS A 1 399 ? 12.769 -33.253 -1.086 1.00 68.56 399 CYS A N 1
ATOM 3089 C CA . CYS A 1 399 ? 12.666 -34.319 -0.099 1.00 68.56 399 CYS A CA 1
ATOM 3090 C C . CYS A 1 399 ? 11.576 -35.309 -0.521 1.00 68.56 399 CYS A C 1
ATOM 3092 O O . CYS A 1 399 ? 10.422 -34.931 -0.736 1.00 68.56 399 CYS A O 1
ATOM 3094 N N . GLY A 1 400 ? 11.947 -36.587 -0.633 1.00 51.66 400 GLY A N 1
ATOM 3095 C CA . GLY A 1 400 ? 11.021 -37.669 -0.958 1.00 51.66 400 GLY A CA 1
ATOM 3096 C C . GLY A 1 400 ? 10.132 -38.038 0.231 1.00 51.66 400 GLY A C 1
ATOM 3097 O O . GLY A 1 400 ? 10.608 -38.154 1.362 1.00 51.66 400 GLY A O 1
ATOM 3098 N N . GLY A 1 401 ? 8.836 -38.240 -0.019 1.00 46.59 401 GLY A N 1
ATOM 3099 C CA . GLY A 1 401 ? 7.866 -38.712 0.968 1.00 46.59 401 GLY A CA 1
ATOM 3100 C C . GLY A 1 401 ? 8.139 -40.150 1.419 1.00 46.59 401 GLY A C 1
ATOM 3101 O O . GLY A 1 401 ? 7.538 -41.091 0.912 1.00 46.59 401 GLY A O 1
ATOM 3102 N N . GLY A 1 402 ? 9.035 -40.318 2.391 1.00 33.66 402 GLY A N 1
ATOM 3103 C CA . GLY A 1 402 ? 9.218 -41.543 3.165 1.00 33.66 402 GLY A CA 1
ATOM 3104 C C . GLY A 1 402 ? 8.660 -41.370 4.578 1.00 33.66 402 GLY A C 1
ATOM 3105 O O . GLY A 1 402 ? 9.038 -40.443 5.289 1.00 33.66 402 GLY A O 1
ATOM 3106 N N . SER A 1 403 ? 7.745 -42.257 4.970 1.00 30.03 403 SER A N 1
ATOM 3107 C CA . SER A 1 403 ? 7.076 -42.333 6.276 1.00 30.03 403 SER A CA 1
ATOM 3108 C C . SER A 1 403 ? 8.015 -42.071 7.469 1.00 30.03 403 SER A C 1
ATOM 3110 O O . SER A 1 403 ? 8.831 -42.926 7.810 1.00 30.03 403 SER A O 1
ATOM 3112 N N . GLN A 1 404 ? 7.866 -40.934 8.161 1.00 27.67 404 GLN A N 1
ATOM 3113 C CA . GLN A 1 404 ? 8.450 -40.754 9.494 1.00 27.67 404 GLN A CA 1
ATOM 3114 C C . GLN A 1 404 ? 7.521 -41.364 10.547 1.00 27.67 404 GLN A C 1
ATOM 3116 O O . GLN A 1 404 ? 6.571 -40.741 11.016 1.00 27.67 404 GLN A O 1
ATOM 3121 N N . THR A 1 405 ? 7.814 -42.605 10.927 1.00 26.47 405 THR A N 1
ATOM 3122 C CA . THR A 1 405 ? 7.362 -43.183 12.193 1.00 26.47 405 THR A CA 1
ATOM 3123 C C . THR A 1 405 ? 8.168 -42.587 13.343 1.00 26.47 405 THR A C 1
ATOM 3125 O O . THR A 1 405 ? 9.396 -42.548 13.311 1.00 26.47 405 THR A O 1
ATOM 3128 N N . THR A 1 406 ? 7.452 -42.144 14.369 1.00 32.50 406 THR A N 1
ATOM 3129 C CA . THR A 1 406 ? 7.944 -41.642 15.655 1.00 32.50 406 THR A CA 1
ATOM 3130 C C . THR A 1 406 ? 8.942 -42.589 16.331 1.00 32.50 406 THR A C 1
ATOM 3132 O O . THR A 1 406 ? 8.598 -43.740 16.600 1.00 32.50 406 THR A O 1
ATOM 3135 N N . ALA A 1 407 ? 10.115 -42.086 16.722 1.00 25.28 407 ALA A N 1
ATOM 3136 C CA . ALA A 1 407 ? 10.922 -42.683 17.786 1.00 25.28 407 ALA A CA 1
ATOM 3137 C C . ALA A 1 407 ? 11.658 -41.589 18.581 1.00 25.28 407 ALA A C 1
ATOM 3139 O O . ALA A 1 407 ? 12.350 -40.742 18.020 1.00 25.28 407 ALA A O 1
ATOM 3140 N N . ALA A 1 408 ? 11.443 -41.604 19.896 1.00 26.31 408 ALA A N 1
ATOM 3141 C CA . ALA A 1 408 ? 12.042 -40.722 20.894 1.00 26.31 408 ALA A CA 1
ATOM 3142 C C . ALA A 1 408 ? 13.568 -40.946 21.042 1.00 26.31 408 ALA A C 1
ATOM 3144 O O . ALA A 1 408 ? 14.063 -42.013 20.672 1.00 26.31 408 ALA A O 1
ATOM 3145 N N . PRO A 1 409 ? 14.328 -39.983 21.603 1.00 29.05 409 PRO A N 1
ATOM 3146 C CA . PRO A 1 409 ? 15.783 -40.078 21.689 1.00 29.05 409 PRO A CA 1
ATOM 3147 C C . PRO A 1 409 ? 16.233 -40.872 22.926 1.00 29.05 409 PRO A C 1
ATOM 3149 O O . PRO A 1 409 ? 15.612 -40.738 23.984 1.00 29.05 409 PRO A O 1
ATOM 3152 N N . PRO A 1 410 ? 17.365 -41.597 22.873 1.00 29.78 410 PRO A N 1
ATOM 3153 C CA . PRO A 1 410 ? 18.124 -41.912 24.064 1.00 29.78 410 PRO A CA 1
ATOM 3154 C C . PRO A 1 410 ? 19.313 -40.960 24.242 1.00 29.78 410 PRO A C 1
ATOM 3156 O O . PRO A 1 410 ? 19.859 -40.359 23.318 1.00 29.78 410 PRO A O 1
ATOM 3159 N N . SER A 1 411 ? 19.666 -40.829 25.508 1.00 27.91 411 SER A N 1
ATOM 3160 C CA . SER A 1 411 ? 20.609 -39.917 26.126 1.00 27.91 411 SER A CA 1
ATOM 3161 C C . SER A 1 411 ? 22.089 -40.312 25.993 1.00 27.91 411 SER A C 1
ATOM 3163 O O . SER A 1 411 ? 22.447 -41.480 26.083 1.00 27.91 411 SER A O 1
ATOM 3165 N N . SER A 1 412 ? 22.920 -39.263 25.998 1.00 26.98 412 SER A N 1
ATOM 3166 C CA . SER A 1 412 ? 24.180 -39.093 26.750 1.00 26.98 412 SER A CA 1
ATOM 3167 C C .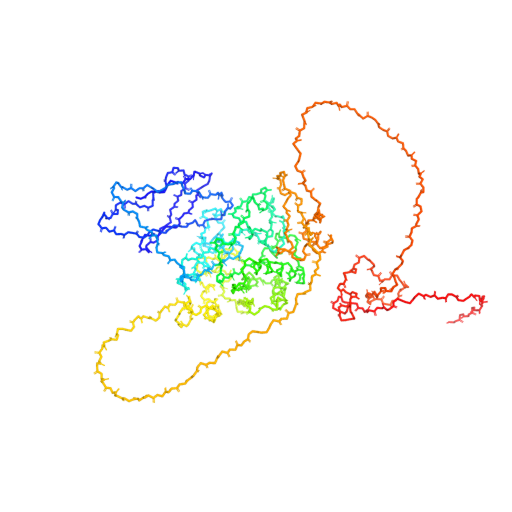 SER A 1 412 ? 25.512 -39.738 26.300 1.00 26.98 412 SER A C 1
ATOM 3169 O O . SER A 1 412 ? 25.678 -40.952 26.275 1.00 26.98 412 SER A O 1
ATOM 3171 N N . THR A 1 413 ? 26.508 -38.833 26.242 1.00 25.77 413 THR A N 1
ATOM 3172 C CA . THR A 1 413 ? 27.919 -38.903 26.711 1.00 25.77 413 THR A CA 1
ATOM 3173 C C . THR A 1 413 ? 29.065 -39.384 25.796 1.00 25.77 413 THR A C 1
ATOM 3175 O O . THR A 1 413 ? 29.240 -40.565 25.540 1.00 25.77 413 THR A O 1
ATOM 3178 N N . THR A 1 414 ? 29.943 -38.404 25.502 1.00 28.75 414 THR A N 1
ATOM 3179 C CA . THR A 1 414 ? 31.432 -38.406 25.506 1.00 28.75 414 THR A CA 1
ATOM 3180 C C . THR A 1 414 ? 32.240 -39.329 24.590 1.00 28.75 414 THR A C 1
ATOM 3182 O O . THR A 1 414 ? 32.175 -40.544 24.699 1.00 28.75 414 THR A O 1
ATOM 3185 N N . GLY A 1 415 ? 33.193 -38.729 23.860 1.00 26.05 415 GLY A N 1
ATOM 3186 C CA . GLY A 1 415 ? 34.410 -39.417 23.411 1.00 26.05 415 GLY A CA 1
ATOM 3187 C C . GLY A 1 415 ? 35.058 -38.797 22.174 1.00 26.05 415 GLY A C 1
ATOM 3188 O O . GLY A 1 415 ? 34.514 -38.859 21.084 1.00 26.05 415 GLY A O 1
ATOM 3189 N N . ARG A 1 416 ? 36.233 -38.195 22.354 1.00 26.70 416 ARG A N 1
ATOM 3190 C CA . ARG A 1 416 ? 37.066 -37.504 21.358 1.00 26.70 416 ARG A CA 1
ATOM 3191 C C . ARG A 1 416 ? 38.215 -38.425 20.936 1.00 26.70 416 ARG A C 1
ATOM 3193 O O . ARG A 1 416 ? 38.969 -38.755 21.840 1.00 26.70 416 ARG A O 1
ATOM 3200 N N . THR A 1 417 ? 38.414 -38.699 19.636 1.00 25.70 417 THR A N 1
ATOM 3201 C CA . THR A 1 417 ? 39.742 -38.832 18.969 1.00 25.70 417 THR A CA 1
ATOM 3202 C C . THR A 1 417 ? 39.654 -39.107 17.454 1.00 25.70 417 THR A C 1
ATOM 3204 O O . THR A 1 417 ? 38.793 -39.841 16.989 1.00 25.70 417 THR A O 1
ATOM 3207 N N . ILE A 1 418 ? 40.598 -38.515 16.710 1.00 27.31 418 ILE A N 1
ATOM 3208 C CA . ILE A 1 418 ? 40.983 -38.741 15.295 1.00 27.31 418 ILE A CA 1
ATOM 3209 C C . ILE A 1 418 ? 42.217 -39.681 15.303 1.00 27.31 418 ILE A C 1
ATOM 3211 O O . ILE A 1 418 ? 43.007 -39.547 16.245 1.00 27.31 418 ILE A O 1
ATOM 3215 N N . PRO A 1 419 ? 42.411 -40.627 14.347 1.00 33.44 419 PRO A N 1
ATOM 3216 C CA . PRO A 1 419 ? 43.342 -40.384 13.222 1.00 33.44 419 PRO A CA 1
ATOM 3217 C C . PRO A 1 419 ? 43.023 -41.034 11.849 1.00 33.44 419 PRO A C 1
ATOM 3219 O O . PRO A 1 419 ? 42.512 -42.140 11.749 1.00 33.44 419 PRO A O 1
ATOM 3222 N N . ALA A 1 420 ? 43.399 -40.268 10.815 1.00 24.98 420 ALA A N 1
ATOM 3223 C CA . ALA A 1 420 ? 44.013 -40.558 9.505 1.00 24.98 420 ALA A CA 1
ATOM 3224 C C . ALA A 1 420 ? 43.843 -41.895 8.729 1.00 24.98 420 ALA A C 1
ATOM 3226 O O . ALA A 1 420 ? 44.213 -42.968 9.186 1.00 24.98 420 ALA A O 1
ATOM 3227 N N . SER A 1 421 ? 43.494 -41.694 7.445 1.00 25.70 421 SER A N 1
ATOM 3228 C CA . SER A 1 421 ? 44.003 -42.285 6.184 1.00 25.70 421 SER A CA 1
ATOM 3229 C C . SER A 1 421 ? 44.054 -43.805 5.975 1.00 25.70 421 SER A C 1
ATOM 3231 O O . SER A 1 421 ? 44.838 -44.500 6.613 1.00 25.70 421 SER A O 1
ATOM 3233 N N . THR A 1 422 ? 43.429 -44.273 4.889 1.00 25.14 422 THR A N 1
ATOM 3234 C CA . THR A 1 422 ? 44.135 -44.925 3.763 1.00 25.14 422 THR A CA 1
ATOM 3235 C C . THR A 1 422 ? 43.217 -45.107 2.551 1.00 25.14 422 THR A C 1
ATOM 3237 O O . THR A 1 422 ? 42.030 -45.389 2.663 1.00 25.14 422 THR A O 1
ATOM 3240 N N . THR A 1 423 ? 43.814 -44.890 1.386 1.00 26.44 423 THR A N 1
ATOM 3241 C CA . THR A 1 423 ? 43.350 -45.157 0.025 1.00 26.44 423 THR A CA 1
ATOM 3242 C C . THR A 1 423 ? 43.210 -46.656 -0.239 1.00 26.44 423 THR A C 1
ATOM 3244 O O . THR A 1 423 ? 44.090 -47.422 0.142 1.00 26.44 423 THR A O 1
ATOM 3247 N N . THR A 1 424 ? 42.182 -47.070 -0.985 1.00 24.89 424 THR A N 1
ATOM 3248 C CA . THR A 1 424 ? 42.303 -48.105 -2.032 1.00 24.89 424 THR A CA 1
ATOM 3249 C C . THR A 1 424 ? 41.055 -48.162 -2.911 1.00 24.89 424 THR A C 1
ATOM 3251 O O . THR A 1 424 ? 39.919 -48.092 -2.456 1.00 24.89 424 THR A O 1
ATOM 3254 N N . THR A 1 425 ? 41.337 -48.256 -4.202 1.00 25.09 425 THR A N 1
ATOM 3255 C CA . THR A 1 425 ? 40.477 -48.471 -5.363 1.00 25.09 425 THR A CA 1
ATOM 3256 C C . THR A 1 425 ? 39.883 -49.879 -5.393 1.00 25.09 425 THR A C 1
ATOM 3258 O O . THR A 1 425 ? 40.613 -50.835 -5.143 1.00 25.09 425 THR A O 1
ATOM 3261 N N . SER A 1 426 ? 38.629 -50.033 -5.825 1.00 25.50 426 SER A N 1
ATOM 3262 C CA . SER A 1 426 ? 38.260 -51.097 -6.774 1.00 25.50 426 SER A CA 1
ATOM 3263 C C . SER A 1 426 ? 36.891 -50.861 -7.423 1.00 25.50 426 SER A C 1
ATOM 3265 O O . SER A 1 426 ? 35.939 -50.397 -6.806 1.00 25.50 426 SER A O 1
ATOM 3267 N N . GLU A 1 427 ? 36.922 -51.159 -8.714 1.00 25.73 427 GLU A N 1
ATOM 3268 C CA . GLU A 1 427 ? 35.921 -51.313 -9.766 1.00 25.73 427 GLU A CA 1
ATOM 3269 C C . GLU A 1 427 ? 34.500 -51.749 -9.363 1.00 25.73 427 GLU A C 1
ATOM 3271 O O . GLU A 1 427 ? 34.293 -52.655 -8.559 1.00 25.73 427 GLU A O 1
ATOM 3276 N N . GLY A 1 428 ? 33.520 -51.157 -10.053 1.00 25.30 428 GLY A N 1
ATOM 3277 C CA . GLY A 1 428 ? 32.124 -51.583 -10.091 1.00 25.30 428 GLY A CA 1
ATOM 3278 C C . GLY A 1 428 ? 31.488 -51.215 -11.436 1.00 25.30 428 GLY A C 1
ATOM 3279 O O . GLY A 1 428 ? 31.101 -50.075 -11.651 1.00 25.30 428 GLY A O 1
ATOM 3280 N N . THR A 1 429 ? 31.470 -52.203 -12.328 1.00 26.83 429 THR A N 1
ATOM 3281 C CA . THR A 1 429 ? 30.670 -52.421 -13.552 1.00 26.83 429 THR A CA 1
ATOM 3282 C C . THR A 1 429 ? 29.587 -51.405 -13.954 1.00 26.83 429 THR A C 1
ATOM 3284 O O . THR A 1 429 ? 28.630 -51.162 -13.220 1.00 26.83 429 THR A O 1
ATOM 3287 N N . GLU A 1 430 ? 29.687 -50.960 -15.212 1.00 26.02 430 GLU A N 1
ATOM 3288 C CA . GLU A 1 430 ? 28.659 -50.284 -16.012 1.00 26.02 430 GLU A CA 1
ATOM 3289 C C . GLU A 1 430 ? 27.395 -51.142 -16.217 1.00 26.02 430 GLU A C 1
ATOM 3291 O O . GLU A 1 430 ? 27.473 -52.325 -16.552 1.00 26.02 430 GLU A O 1
ATOM 3296 N N . SER A 1 431 ? 26.224 -50.502 -16.132 1.00 24.23 431 SER A N 1
ATOM 3297 C CA . SER A 1 431 ? 25.005 -50.931 -16.824 1.00 24.23 431 SER A CA 1
ATOM 3298 C C . SER A 1 431 ? 24.559 -49.814 -17.764 1.00 24.23 431 SER A C 1
ATOM 3300 O O . SER A 1 431 ? 24.259 -48.702 -17.331 1.00 24.23 431 SER A O 1
ATOM 3302 N N . THR A 1 432 ? 24.530 -50.120 -19.054 1.00 28.12 432 THR A N 1
ATOM 3303 C CA . THR A 1 432 ? 24.109 -49.248 -20.145 1.00 28.12 432 THR A CA 1
ATOM 3304 C C . THR A 1 432 ? 22.585 -49.113 -20.215 1.00 28.12 432 THR A C 1
ATOM 3306 O O . THR A 1 432 ? 21.858 -50.102 -20.260 1.00 28.12 432 THR A O 1
ATOM 3309 N N . SER A 1 433 ? 22.097 -47.879 -20.339 1.00 26.45 433 SER A N 1
ATOM 3310 C CA . SER A 1 433 ? 20.818 -47.574 -20.993 1.00 26.45 433 SER A CA 1
ATOM 3311 C C . SER A 1 433 ? 20.934 -46.214 -21.681 1.00 26.45 433 SER A C 1
ATOM 3313 O O . SER A 1 433 ? 20.885 -45.171 -21.031 1.00 26.45 433 SER A O 1
ATOM 3315 N N . GLY A 1 434 ? 21.165 -46.234 -22.994 1.00 25.03 434 GLY A N 1
ATOM 3316 C CA . GLY A 1 434 ? 21.247 -45.036 -23.827 1.00 25.03 434 GLY A CA 1
ATOM 3317 C C . GLY A 1 434 ? 19.875 -44.442 -24.158 1.00 25.03 434 GLY A C 1
ATOM 3318 O O . GLY A 1 434 ? 18.887 -45.165 -24.277 1.00 25.03 434 GLY A O 1
ATOM 3319 N N . VAL A 1 435 ? 19.849 -43.126 -24.377 1.00 26.92 435 VAL A N 1
ATOM 3320 C CA . VAL A 1 435 ? 18.779 -42.398 -25.078 1.00 26.92 435 VAL A CA 1
ATOM 3321 C C . VAL A 1 435 ? 19.412 -41.723 -26.307 1.00 26.92 435 VAL A C 1
ATOM 3323 O O . VAL A 1 435 ? 20.428 -41.044 -26.145 1.00 26.92 435 VAL A O 1
ATOM 3326 N N . PRO A 1 436 ? 18.875 -41.891 -27.531 1.00 32.75 436 PRO A N 1
ATOM 3327 C CA . PRO A 1 436 ? 19.390 -41.221 -28.721 1.00 32.75 436 PRO A CA 1
ATOM 3328 C C . PRO A 1 436 ? 18.772 -39.826 -28.933 1.00 32.75 436 PRO A C 1
ATOM 3330 O O . PRO A 1 436 ? 17.556 -39.673 -28.877 1.00 32.75 436 PRO A O 1
ATOM 3333 N N . GLY A 1 437 ? 19.624 -38.854 -29.293 1.00 40.91 437 GLY A N 1
ATOM 3334 C CA . GLY A 1 437 ? 19.289 -37.697 -30.143 1.00 40.91 437 GLY A CA 1
ATOM 3335 C C . GLY A 1 437 ? 18.796 -36.415 -29.457 1.00 40.91 437 GLY A C 1
ATOM 3336 O O . GLY A 1 437 ? 17.612 -36.104 -29.531 1.00 40.91 437 GLY A O 1
ATOM 3337 N N . GLY A 1 438 ? 19.699 -35.617 -28.872 1.00 51.56 438 GLY A N 1
ATOM 3338 C CA . GLY A 1 438 ? 19.410 -34.243 -28.433 1.00 51.56 438 GLY A CA 1
ATOM 3339 C C . GLY A 1 438 ? 19.763 -33.212 -29.513 1.00 51.56 438 GLY A C 1
ATOM 3340 O O . GLY A 1 438 ? 20.898 -33.183 -29.985 1.00 51.56 438 GLY A O 1
ATOM 3341 N N . ALA A 1 439 ? 18.805 -32.377 -29.922 1.00 56.12 439 ALA A N 1
ATOM 3342 C CA . ALA A 1 439 ? 19.081 -31.188 -30.732 1.00 56.12 439 ALA A CA 1
ATOM 3343 C C . ALA A 1 439 ? 19.793 -30.125 -29.876 1.00 56.12 439 ALA A C 1
ATOM 3345 O O . ALA A 1 439 ? 19.477 -29.983 -28.695 1.00 56.12 439 ALA A O 1
ATOM 3346 N N . VAL A 1 440 ? 20.733 -29.377 -30.461 1.00 61.75 440 VAL A N 1
ATOM 3347 C CA . VAL A 1 440 ? 21.556 -28.390 -29.735 1.00 61.75 440 VAL A CA 1
ATOM 3348 C C . VAL A 1 440 ? 21.428 -27.019 -30.402 1.00 61.75 440 VAL A C 1
ATOM 3350 O O . VAL A 1 440 ? 21.388 -26.925 -31.630 1.00 61.75 440 VAL A O 1
ATOM 3353 N N . CYS A 1 441 ? 21.318 -25.957 -29.602 1.00 58.09 441 CYS A N 1
ATOM 3354 C CA . CYS A 1 441 ? 21.179 -24.580 -30.076 1.00 58.09 441 CYS A CA 1
ATOM 3355 C C . CYS A 1 441 ? 22.565 -23.911 -30.146 1.00 58.09 441 CYS A C 1
ATOM 3357 O O . CYS A 1 441 ? 23.246 -23.819 -29.128 1.00 58.09 441 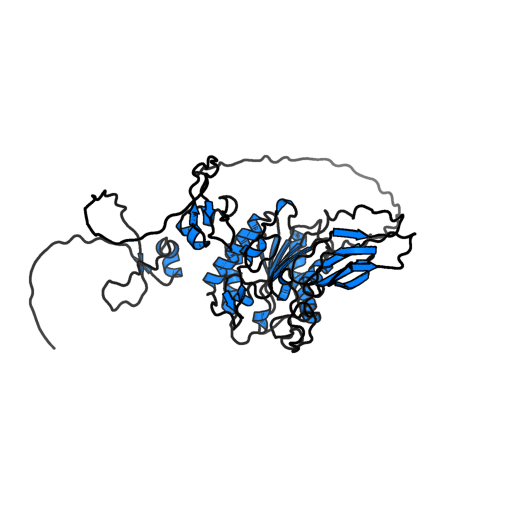CYS A O 1
ATOM 3359 N N . CYS A 1 442 ? 23.011 -23.468 -31.328 1.00 64.94 442 CYS A N 1
ATOM 3360 C CA . CYS A 1 442 ? 24.378 -22.959 -31.538 1.00 64.94 442 CYS A CA 1
ATOM 3361 C C . CYS A 1 442 ? 24.373 -21.492 -32.029 1.00 64.94 442 CYS A C 1
ATOM 3363 O O . CYS A 1 442 ? 23.433 -21.057 -32.686 1.00 64.94 442 CYS A O 1
ATOM 3365 N N . TYR A 1 443 ? 25.400 -20.702 -31.696 1.00 61.66 443 TYR A N 1
ATOM 3366 C CA . TYR A 1 443 ? 25.417 -19.235 -31.867 1.00 61.66 443 TYR A CA 1
ATOM 3367 C C . TYR A 1 443 ? 26.397 -18.792 -32.979 1.00 61.66 443 TYR A C 1
ATOM 3369 O O . TYR A 1 443 ? 27.458 -19.403 -33.108 1.00 61.66 443 TYR A O 1
ATOM 3377 N N . PRO A 1 444 ? 26.089 -17.761 -33.794 1.00 51.31 444 PRO A N 1
ATOM 3378 C CA . PRO A 1 444 ? 26.878 -17.445 -34.985 1.00 51.31 444 PRO A CA 1
ATOM 3379 C C . PRO A 1 444 ? 28.113 -16.571 -34.692 1.00 51.31 444 PRO A C 1
ATOM 3381 O O . PRO A 1 444 ? 27.993 -15.368 -34.502 1.00 51.31 444 PRO A O 1
ATOM 3384 N N . ASP A 1 445 ? 29.291 -17.198 -34.764 1.00 44.72 445 ASP A N 1
ATOM 3385 C CA . ASP A 1 445 ? 30.588 -16.619 -35.169 1.00 44.72 445 ASP A CA 1
ATOM 3386 C C . ASP A 1 445 ? 31.335 -17.693 -35.994 1.00 44.72 445 ASP A C 1
ATOM 3388 O O . ASP A 1 445 ? 32.245 -18.389 -35.536 1.00 44.72 445 ASP A O 1
ATOM 3392 N N . CYS A 1 446 ? 30.883 -17.931 -37.229 1.00 33.62 446 CYS A N 1
ATOM 3393 C CA . CYS A 1 446 ? 31.392 -19.026 -38.058 1.00 33.62 446 CYS A CA 1
ATOM 3394 C C . CYS A 1 446 ? 32.660 -18.635 -38.833 1.00 33.62 446 CYS A C 1
ATOM 3396 O O . CYS A 1 446 ? 32.606 -18.250 -39.998 1.00 33.62 446 CYS A O 1
ATOM 3398 N N . GLY A 1 447 ? 33.808 -18.810 -38.176 1.00 43.28 447 GLY A N 1
ATOM 3399 C CA . GLY A 1 447 ? 35.139 -18.866 -38.797 1.00 43.28 447 GLY A CA 1
ATOM 3400 C C . GLY A 1 447 ? 36.128 -19.814 -38.099 1.00 43.28 447 GLY A C 1
ATOM 3401 O O . GLY A 1 447 ? 37.295 -19.856 -38.476 1.00 43.28 447 GLY A O 1
ATOM 3402 N N . ALA A 1 448 ? 35.693 -20.577 -37.089 1.00 36.28 448 ALA A N 1
ATOM 3403 C CA . ALA A 1 448 ? 36.547 -21.462 -36.290 1.00 36.28 448 ALA A CA 1
ATOM 3404 C C . ALA A 1 448 ? 35.949 -22.884 -36.158 1.00 36.28 448 ALA A C 1
ATOM 3406 O O . ALA A 1 448 ? 34.736 -23.046 -36.301 1.00 36.28 448 ALA A O 1
ATOM 3407 N N . PRO A 1 449 ? 36.764 -23.932 -35.911 1.00 42.16 449 PRO A N 1
ATOM 3408 C CA . PRO A 1 449 ? 36.338 -25.325 -36.052 1.00 42.16 449 PRO A CA 1
ATOM 3409 C C . PRO A 1 449 ? 35.437 -25.802 -34.897 1.00 42.16 449 PRO A C 1
ATOM 3411 O O . PRO A 1 449 ? 35.774 -25.611 -33.733 1.00 42.16 449 PRO A O 1
ATOM 3414 N N . GLN A 1 450 ? 34.314 -26.431 -35.270 1.00 45.69 450 GLN A N 1
ATOM 3415 C CA . GLN A 1 450 ? 33.394 -27.387 -34.604 1.00 45.69 450 GLN A CA 1
ATOM 3416 C C . GLN A 1 450 ? 33.185 -27.474 -33.068 1.00 45.69 450 GLN A C 1
ATOM 3418 O O . GLN A 1 450 ? 32.447 -28.356 -32.640 1.00 45.69 450 GLN A O 1
ATOM 3423 N N . ASN A 1 451 ? 33.685 -26.560 -32.232 1.00 47.66 451 ASN A N 1
ATOM 3424 C CA . ASN A 1 451 ? 33.607 -26.695 -30.764 1.00 47.66 451 ASN A CA 1
ATOM 3425 C C . ASN A 1 451 ? 32.831 -25.568 -30.045 1.00 47.66 451 ASN A C 1
ATOM 3427 O O . ASN A 1 451 ? 33.148 -25.246 -28.903 1.00 47.66 451 ASN A O 1
ATOM 3431 N N . GLN A 1 452 ? 31.821 -24.951 -30.668 1.00 49.94 452 GLN A N 1
ATOM 3432 C CA . GLN A 1 452 ? 30.998 -23.916 -30.009 1.00 49.94 452 GLN A CA 1
ATOM 3433 C C . GLN A 1 452 ? 29.490 -24.202 -30.035 1.00 49.94 452 GLN A C 1
ATOM 3435 O O . GLN A 1 452 ? 28.679 -23.354 -30.399 1.00 49.94 452 GLN A O 1
ATOM 3440 N N . CYS A 1 453 ? 29.103 -25.388 -29.577 1.00 53.09 453 CYS A N 1
ATOM 3441 C CA . CYS A 1 453 ? 27.775 -25.582 -28.999 1.00 53.09 453 CYS A CA 1
ATOM 3442 C C . CYS A 1 453 ? 27.982 -25.748 -27.483 1.00 53.09 453 CYS A C 1
ATOM 3444 O O . CYS A 1 453 ? 28.795 -26.564 -27.050 1.00 53.09 453 CYS A O 1
ATOM 3446 N N . ASN A 1 454 ? 27.368 -24.875 -26.681 1.00 47.06 454 ASN A N 1
ATOM 3447 C CA . ASN A 1 454 ? 27.685 -24.733 -25.260 1.00 47.06 454 ASN A CA 1
ATOM 3448 C C . ASN A 1 454 ? 26.858 -25.711 -24.415 1.00 47.06 454 ASN A C 1
ATOM 3450 O O . ASN A 1 454 ? 25.763 -25.378 -23.976 1.00 47.06 454 ASN A O 1
ATOM 3454 N N . THR A 1 455 ? 27.414 -26.889 -24.135 1.00 49.59 455 THR A N 1
ATOM 3455 C CA . THR A 1 455 ? 26.743 -27.961 -23.379 1.00 49.59 455 THR A CA 1
ATOM 3456 C C . THR A 1 455 ? 26.490 -27.646 -21.897 1.00 49.59 455 THR A C 1
ATOM 3458 O O . THR A 1 455 ? 25.886 -28.461 -21.209 1.00 49.59 455 THR A O 1
ATOM 3461 N N . GLU A 1 456 ? 26.929 -26.491 -21.383 1.00 42.62 456 GLU A N 1
ATOM 3462 C CA . GLU A 1 456 ? 26.710 -26.068 -19.988 1.00 42.62 456 GLU A CA 1
ATOM 3463 C C . GLU A 1 456 ? 25.770 -24.854 -19.858 1.00 42.62 456 GLU A C 1
ATOM 3465 O O . GLU A 1 456 ? 25.511 -24.377 -18.752 1.00 42.62 456 GLU A O 1
ATOM 3470 N N . ARG A 1 457 ? 25.223 -24.347 -20.974 1.00 44.56 457 ARG A N 1
ATOM 3471 C CA . ARG A 1 457 ? 24.296 -23.197 -20.990 1.00 44.56 457 ARG A CA 1
ATOM 3472 C C . ARG A 1 457 ? 22.934 -23.497 -21.615 1.00 44.56 457 ARG A C 1
ATOM 3474 O O . ARG A 1 457 ? 22.107 -22.592 -21.738 1.00 44.56 457 ARG A O 1
ATOM 3481 N N . ASP A 1 458 ? 22.688 -24.748 -21.979 1.00 46.88 458 ASP A N 1
ATOM 3482 C CA . ASP A 1 458 ? 21.445 -25.170 -22.609 1.00 46.88 458 ASP A CA 1
ATOM 3483 C C . ASP A 1 458 ? 20.343 -25.337 -21.559 1.00 46.88 458 ASP A C 1
ATOM 3485 O O . ASP A 1 458 ? 20.097 -26.416 -21.022 1.00 46.88 458 ASP A O 1
ATOM 3489 N N . SER A 1 459 ? 19.638 -24.242 -21.272 1.00 53.22 459 SER A N 1
ATOM 3490 C CA . SER A 1 459 ? 18.295 -24.349 -20.705 1.00 53.22 459 SER A CA 1
ATOM 3491 C C . SER A 1 459 ? 17.459 -25.272 -21.608 1.00 53.22 459 SER A C 1
ATOM 3493 O O . SER A 1 459 ? 17.476 -25.066 -22.829 1.00 53.22 459 SER A O 1
ATOM 3495 N N . PRO A 1 460 ? 16.666 -26.215 -21.055 1.00 59.28 460 PRO A N 1
ATOM 3496 C CA . PRO A 1 460 ? 15.716 -27.031 -21.822 1.00 59.28 460 PRO A CA 1
ATOM 3497 C C . PRO A 1 460 ? 14.817 -26.190 -22.740 1.00 59.28 460 PRO A C 1
ATOM 3499 O O . PRO A 1 460 ? 14.325 -26.657 -23.764 1.00 59.28 460 PRO A O 1
ATOM 3502 N N . PHE A 1 461 ? 14.635 -24.913 -22.395 1.00 59.62 461 PHE A N 1
ATOM 3503 C CA . PHE A 1 461 ? 13.947 -23.931 -23.211 1.00 59.62 461 PHE A CA 1
ATOM 3504 C C . PHE A 1 461 ? 14.619 -23.697 -24.575 1.00 59.62 461 PHE A C 1
ATOM 3506 O O . PHE A 1 461 ? 13.945 -23.834 -25.593 1.00 59.62 461 PHE A O 1
ATOM 3513 N N . CYS A 1 462 ? 15.921 -23.394 -24.643 1.00 55.91 462 CYS A N 1
ATOM 3514 C CA . CYS A 1 462 ? 16.569 -22.975 -25.898 1.00 55.91 462 CYS A CA 1
ATOM 3515 C C . CYS A 1 462 ? 16.705 -24.122 -26.917 1.00 55.91 462 CYS A C 1
ATOM 3517 O O . CYS A 1 462 ? 16.709 -23.869 -28.119 1.00 55.91 462 CYS A O 1
ATOM 3519 N N . THR A 1 463 ? 16.763 -25.377 -26.465 1.00 59.00 463 THR A N 1
ATOM 3520 C CA . THR A 1 463 ? 16.885 -26.567 -27.330 1.00 59.00 463 THR A CA 1
ATOM 3521 C C . THR A 1 463 ? 15.542 -27.219 -27.679 1.00 59.00 463 THR A C 1
ATOM 3523 O O . THR A 1 463 ? 15.485 -28.065 -28.568 1.00 59.00 463 THR A O 1
ATOM 3526 N N . SER A 1 464 ? 14.441 -26.801 -27.041 1.00 62.62 464 SER A N 1
ATOM 3527 C CA . SER A 1 464 ? 13.107 -27.400 -27.238 1.00 62.62 464 SER A CA 1
ATOM 3528 C C . SER A 1 464 ? 12.451 -27.094 -28.589 1.00 62.62 464 SER A C 1
ATOM 3530 O O . SER A 1 464 ? 11.569 -27.833 -29.026 1.00 62.62 464 SER A O 1
ATOM 3532 N N . SER A 1 465 ? 12.841 -26.009 -29.267 1.00 65.19 465 SER A N 1
ATOM 3533 C CA . SER A 1 465 ? 12.345 -25.690 -30.609 1.00 65.19 465 SER A CA 1
ATOM 3534 C C . SER A 1 465 ? 13.246 -24.692 -31.335 1.00 65.19 465 SER A C 1
ATOM 3536 O O . SER A 1 465 ? 13.939 -23.883 -30.718 1.00 65.19 465 SER A O 1
ATOM 3538 N N . ALA A 1 466 ? 13.177 -24.673 -32.670 1.00 58.62 466 ALA A N 1
ATOM 3539 C CA . ALA A 1 466 ? 13.898 -23.688 -33.480 1.00 58.62 466 ALA A CA 1
ATOM 3540 C C . ALA A 1 466 ? 13.478 -22.232 -33.183 1.00 58.62 466 ALA A C 1
ATOM 3542 O O . ALA A 1 466 ? 14.267 -21.313 -33.385 1.00 58.62 466 ALA A O 1
ATOM 3543 N N . ALA A 1 467 ? 12.251 -22.005 -32.698 1.00 60.88 467 ALA A N 1
ATOM 3544 C CA . ALA A 1 467 ? 11.784 -20.678 -32.295 1.00 60.88 467 ALA A CA 1
ATOM 3545 C C . ALA A 1 467 ? 12.438 -20.217 -30.985 1.00 60.88 467 ALA A C 1
ATOM 3547 O O . ALA A 1 467 ? 12.904 -19.081 -30.906 1.00 60.88 467 ALA A O 1
ATOM 3548 N N . ASN A 1 468 ? 12.546 -21.114 -30.006 1.00 61.59 468 ASN A N 1
ATOM 3549 C CA . ASN A 1 468 ? 13.176 -20.816 -28.721 1.00 61.59 468 ASN A CA 1
ATOM 3550 C C . ASN A 1 468 ? 14.686 -20.625 -28.877 1.00 61.59 468 ASN A C 1
ATOM 3552 O O . ASN A 1 468 ? 15.249 -19.706 -28.290 1.00 61.59 468 ASN A O 1
ATOM 3556 N N . CYS A 1 469 ? 15.321 -21.402 -29.756 1.00 64.56 469 CYS A N 1
ATOM 3557 C CA . CYS A 1 469 ? 16.732 -21.226 -30.072 1.00 64.56 469 CYS A CA 1
ATOM 3558 C C . CYS A 1 469 ? 17.032 -19.836 -30.664 1.00 64.56 469 CYS A C 1
ATOM 3560 O O . CYS A 1 469 ? 17.936 -19.142 -30.195 1.00 64.56 469 CYS A O 1
ATOM 3562 N N . ARG A 1 470 ? 16.188 -19.358 -31.593 1.00 68.81 470 ARG A N 1
ATOM 3563 C CA . ARG A 1 470 ? 16.270 -17.982 -32.116 1.00 68.81 470 ARG A CA 1
ATOM 3564 C C . ARG A 1 470 ? 16.014 -16.926 -31.043 1.00 68.81 470 ARG A C 1
ATOM 3566 O O . ARG A 1 470 ? 16.700 -15.909 -31.028 1.00 68.81 470 ARG A O 1
ATOM 3573 N N . GLY A 1 471 ? 15.073 -17.173 -30.129 1.00 56.41 471 GLY A N 1
ATOM 3574 C CA . GLY A 1 471 ? 14.805 -16.301 -28.978 1.00 56.41 471 GLY A CA 1
ATOM 3575 C C . GLY A 1 471 ? 15.996 -16.179 -28.023 1.00 56.41 471 GLY A C 1
ATOM 3576 O O . GLY A 1 471 ? 16.206 -15.123 -27.432 1.00 56.41 471 GLY A O 1
ATOM 3577 N N . CYS A 1 472 ? 16.820 -17.225 -27.933 1.00 58.75 472 CYS A N 1
ATOM 3578 C CA . CYS A 1 472 ? 18.060 -17.216 -27.164 1.00 58.75 472 CYS A CA 1
ATOM 3579 C C . CYS A 1 472 ? 19.252 -16.608 -27.928 1.00 58.75 472 CYS A C 1
ATOM 3581 O O . CYS A 1 472 ? 20.293 -16.395 -27.312 1.00 58.75 472 CYS A O 1
ATOM 3583 N N . GLY A 1 473 ? 19.112 -16.311 -29.228 1.00 59.59 473 GLY A N 1
ATOM 3584 C CA . GLY A 1 473 ? 20.154 -15.730 -30.085 1.00 59.59 473 GLY A CA 1
ATOM 3585 C C . GLY A 1 473 ? 20.942 -16.732 -30.941 1.00 59.59 473 GLY A C 1
ATOM 3586 O O . GLY A 1 473 ? 21.963 -16.344 -31.505 1.00 59.59 473 GLY A O 1
ATOM 3587 N N . GLY A 1 474 ? 20.504 -17.994 -31.029 1.00 68.81 474 GLY A N 1
ATOM 3588 C CA . GLY A 1 474 ? 21.170 -19.069 -31.780 1.00 68.81 474 GLY A CA 1
ATOM 3589 C C . GLY A 1 474 ? 20.304 -19.707 -32.878 1.00 68.81 474 GLY A C 1
ATOM 3590 O O . GLY A 1 474 ? 19.167 -19.301 -33.124 1.00 68.81 474 GLY A O 1
ATOM 3591 N N . GLU A 1 475 ? 20.841 -20.736 -33.534 1.00 72.69 475 GLU A N 1
ATOM 3592 C CA . GLU A 1 475 ? 20.186 -21.560 -34.553 1.00 72.69 475 GLU A CA 1
ATOM 3593 C C . GLU A 1 475 ? 20.266 -23.058 -34.195 1.00 72.69 475 GLU A C 1
ATOM 3595 O O . GLU A 1 475 ? 21.252 -23.531 -33.625 1.00 72.69 475 GLU A O 1
ATOM 3600 N N . LEU A 1 476 ? 19.182 -23.801 -34.447 1.00 61.34 476 LEU A N 1
ATOM 3601 C CA . LEU A 1 476 ? 19.021 -25.174 -33.959 1.00 61.34 476 LEU A CA 1
ATOM 3602 C C . LEU A 1 476 ? 19.702 -26.166 -34.916 1.00 61.34 476 LEU A C 1
ATOM 3604 O O . LEU A 1 476 ? 19.277 -26.306 -36.063 1.00 61.34 476 LEU A O 1
ATOM 3608 N N . CYS A 1 477 ? 20.713 -26.889 -34.436 1.00 55.62 477 CYS A N 1
ATOM 3609 C CA . CYS A 1 477 ? 21.467 -27.872 -35.214 1.00 55.62 477 CYS A CA 1
ATOM 3610 C C . CYS A 1 477 ? 21.042 -29.306 -34.857 1.00 55.62 477 CYS A C 1
ATOM 3612 O O . CYS A 1 477 ? 20.932 -29.675 -33.685 1.00 55.62 477 CYS A O 1
ATOM 3614 N N . SER A 1 478 ? 20.827 -30.144 -35.876 1.00 51.09 478 SER A N 1
ATOM 3615 C CA . SER A 1 478 ? 20.509 -31.569 -35.692 1.00 51.09 478 SER A CA 1
ATOM 3616 C C . SER A 1 478 ? 21.810 -32.360 -35.523 1.00 51.09 478 SER A C 1
ATOM 3618 O O . SER A 1 478 ? 22.628 -32.382 -36.440 1.00 51.09 478 SER A O 1
ATOM 3620 N N . GLY A 1 479 ? 22.027 -33.002 -34.372 1.00 45.03 479 GLY A N 1
ATOM 3621 C CA . GLY A 1 479 ? 23.224 -33.816 -34.130 1.00 45.03 479 GLY A CA 1
ATOM 3622 C C . GLY A 1 479 ? 23.266 -35.061 -35.023 1.00 45.03 479 GLY A C 1
ATOM 3623 O O . GLY A 1 479 ? 22.511 -36.004 -34.806 1.00 45.03 479 GLY A O 1
ATOM 3624 N N . GLY A 1 480 ? 24.149 -35.078 -36.025 1.00 34.47 480 GLY A N 1
ATOM 3625 C CA . GLY A 1 480 ? 24.458 -36.260 -36.835 1.00 34.47 480 GLY A CA 1
ATOM 3626 C C . GLY A 1 480 ? 25.733 -36.945 -36.341 1.00 34.47 480 GLY A C 1
ATOM 3627 O O . GLY A 1 480 ? 26.819 -36.389 -36.474 1.00 34.47 480 GLY A O 1
ATOM 3628 N N . GLY A 1 481 ? 25.616 -38.153 -35.783 1.00 30.05 481 GLY A N 1
ATOM 3629 C CA . GLY A 1 481 ? 26.762 -39.019 -35.491 1.00 30.05 481 GLY A CA 1
ATOM 3630 C C . GLY A 1 481 ? 27.326 -39.623 -36.780 1.00 30.05 481 GLY A C 1
ATOM 3631 O O . GLY A 1 481 ? 26.602 -40.278 -37.527 1.00 30.05 481 GLY A O 1
ATOM 3632 N N . GLY A 1 482 ? 28.607 -39.373 -37.056 1.00 30.30 482 GLY A N 1
ATOM 3633 C CA . GLY A 1 482 ? 29.303 -39.853 -38.249 1.00 30.30 482 GLY A CA 1
ATOM 3634 C C . GLY A 1 482 ? 29.614 -41.353 -38.218 1.00 30.30 482 GLY A C 1
ATOM 3635 O O . GLY A 1 482 ? 30.051 -41.891 -37.204 1.00 30.30 482 GLY A O 1
ATOM 3636 N N . GLY A 1 483 ? 29.442 -42.013 -39.365 1.00 26.78 483 GLY A N 1
ATOM 3637 C CA . GLY A 1 483 ? 30.079 -43.291 -39.676 1.00 26.78 483 GLY A CA 1
ATOM 3638 C C . GLY A 1 483 ? 31.340 -43.038 -40.499 1.00 26.78 483 GLY A C 1
ATOM 3639 O O . GLY A 1 483 ? 31.265 -42.474 -41.588 1.00 26.78 483 GLY A O 1
ATOM 3640 N N . ALA A 1 484 ? 32.498 -43.435 -39.974 1.00 30.25 484 ALA A N 1
ATOM 3641 C CA . ALA A 1 484 ? 33.754 -43.425 -40.710 1.00 30.25 484 ALA A CA 1
ATOM 3642 C C . ALA A 1 484 ? 33.772 -44.543 -41.770 1.00 30.25 484 ALA A C 1
ATOM 3644 O O . ALA A 1 484 ? 33.527 -45.706 -41.450 1.00 30.25 484 ALA A O 1
ATOM 3645 N N . GLN A 1 485 ? 34.151 -44.206 -43.005 1.00 27.47 485 GLN A N 1
ATOM 3646 C CA . GLN A 1 485 ? 34.894 -45.120 -43.872 1.00 27.47 485 GLN A CA 1
ATOM 3647 C C . GLN A 1 485 ? 36.296 -44.553 -44.109 1.00 27.47 485 GLN A C 1
ATOM 3649 O O . GLN A 1 485 ? 36.500 -43.356 -44.290 1.00 27.47 485 GLN A O 1
ATOM 3654 N N . THR A 1 486 ? 37.256 -45.459 -44.008 1.00 31.77 486 THR A N 1
ATOM 3655 C CA . THR A 1 486 ? 38.706 -45.291 -43.931 1.00 31.77 486 THR A CA 1
ATOM 3656 C C . THR A 1 486 ? 39.395 -45.112 -45.287 1.00 31.77 486 THR A C 1
ATOM 3658 O O . THR A 1 486 ? 38.968 -45.720 -46.264 1.00 31.77 486 THR A O 1
ATOM 3661 N N . SER A 1 487 ? 40.577 -44.468 -45.242 1.00 28.86 487 SER A N 1
ATOM 3662 C CA . SER A 1 487 ? 41.756 -44.596 -46.139 1.00 28.86 487 SER A CA 1
ATOM 3663 C C . SER A 1 487 ? 41.619 -44.051 -47.577 1.00 28.86 487 SER A C 1
ATOM 3665 O O . SER A 1 487 ? 40.584 -44.231 -48.193 1.00 28.86 487 SER A O 1
ATOM 3667 N N . ALA A 1 488 ? 42.594 -43.380 -48.207 1.00 27.50 488 ALA A N 1
ATOM 3668 C CA . ALA A 1 488 ? 44.044 -43.281 -48.006 1.00 27.50 488 ALA A CA 1
ATOM 3669 C C . ALA A 1 488 ? 44.640 -42.000 -48.659 1.00 27.50 488 ALA A C 1
ATOM 3671 O O . ALA A 1 488 ? 44.169 -41.572 -49.706 1.00 27.50 488 ALA A O 1
ATOM 3672 N N . GLU A 1 489 ? 45.701 -41.489 -48.019 1.00 29.56 489 GLU A N 1
ATOM 3673 C CA . GLU A 1 489 ? 46.936 -40.824 -48.505 1.00 29.56 489 GLU A CA 1
ATOM 3674 C C . GLU A 1 489 ? 46.987 -39.564 -49.419 1.00 29.56 489 GLU A C 1
ATOM 3676 O O . GLU A 1 489 ? 46.060 -39.266 -50.166 1.00 29.56 489 GLU A O 1
ATOM 3681 N N . PRO A 1 490 ? 48.098 -38.781 -49.322 1.00 45.56 490 PRO A N 1
ATOM 3682 C CA . PRO A 1 490 ? 48.185 -37.374 -49.714 1.00 45.56 490 PRO A CA 1
ATOM 3683 C C . PRO A 1 490 ? 48.958 -37.136 -51.024 1.00 45.56 490 PRO A C 1
ATOM 3685 O O . PRO A 1 490 ? 49.728 -37.984 -51.462 1.00 45.56 490 PRO A O 1
ATOM 3688 N N . THR A 1 491 ? 48.799 -35.939 -51.603 1.00 28.56 491 THR A N 1
ATOM 3689 C CA . THR A 1 491 ? 49.765 -35.117 -52.387 1.00 28.56 491 THR A CA 1
ATOM 3690 C C . THR A 1 491 ? 48.935 -34.113 -53.209 1.00 28.56 491 THR A C 1
ATOM 3692 O O . THR A 1 491 ? 47.994 -34.480 -53.895 1.00 28.56 491 THR A O 1
ATOM 3695 N N . THR A 1 492 ? 49.131 -32.800 -53.137 1.00 29.53 492 THR 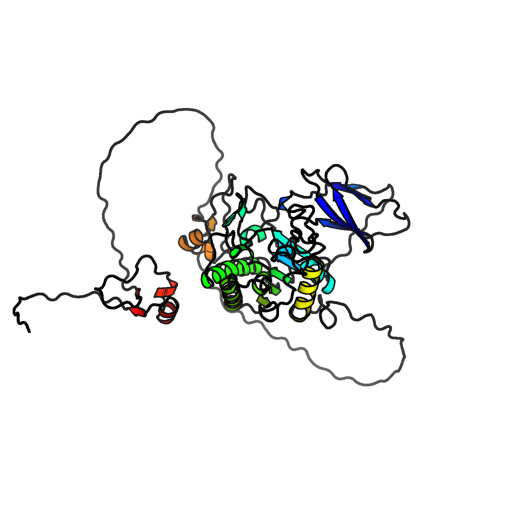A N 1
ATOM 3696 C CA . THR A 1 492 ? 50.266 -32.084 -53.725 1.00 29.53 492 THR A CA 1
ATOM 3697 C C . THR A 1 492 ? 50.199 -30.607 -53.315 1.00 29.53 492 THR A C 1
ATOM 3699 O O . THR A 1 492 ? 49.152 -29.969 -53.334 1.00 29.53 492 THR A O 1
ATOM 3702 N N . THR A 1 493 ? 51.362 -30.062 -52.978 1.00 32.84 493 THR A N 1
ATOM 3703 C CA . THR A 1 493 ? 51.735 -28.648 -53.099 1.00 32.84 493 THR A CA 1
ATOM 3704 C C . THR A 1 493 ? 51.399 -28.071 -54.472 1.00 32.84 493 THR A C 1
ATOM 3706 O O . THR A 1 493 ? 51.803 -28.678 -55.459 1.00 32.84 493 THR A O 1
ATOM 3709 N N . THR A 1 494 ? 50.873 -26.844 -54.553 1.00 30.08 494 THR A N 1
ATOM 3710 C CA . THR A 1 494 ? 51.528 -25.765 -55.324 1.00 30.08 494 THR A CA 1
ATOM 3711 C C . THR A 1 494 ? 51.043 -24.377 -54.887 1.00 30.08 494 THR A C 1
ATOM 3713 O O . THR A 1 494 ? 49.852 -24.096 -54.837 1.00 30.08 494 THR A O 1
ATOM 3716 N N . THR A 1 495 ? 52.022 -23.533 -54.580 1.00 35.56 495 THR A N 1
ATOM 3717 C CA . THR A 1 495 ? 52.020 -22.064 -54.574 1.00 35.56 495 THR A CA 1
ATOM 3718 C C . THR A 1 495 ? 51.437 -21.448 -55.848 1.00 35.56 495 THR A C 1
ATOM 3720 O O . THR A 1 495 ? 51.725 -21.962 -56.927 1.00 35.56 495 THR A O 1
ATOM 3723 N N . TRP A 1 496 ? 50.743 -20.312 -55.721 1.00 37.25 496 TRP A N 1
ATOM 3724 C CA . TRP A 1 496 ? 51.182 -18.976 -56.169 1.00 37.25 496 TRP A CA 1
ATOM 3725 C C . TRP A 1 496 ? 50.421 -17.899 -55.395 1.00 37.25 496 TRP A C 1
ATOM 3727 O O . TRP A 1 496 ? 49.212 -18.111 -55.152 1.00 37.25 496 TRP A O 1
#